Protein AF-A0A5C5W6J8-F1 (afdb_monomer_lite)

Structure (mmCIF, N/CA/C/O backbone):
data_AF-A0A5C5W6J8-F1
#
_entry.id   AF-A0A5C5W6J8-F1
#
loop_
_atom_site.group_PDB
_atom_site.id
_atom_site.type_symbol
_atom_site.label_atom_id
_atom_site.label_alt_id
_atom_site.label_comp_id
_atom_site.label_asym_id
_atom_site.label_entity_id
_atom_site.label_seq_id
_atom_site.pdbx_PDB_ins_code
_atom_site.Cartn_x
_atom_site.Cartn_y
_atom_site.Cartn_z
_atom_site.occupancy
_atom_site.B_iso_or_equiv
_atom_site.auth_seq_id
_atom_site.auth_comp_id
_atom_site.auth_asym_id
_atom_site.auth_atom_id
_atom_site.pdbx_PDB_model_num
ATOM 1 N N . MET A 1 1 ? 52.596 44.670 -38.268 1.00 40.53 1 MET A N 1
ATOM 2 C CA . MET A 1 1 ? 53.840 43.872 -38.164 1.00 40.53 1 MET A CA 1
ATOM 3 C C . MET A 1 1 ? 53.703 43.020 -36.910 1.00 40.53 1 MET A C 1
ATOM 5 O O . MET A 1 1 ? 53.463 43.605 -35.874 1.00 40.53 1 MET A O 1
ATOM 9 N N . SER A 1 2 ? 53.719 41.694 -36.880 1.00 40.75 2 SER A N 1
ATOM 10 C CA . SER A 1 2 ? 53.971 40.660 -37.876 1.00 40.75 2 SER A CA 1
ATOM 11 C C . SER A 1 2 ? 53.081 39.463 -37.509 1.00 40.75 2 SER A C 1
ATOM 13 O O . SER A 1 2 ? 52.920 39.158 -36.330 1.00 40.75 2 SER A O 1
ATOM 15 N N . ILE A 1 3 ? 52.473 38.834 -38.513 1.00 44.31 3 ILE A N 1
ATOM 16 C CA . ILE A 1 3 ? 51.604 37.658 -38.403 1.00 44.31 3 ILE A CA 1
ATOM 17 C C . ILE A 1 3 ? 52.482 36.428 -38.659 1.00 44.31 3 ILE A C 1
ATOM 19 O O . ILE A 1 3 ? 53.127 36.356 -39.700 1.00 44.31 3 ILE A O 1
ATOM 23 N N . SER A 1 4 ? 52.533 35.480 -37.724 1.00 47.09 4 SER A N 1
ATOM 24 C CA . SER A 1 4 ? 53.108 34.124 -37.854 1.00 47.09 4 SER A CA 1
ATOM 25 C C . SER A 1 4 ? 52.661 33.363 -36.596 1.00 47.09 4 SER A C 1
ATOM 27 O O . SER A 1 4 ? 52.810 33.888 -35.504 1.00 47.09 4 SER A O 1
ATOM 29 N N . SER A 1 5 ? 52.050 32.183 -36.613 1.00 44.34 5 SER A N 1
ATOM 30 C CA . SER A 1 5 ? 52.410 30.995 -37.373 1.00 44.34 5 SER A CA 1
ATOM 31 C C . SER A 1 5 ? 51.222 30.022 -37.386 1.00 44.34 5 SER A C 1
ATOM 33 O O . SER A 1 5 ? 50.704 29.647 -36.334 1.00 44.34 5 SER A O 1
ATOM 35 N N . LEU A 1 6 ? 50.803 29.623 -38.588 1.00 47.06 6 LEU A N 1
ATOM 36 C CA . LEU A 1 6 ? 49.953 28.464 -38.842 1.00 47.06 6 LEU A CA 1
ATOM 37 C C . LEU A 1 6 ? 50.797 27.193 -38.679 1.00 47.06 6 LEU A C 1
ATOM 39 O O . LEU A 1 6 ? 51.792 27.026 -39.383 1.00 47.06 6 LEU A O 1
ATOM 43 N N . LYS A 1 7 ? 50.367 26.256 -37.829 1.00 51.34 7 LYS A N 1
ATOM 44 C CA . LYS A 1 7 ? 50.768 24.848 -37.945 1.00 51.34 7 LYS A CA 1
ATOM 45 C C . LYS A 1 7 ? 49.556 24.010 -38.319 1.00 51.34 7 LYS A C 1
ATOM 47 O O . LYS A 1 7 ? 48.627 23.838 -37.538 1.00 51.34 7 LYS A O 1
ATOM 52 N N . ALA A 1 8 ? 49.606 23.533 -39.557 1.00 45.62 8 ALA A N 1
ATOM 53 C CA . ALA A 1 8 ? 48.724 22.545 -40.138 1.00 45.62 8 ALA A CA 1
ATOM 54 C C . ALA A 1 8 ? 48.846 21.210 -39.388 1.00 45.62 8 ALA A C 1
ATOM 56 O O . ALA A 1 8 ? 49.953 20.705 -39.198 1.00 45.62 8 ALA A O 1
ATOM 57 N N . VAL A 1 9 ? 47.711 20.628 -39.005 1.00 52.25 9 VAL A N 1
ATOM 58 C CA . VAL A 1 9 ? 47.617 19.212 -38.643 1.00 52.25 9 VAL A CA 1
ATOM 59 C C . VAL A 1 9 ? 46.951 18.504 -39.814 1.00 52.25 9 VAL A C 1
ATOM 61 O O . VAL A 1 9 ? 45.841 18.849 -40.218 1.00 52.25 9 VAL A O 1
ATOM 64 N N . LEU A 1 10 ? 47.699 17.566 -40.396 1.00 48.66 10 LEU A N 1
ATOM 65 C CA . LEU A 1 10 ? 47.292 16.717 -41.504 1.00 48.66 10 LEU A CA 1
ATOM 66 C C . LEU A 1 10 ? 46.050 15.896 -41.141 1.00 48.66 10 LEU A C 1
ATOM 68 O O . LEU A 1 10 ? 46.041 15.158 -40.159 1.00 48.66 10 LEU A O 1
ATOM 72 N N . VAL A 1 11 ? 45.051 15.967 -42.015 1.00 47.75 11 VAL A N 1
ATOM 73 C CA . VAL A 1 11 ? 43.986 14.974 -42.150 1.00 47.75 11 VAL A CA 1
ATOM 74 C C . VAL A 1 11 ? 44.522 13.855 -43.044 1.00 47.75 11 VAL A C 1
ATOM 76 O O . VAL A 1 11 ? 44.883 14.107 -44.192 1.00 47.75 11 VAL A O 1
ATOM 79 N N . ALA A 1 12 ? 44.566 12.626 -42.532 1.00 47.28 12 ALA A N 1
ATOM 80 C CA . ALA A 1 12 ? 44.766 11.421 -43.331 1.00 47.28 12 ALA A CA 1
ATOM 81 C C . ALA A 1 12 ? 43.550 10.493 -43.148 1.00 47.28 12 ALA A C 1
ATOM 83 O O . ALA A 1 12 ? 43.219 10.165 -42.006 1.00 47.28 12 ALA A O 1
ATOM 84 N N . PRO A 1 13 ? 42.877 10.064 -44.233 1.00 55.00 13 PRO A N 1
ATOM 85 C CA . PRO A 1 13 ? 41.807 9.081 -44.172 1.00 55.00 13 PRO A CA 1
ATOM 86 C C . PRO A 1 13 ? 42.395 7.677 -44.363 1.00 55.00 13 PRO A C 1
ATOM 88 O O . PRO A 1 13 ? 42.904 7.350 -45.432 1.00 55.00 13 PRO A O 1
ATOM 91 N N . ALA A 1 14 ? 42.318 6.827 -43.339 1.00 42.44 14 ALA A N 1
ATOM 92 C CA . ALA A 1 14 ? 42.616 5.404 -43.474 1.00 42.44 14 ALA A CA 1
ATOM 93 C C . ALA A 1 14 ? 41.302 4.619 -43.507 1.00 42.44 14 ALA A C 1
ATOM 95 O O . ALA A 1 14 ? 40.712 4.276 -42.485 1.00 42.44 14 ALA A O 1
ATOM 96 N N . VAL A 1 15 ? 40.851 4.375 -44.734 1.00 43.09 15 VAL A N 1
ATOM 97 C CA . VAL A 1 15 ? 39.834 3.393 -45.097 1.00 43.09 15 VAL A CA 1
ATOM 98 C C . VAL A 1 15 ? 40.414 2.003 -44.826 1.00 43.09 15 VAL A C 1
ATOM 100 O O . VAL A 1 15 ? 41.293 1.551 -45.555 1.00 43.09 15 VAL A O 1
ATOM 103 N N . ALA A 1 16 ? 39.925 1.318 -43.794 1.00 42.53 16 ALA A N 1
ATOM 104 C CA . ALA A 1 16 ? 40.132 -0.116 -43.612 1.00 42.53 16 ALA A CA 1
ATOM 105 C C . ALA A 1 16 ? 38.803 -0.821 -43.898 1.00 42.53 16 ALA A C 1
ATOM 107 O O . ALA A 1 16 ? 37.863 -0.783 -43.107 1.00 42.53 16 ALA A O 1
ATOM 108 N N . SER A 1 17 ? 38.726 -1.391 -45.097 1.00 38.19 17 SER A N 1
ATOM 109 C CA . SER A 1 17 ? 37.600 -2.187 -45.570 1.00 38.19 17 SER A CA 1
ATOM 110 C C . SER A 1 17 ? 37.635 -3.598 -44.986 1.00 38.19 17 SER A C 1
ATOM 112 O O . SER A 1 17 ? 38.706 -4.167 -44.802 1.00 38.19 17 SER A O 1
ATOM 114 N N . LEU A 1 18 ? 36.427 -4.123 -44.754 1.00 35.62 18 LEU A N 1
ATOM 115 C CA . LEU A 1 18 ? 35.968 -5.499 -44.977 1.00 35.62 18 LEU A CA 1
ATOM 116 C C . LEU A 1 18 ? 37.015 -6.626 -44.934 1.00 35.62 18 LEU A C 1
ATOM 118 O O . LEU A 1 18 ? 37.827 -6.741 -45.846 1.00 35.62 18 LEU A O 1
ATOM 122 N N . ALA A 1 19 ? 36.829 -7.574 -44.010 1.00 40.16 19 ALA A N 1
ATOM 123 C CA . ALA A 1 19 ? 36.461 -8.961 -44.349 1.00 40.16 19 ALA A CA 1
ATOM 124 C C . ALA A 1 19 ? 36.647 -9.906 -43.150 1.00 40.16 19 ALA A C 1
ATOM 126 O O . ALA A 1 19 ? 37.671 -10.563 -43.059 1.00 40.16 19 ALA A O 1
ATOM 127 N N . VAL A 1 20 ? 35.643 -10.049 -42.278 1.00 40.69 20 VAL A N 1
ATOM 128 C CA . VAL A 1 20 ? 35.367 -11.312 -41.562 1.00 40.69 20 VAL A CA 1
ATOM 129 C C . VAL A 1 20 ? 33.884 -11.298 -41.197 1.00 40.69 20 VAL A C 1
ATOM 131 O O . VAL A 1 20 ? 33.495 -10.491 -40.369 1.00 40.69 20 VAL A O 1
ATOM 134 N N . PHE A 1 21 ? 33.072 -12.117 -41.870 1.00 38.94 21 PHE A N 1
ATOM 135 C CA . PHE A 1 21 ? 31.816 -12.761 -41.424 1.00 38.94 21 PHE A CA 1
ATOM 136 C C . PHE A 1 21 ? 30.944 -13.101 -42.644 1.00 38.94 21 PHE A C 1
ATOM 138 O O . PHE A 1 21 ? 29.861 -12.568 -42.856 1.00 38.94 21 PHE A O 1
ATOM 145 N N . ALA A 1 22 ? 31.443 -14.021 -43.467 1.00 43.12 22 ALA A N 1
ATOM 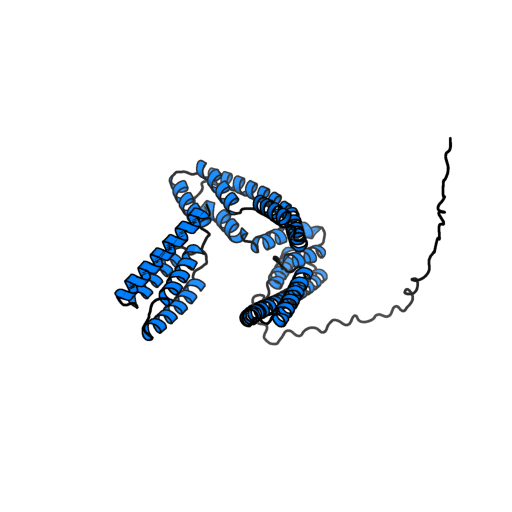146 C CA . ALA A 1 22 ? 30.647 -14.740 -44.454 1.00 43.12 22 ALA A CA 1
ATOM 147 C C . ALA A 1 22 ? 31.128 -16.195 -44.485 1.00 43.12 22 ALA A C 1
ATOM 149 O O . ALA A 1 22 ? 31.913 -16.586 -45.340 1.00 43.12 22 ALA A O 1
ATOM 150 N N . ALA A 1 23 ? 30.709 -16.979 -43.491 1.00 41.34 23 ALA A N 1
ATOM 151 C CA . ALA A 1 23 ? 30.870 -18.431 -43.489 1.00 41.34 23 ALA A CA 1
ATOM 152 C C . ALA A 1 23 ? 29.876 -19.078 -42.514 1.00 41.34 23 ALA A C 1
ATOM 154 O O . ALA A 1 23 ? 30.279 -19.594 -41.480 1.00 41.34 23 ALA A O 1
ATOM 155 N N . LEU A 1 24 ? 28.573 -19.030 -42.814 1.00 40.56 24 LEU A N 1
ATOM 156 C CA . LEU A 1 24 ? 27.607 -19.984 -42.247 1.00 40.56 24 LEU A CA 1
ATOM 157 C C . LEU A 1 24 ? 26.309 -20.025 -43.070 1.00 40.56 24 LEU A C 1
ATOM 159 O O . LEU A 1 24 ? 25.225 -19.707 -42.600 1.00 40.56 24 LEU A O 1
ATOM 163 N N . ALA A 1 25 ? 26.430 -20.403 -44.341 1.00 45.50 25 ALA A N 1
ATOM 164 C CA . ALA A 1 25 ? 25.286 -20.774 -45.170 1.00 45.50 25 ALA A CA 1
ATOM 165 C C . ALA A 1 25 ? 25.723 -21.797 -46.226 1.00 45.50 25 ALA A C 1
ATOM 167 O O . ALA A 1 25 ? 25.912 -21.445 -47.382 1.00 45.50 25 ALA A O 1
ATOM 168 N N . ALA A 1 26 ? 25.950 -23.042 -45.797 1.00 44.94 26 ALA A N 1
ATOM 169 C CA . ALA A 1 26 ? 25.849 -24.257 -46.618 1.00 44.94 26 ALA A CA 1
ATOM 170 C C . ALA A 1 26 ? 26.244 -25.483 -45.776 1.00 44.94 26 ALA A C 1
ATOM 172 O O . ALA A 1 26 ? 27.314 -26.060 -45.950 1.00 44.94 26 ALA A O 1
ATOM 173 N N . ALA A 1 27 ? 25.381 -25.887 -44.845 1.00 38.62 27 ALA A N 1
ATOM 174 C CA . ALA A 1 27 ? 25.437 -27.225 -44.274 1.00 38.62 27 ALA A CA 1
ATOM 175 C C . ALA A 1 27 ? 24.009 -27.739 -44.070 1.00 38.62 27 ALA A C 1
ATOM 177 O O . ALA A 1 27 ? 23.294 -27.310 -43.171 1.00 38.62 27 ALA A O 1
ATOM 178 N N . SER A 1 28 ? 23.630 -28.657 -44.959 1.00 42.12 28 SER A N 1
ATOM 179 C CA . SER A 1 28 ? 22.678 -29.745 -44.732 1.00 42.12 28 SER A CA 1
ATOM 180 C C . SER A 1 28 ? 21.284 -29.392 -44.200 1.00 42.12 28 SER A C 1
ATOM 182 O O . SER A 1 28 ? 21.025 -29.363 -43.000 1.00 42.12 28 SER A O 1
ATOM 184 N N . LEU A 1 29 ? 20.348 -29.326 -45.148 1.00 44.66 29 LEU A N 1
ATOM 185 C CA . LEU A 1 29 ? 19.013 -29.899 -44.997 1.00 44.66 29 LEU A CA 1
ATOM 186 C C . LEU A 1 29 ? 19.130 -31.334 -44.451 1.00 44.66 29 LEU A C 1
ATOM 188 O O . LEU A 1 29 ? 19.437 -32.270 -45.185 1.00 44.66 29 LEU A O 1
ATOM 192 N N . ALA A 1 30 ? 18.875 -31.492 -43.159 1.00 44.19 30 ALA A N 1
ATOM 193 C CA . ALA A 1 30 ? 18.466 -32.742 -42.541 1.00 44.19 30 ALA A CA 1
ATOM 194 C C . ALA A 1 30 ? 17.246 -32.415 -41.665 1.00 44.19 30 ALA A C 1
ATOM 196 O O . ALA A 1 30 ? 17.285 -31.408 -40.953 1.00 44.19 30 ALA A O 1
ATOM 197 N N . PRO A 1 31 ? 16.155 -33.201 -41.698 1.00 45.56 31 PRO A N 1
ATOM 198 C CA . PRO A 1 31 ? 15.047 -33.030 -40.767 1.00 45.56 31 PRO A CA 1
ATOM 199 C C . PRO A 1 31 ? 15.512 -33.468 -39.372 1.00 45.56 31 PRO A C 1
ATOM 201 O O . PRO A 1 31 ? 15.313 -34.603 -38.946 1.00 45.56 31 PRO A O 1
ATOM 204 N N . GLY A 1 32 ? 16.197 -32.564 -38.674 1.00 39.03 32 GLY A N 1
ATOM 205 C CA . GLY A 1 32 ? 16.518 -32.708 -37.267 1.00 39.03 32 GLY A CA 1
ATOM 206 C C . GLY A 1 32 ? 15.235 -32.559 -36.466 1.00 39.03 32 GLY A C 1
ATOM 207 O O . GLY A 1 32 ? 14.663 -31.472 -36.404 1.00 39.03 32 GLY A O 1
ATOM 208 N N . GLN A 1 33 ? 14.781 -33.663 -35.873 1.00 44.31 33 GLN A N 1
ATOM 209 C CA . GLN A 1 33 ? 13.821 -33.661 -34.778 1.00 44.31 33 GLN A CA 1
ATOM 210 C C . GLN A 1 33 ? 14.237 -32.584 -33.773 1.00 44.31 33 GLN A C 1
ATOM 212 O O . GLN A 1 33 ? 15.248 -32.723 -33.083 1.00 44.31 33 GLN A O 1
ATOM 217 N N . VAL A 1 34 ? 13.459 -31.505 -33.696 1.00 43.88 34 VAL A N 1
ATOM 218 C CA . VAL A 1 34 ? 13.510 -30.592 -32.559 1.00 43.88 34 VAL A CA 1
ATOM 219 C C . VAL A 1 34 ? 13.179 -31.457 -31.353 1.00 43.88 34 VAL A C 1
ATOM 221 O O . VAL A 1 34 ? 12.053 -31.942 -31.232 1.00 43.88 34 VAL A O 1
ATOM 224 N N . ALA A 1 35 ? 14.178 -31.729 -30.516 1.00 42.59 35 ALA A N 1
ATOM 225 C CA . ALA A 1 35 ? 13.972 -32.402 -29.250 1.00 42.59 35 ALA A CA 1
ATOM 226 C C . ALA A 1 35 ? 12.984 -31.548 -28.453 1.00 42.59 35 ALA A C 1
ATOM 228 O O . ALA A 1 35 ? 13.326 -30.482 -27.939 1.00 42.59 35 ALA A O 1
ATOM 229 N N . GLN A 1 36 ? 11.731 -31.999 -28.433 1.00 50.81 36 GLN A N 1
ATOM 230 C CA . GLN A 1 36 ? 10.701 -31.500 -27.542 1.00 50.81 36 GLN A CA 1
ATOM 231 C C . GLN A 1 36 ? 11.316 -31.486 -26.136 1.00 50.81 36 GLN A C 1
ATOM 233 O O . GLN A 1 36 ? 11.849 -32.522 -25.718 1.00 50.81 36 GLN A O 1
ATOM 238 N N . PRO A 1 37 ? 11.296 -30.353 -25.407 1.00 46.12 37 PRO A N 1
ATOM 239 C CA . PRO A 1 37 ? 11.675 -30.375 -24.002 1.00 46.12 37 PRO A CA 1
ATOM 240 C C . PRO A 1 37 ? 10.865 -31.490 -23.327 1.00 46.12 37 PRO A C 1
ATOM 242 O O . PRO A 1 37 ? 9.688 -31.658 -23.668 1.00 46.12 37 PRO A O 1
ATOM 245 N N . PRO A 1 38 ? 11.478 -32.305 -22.448 1.00 43.84 38 PRO A N 1
ATOM 246 C CA . PRO A 1 38 ? 10.813 -33.468 -21.885 1.00 43.84 38 PRO A CA 1
ATOM 247 C C . PRO A 1 38 ? 9.478 -33.027 -21.299 1.00 43.84 38 PRO A C 1
ATOM 249 O O . PRO A 1 38 ? 9.437 -32.143 -20.441 1.00 43.84 38 PRO A O 1
ATOM 252 N N . ALA A 1 39 ? 8.395 -33.622 -21.809 1.00 40.69 39 ALA A N 1
ATOM 253 C CA . ALA A 1 39 ? 7.053 -33.393 -21.310 1.00 40.69 39 ALA A CA 1
ATOM 254 C C . ALA A 1 39 ? 7.092 -33.596 -19.796 1.00 40.69 39 ALA A C 1
ATOM 256 O O . ALA A 1 39 ? 7.316 -34.705 -19.300 1.00 40.69 39 ALA A O 1
ATOM 257 N N . THR A 1 40 ? 6.953 -32.499 -19.059 1.00 50.41 40 THR A N 1
ATOM 258 C CA . THR A 1 40 ? 6.922 -32.515 -17.607 1.00 50.41 40 THR A CA 1
ATOM 259 C C . THR A 1 40 ? 5.668 -33.293 -17.246 1.00 50.41 40 THR A C 1
ATOM 261 O O . THR A 1 40 ? 4.553 -32.800 -17.403 1.00 50.41 40 THR A O 1
ATOM 264 N N . ARG A 1 41 ? 5.833 -34.563 -16.852 1.00 39.62 41 ARG A N 1
ATOM 265 C CA . ARG A 1 41 ? 4.717 -35.372 -16.360 1.00 39.62 41 ARG A CA 1
ATOM 266 C C . ARG A 1 41 ? 4.050 -34.572 -15.238 1.00 39.62 41 ARG A C 1
ATOM 26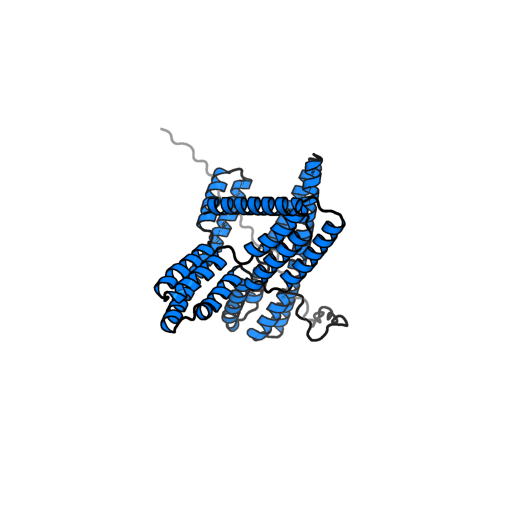8 O O . ARG A 1 41 ? 4.751 -34.208 -14.290 1.00 39.62 41 ARG A O 1
ATOM 275 N N . PRO A 1 42 ? 2.740 -34.284 -15.322 1.00 41.53 42 PRO A N 1
ATOM 276 C CA . PRO A 1 42 ? 2.048 -33.628 -14.228 1.00 41.53 42 PRO A CA 1
ATOM 277 C C . PRO A 1 42 ? 2.224 -34.493 -12.982 1.00 41.53 42 PRO A C 1
ATOM 279 O O . PRO A 1 42 ? 2.025 -35.710 -13.028 1.00 41.53 42 PRO A O 1
ATOM 282 N N . ALA A 1 43 ? 2.675 -33.872 -11.890 1.00 47.81 43 ALA A N 1
ATOM 283 C CA . ALA A 1 43 ? 2.880 -34.566 -10.629 1.00 47.81 43 ALA A CA 1
ATOM 284 C C . ALA A 1 43 ? 1.593 -35.331 -10.255 1.00 47.81 43 ALA A C 1
ATOM 286 O O . ALA A 1 43 ? 0.501 -34.752 -10.334 1.00 47.81 43 ALA A O 1
ATOM 287 N N . PRO A 1 44 ? 1.684 -36.618 -9.873 1.00 39.56 44 PRO A N 1
ATOM 288 C CA . PRO A 1 44 ? 0.515 -37.399 -9.498 1.00 39.56 44 PRO A CA 1
ATOM 289 C C . PRO A 1 44 ? -0.132 -36.743 -8.270 1.00 39.56 44 PRO A C 1
ATOM 291 O O . PRO A 1 44 ? 0.467 -36.694 -7.199 1.00 39.56 44 PRO A O 1
ATOM 294 N N . GLY A 1 45 ? -1.326 -36.168 -8.455 1.00 46.28 45 GLY A N 1
ATOM 295 C CA . GLY A 1 45 ? -2.052 -35.422 -7.417 1.00 46.28 45 GLY A CA 1
ATOM 296 C C . GLY A 1 45 ? -2.596 -34.047 -7.828 1.00 46.28 45 GLY A C 1
ATOM 297 O O . GLY A 1 45 ? -3.186 -33.365 -6.991 1.00 46.28 45 GLY A O 1
ATOM 298 N N . ALA A 1 46 ? -2.436 -33.615 -9.083 1.00 41.69 46 ALA A N 1
ATOM 299 C CA . ALA A 1 46 ? -3.092 -32.404 -9.578 1.00 41.69 46 ALA A CA 1
ATOM 300 C C . ALA A 1 46 ? -4.620 -32.610 -9.663 1.00 41.69 46 ALA A C 1
ATOM 302 O O . ALA A 1 46 ? -5.139 -33.122 -10.652 1.00 41.69 46 ALA A O 1
ATOM 303 N N . GLN A 1 47 ? -5.340 -32.247 -8.598 1.00 44.06 47 GLN A N 1
ATOM 304 C CA . GLN A 1 47 ? -6.802 -32.274 -8.575 1.00 44.06 47 GLN A CA 1
ATOM 305 C C . GLN A 1 47 ? -7.370 -31.306 -9.632 1.00 44.06 47 GLN A C 1
ATOM 307 O O . GLN A 1 47 ? -6.977 -30.132 -9.651 1.00 44.06 47 GLN A O 1
ATOM 312 N N . PRO A 1 48 ? -8.309 -31.752 -10.489 1.00 38.50 48 PRO A N 1
ATOM 313 C CA . PRO A 1 48 ? -9.025 -30.864 -11.395 1.00 38.50 48 PRO A CA 1
ATOM 314 C C . PRO A 1 48 ? -9.871 -29.896 -10.557 1.00 38.50 48 PRO A C 1
ATOM 316 O O . PRO A 1 48 ? -10.805 -30.306 -9.877 1.00 38.50 48 PRO A O 1
ATOM 319 N N . GLY A 1 49 ? -9.488 -28.617 -10.548 1.00 46.41 49 GLY A N 1
ATOM 320 C CA . GLY A 1 49 ? -10.126 -27.571 -9.735 1.00 46.41 49 GLY A CA 1
ATOM 321 C C . GLY A 1 49 ? -9.197 -26.842 -8.760 1.00 46.41 49 GLY A C 1
ATOM 322 O O . GLY A 1 49 ? -9.636 -25.896 -8.109 1.00 46.41 49 GLY A O 1
ATOM 323 N N . ALA A 1 50 ? -7.916 -27.218 -8.663 1.00 44.91 50 ALA A N 1
ATOM 324 C CA . ALA A 1 50 ? -6.955 -26.437 -7.889 1.00 44.91 50 ALA A CA 1
ATOM 325 C C . ALA A 1 50 ? -6.853 -25.008 -8.454 1.00 44.91 50 ALA A C 1
ATOM 327 O O . ALA A 1 50 ? -6.506 -24.809 -9.623 1.00 44.91 50 ALA A O 1
ATOM 328 N N . LEU A 1 51 ? -7.171 -24.015 -7.616 1.00 41.91 51 LEU A N 1
ATOM 329 C CA . LEU A 1 51 ? -6.971 -22.607 -7.945 1.00 41.91 51 LEU A CA 1
ATOM 330 C C . LEU A 1 51 ? -5.503 -22.391 -8.351 1.00 41.91 51 LEU A C 1
ATOM 332 O O . LEU A 1 51 ? -4.616 -22.992 -7.729 1.00 41.91 51 LEU A O 1
ATOM 336 N N . PRO A 1 52 ? -5.227 -21.564 -9.376 1.00 57.31 52 PRO A N 1
ATOM 337 C CA . PRO A 1 52 ? -3.863 -21.330 -9.830 1.00 57.31 52 PRO A CA 1
ATOM 338 C C . PRO A 1 52 ? -3.012 -20.860 -8.654 1.00 57.31 52 PRO A C 1
ATOM 340 O O . PRO A 1 52 ? -3.375 -19.922 -7.940 1.00 57.31 52 PRO A O 1
ATOM 343 N N . ARG A 1 53 ? -1.881 -21.531 -8.422 1.00 73.19 53 ARG A N 1
ATOM 344 C CA . ARG A 1 53 ? -1.012 -21.223 -7.272 1.00 73.19 53 ARG A CA 1
ATOM 345 C C . ARG A 1 53 ? -0.263 -19.906 -7.467 1.00 73.19 53 ARG A C 1
ATOM 347 O O . ARG A 1 53 ? 0.278 -19.363 -6.505 1.00 73.19 53 ARG A O 1
ATOM 354 N N . ASN A 1 54 ? -0.224 -19.400 -8.700 1.00 85.12 54 ASN A N 1
ATOM 355 C CA . ASN A 1 54 ? 0.496 -18.196 -9.071 1.00 85.12 54 ASN A CA 1
ATOM 356 C C . ASN A 1 54 ? -0.406 -17.181 -9.791 1.00 85.12 54 ASN A C 1
ATOM 358 O O . ASN A 1 54 ? -1.192 -17.524 -10.672 1.00 85.12 54 ASN A O 1
ATOM 362 N N . ARG A 1 55 ? -0.235 -15.902 -9.447 1.00 89.06 55 ARG A N 1
ATOM 363 C CA . ARG A 1 55 ? -0.884 -14.759 -10.091 1.00 89.06 55 ARG A CA 1
ATOM 364 C C . ARG A 1 55 ? -0.645 -14.699 -11.602 1.00 89.06 55 ARG A C 1
ATOM 366 O O . ARG A 1 55 ? -1.589 -14.403 -12.326 1.00 89.06 55 ARG A O 1
ATOM 373 N N . PHE A 1 56 ? 0.562 -15.008 -12.078 1.00 93.25 56 PHE A N 1
ATOM 374 C CA . PHE A 1 56 ? 0.858 -15.014 -13.516 1.00 93.25 56 PHE A CA 1
ATOM 375 C C . PHE A 1 56 ? 0.054 -16.078 -14.265 1.00 93.25 56 PHE A C 1
ATOM 377 O O . PHE A 1 56 ? -0.435 -15.812 -15.354 1.00 93.25 56 PHE A O 1
ATOM 384 N N . GLU A 1 57 ? -0.169 -17.242 -13.651 1.00 93.25 57 GLU A N 1
ATOM 385 C CA . GLU A 1 57 ? -0.985 -18.316 -14.228 1.00 93.25 57 GLU A CA 1
ATOM 386 C C . GLU A 1 57 ? -2.472 -17.919 -14.291 1.00 93.25 57 GLU A C 1
ATOM 388 O O . GLU A 1 57 ? -3.157 -18.209 -15.269 1.00 93.25 57 GLU A O 1
ATOM 393 N N . MET A 1 58 ? -2.979 -17.196 -13.281 1.00 92.56 58 MET A N 1
ATOM 394 C CA . MET A 1 58 ? -4.334 -16.627 -13.340 1.00 92.56 58 MET A CA 1
ATOM 395 C C . MET A 1 58 ? -4.483 -15.648 -14.507 1.00 92.56 58 MET A C 1
ATOM 397 O O . MET A 1 58 ? -5.468 -15.715 -15.241 1.00 92.56 58 MET A O 1
ATOM 401 N N . ILE A 1 59 ? -3.508 -14.750 -14.678 1.00 94.50 59 ILE A N 1
ATOM 402 C CA . ILE A 1 59 ? -3.523 -13.755 -15.754 1.00 94.50 59 ILE A CA 1
ATOM 403 C C . ILE A 1 59 ? -3.387 -14.440 -17.113 1.00 94.50 59 ILE A C 1
ATOM 405 O O . ILE A 1 59 ? -4.155 -14.126 -18.014 1.00 94.50 59 ILE A O 1
ATOM 409 N N . GLN A 1 60 ? -2.481 -15.409 -17.247 1.00 96.06 60 GLN A N 1
ATOM 410 C CA . GLN A 1 60 ? -2.337 -16.227 -18.449 1.00 96.06 60 GLN A CA 1
ATOM 411 C C . GLN A 1 60 ? -3.689 -16.818 -18.864 1.00 96.06 60 GLN A C 1
ATOM 413 O O . GLN A 1 60 ? -4.166 -16.525 -19.954 1.00 96.06 60 GLN A O 1
ATOM 418 N N . ARG A 1 61 ? -4.355 -17.576 -17.980 1.00 94.94 61 ARG A N 1
ATOM 419 C CA . ARG A 1 61 ? -5.654 -18.208 -18.286 1.00 94.94 61 ARG A CA 1
ATOM 420 C C . ARG A 1 61 ? -6.734 -17.196 -18.670 1.00 94.94 61 ARG A C 1
ATOM 422 O O . ARG A 1 61 ? -7.651 -17.523 -19.422 1.00 94.94 61 ARG A O 1
ATOM 429 N N . ARG A 1 62 ? -6.665 -15.983 -18.115 1.00 95.50 62 ARG A N 1
ATOM 430 C CA . ARG A 1 62 ? -7.562 -14.883 -18.475 1.00 95.50 62 ARG A CA 1
ATOM 431 C C . ARG A 1 62 ? -7.292 -14.402 -19.900 1.00 95.50 62 ARG A C 1
ATOM 433 O O . ARG A 1 62 ? -8.223 -14.353 -20.693 1.00 95.50 62 ARG A O 1
ATOM 440 N N . LEU A 1 63 ? -6.035 -14.110 -20.229 1.00 96.75 63 LEU A N 1
ATOM 441 C CA . LEU A 1 63 ? -5.628 -13.685 -21.571 1.00 96.75 63 LEU A CA 1
ATOM 442 C C . LEU A 1 63 ? -5.963 -14.751 -22.624 1.00 96.75 63 LEU A C 1
ATOM 444 O O . LEU A 1 63 ? -6.515 -14.415 -23.663 1.00 96.75 63 LEU A O 1
ATOM 448 N N . GLU A 1 64 ? -5.721 -16.032 -22.333 1.00 96.62 64 GLU A N 1
ATOM 449 C CA . GLU A 1 64 ? -6.078 -17.151 -23.221 1.00 96.62 64 GLU A CA 1
ATOM 450 C C . GLU A 1 64 ? -7.577 -17.208 -23.527 1.00 96.62 64 GLU A C 1
ATOM 452 O O . GLU A 1 64 ? -7.961 -17.465 -24.665 1.00 96.62 64 GLU A O 1
ATOM 457 N N . ARG A 1 65 ? -8.422 -16.968 -22.516 1.00 96.12 65 ARG A N 1
ATOM 458 C CA . ARG A 1 65 ? -9.883 -16.990 -22.653 1.00 96.12 65 ARG A CA 1
ATOM 459 C C . ARG A 1 65 ? -10.419 -15.767 -23.383 1.00 96.12 65 ARG A C 1
ATOM 461 O O . ARG A 1 65 ? -11.403 -15.873 -24.099 1.00 96.12 65 ARG A O 1
ATOM 468 N N . GLU A 1 66 ? -9.844 -14.600 -23.119 1.00 97.25 66 GLU A N 1
ATOM 469 C CA . GLU A 1 66 ? -10.394 -13.341 -23.609 1.00 97.25 66 GLU A CA 1
ATOM 470 C C . GLU A 1 66 ? -9.829 -12.926 -24.969 1.00 97.25 66 GLU A C 1
ATOM 472 O O . GLU A 1 66 ? -10.496 -12.174 -25.672 1.00 97.25 66 GLU A O 1
ATOM 477 N N . LEU A 1 67 ? -8.642 -13.385 -25.366 1.00 96.94 67 LEU A N 1
ATOM 478 C CA . LEU A 1 67 ? -7.973 -12.921 -26.590 1.00 96.94 67 LEU A CA 1
ATOM 479 C C . LEU A 1 67 ? -7.962 -13.950 -27.725 1.00 96.94 67 LEU A C 1
ATOM 481 O O . LEU A 1 67 ? -7.316 -13.700 -28.741 1.00 96.94 67 LEU A O 1
ATOM 485 N N . ASP A 1 68 ? -8.654 -15.081 -27.555 1.00 95.31 68 ASP A N 1
ATOM 486 C CA . ASP A 1 68 ? -8.731 -16.165 -28.544 1.00 95.31 68 ASP A CA 1
ATOM 487 C C . ASP A 1 68 ? -7.344 -16.537 -29.099 1.00 95.31 68 ASP A C 1
ATOM 489 O O . ASP A 1 68 ? -7.112 -16.588 -30.307 1.00 95.31 68 ASP A O 1
ATOM 493 N N . LEU A 1 69 ? -6.384 -16.731 -28.186 1.00 96.44 69 LEU A N 1
ATOM 494 C CA . LEU A 1 69 ? -4.994 -17.014 -28.542 1.00 96.44 69 LEU A CA 1
ATOM 495 C C . LEU A 1 69 ? -4.890 -18.340 -29.303 1.00 96.44 69 LEU A C 1
ATOM 497 O O . LEU A 1 69 ? -5.550 -19.322 -28.951 1.00 96.44 69 LEU A O 1
ATOM 501 N N . ASP A 1 70 ? -4.025 -18.397 -30.313 1.00 97.38 70 ASP A N 1
ATOM 502 C CA . ASP A 1 70 ? -3.697 -19.660 -30.974 1.00 97.38 70 ASP A CA 1
ATOM 503 C C . ASP A 1 70 ? -2.769 -20.536 -30.106 1.00 97.38 70 ASP A C 1
ATOM 505 O O . ASP A 1 70 ? -2.204 -20.091 -29.105 1.00 97.38 70 ASP A O 1
ATOM 509 N N . GLU A 1 71 ? -2.624 -21.818 -30.452 1.00 97.31 71 GL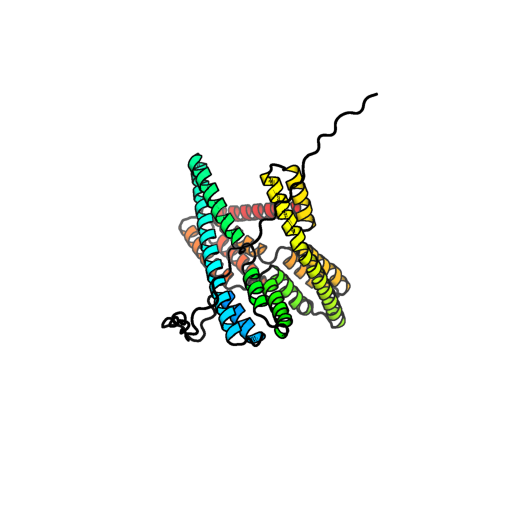U A N 1
ATOM 510 C CA . GLU A 1 71 ? -1.786 -22.749 -29.679 1.00 97.31 71 GLU A CA 1
ATOM 511 C C . GLU A 1 71 ? -0.312 -22.297 -29.552 1.00 97.31 71 GLU A C 1
ATOM 513 O O . GLU A 1 71 ? 0.232 -22.373 -28.444 1.00 97.31 71 GLU A O 1
ATOM 518 N N . PRO A 1 72 ? 0.344 -21.767 -30.608 1.00 97.94 72 PRO A N 1
ATOM 519 C CA . PRO A 1 72 ? 1.663 -21.147 -30.474 1.00 97.94 72 PRO A CA 1
ATOM 520 C C . PRO A 1 72 ? 1.720 -19.999 -29.450 1.00 97.94 72 PRO A C 1
ATOM 522 O O . PRO A 1 72 ? 2.608 -19.994 -28.594 1.00 97.94 72 PRO A O 1
ATOM 525 N N . GLN A 1 73 ? 0.776 -19.054 -29.497 1.00 97.69 73 GLN A N 1
ATOM 526 C CA . GLN A 1 73 ? 0.684 -17.925 -28.567 1.00 97.69 73 GLN A CA 1
ATOM 527 C C . GLN A 1 73 ? 0.445 -18.404 -27.133 1.00 97.69 73 GLN A C 1
ATOM 529 O O . GLN A 1 73 ? 1.104 -17.916 -26.214 1.00 97.69 73 GLN A O 1
ATOM 534 N N . LYS A 1 74 ? -0.444 -19.388 -26.925 1.00 97.94 74 LYS A N 1
ATOM 535 C CA . LYS A 1 74 ? -0.688 -20.000 -25.606 1.00 97.94 74 LYS A CA 1
ATOM 536 C C . LYS A 1 74 ? 0.586 -20.604 -25.025 1.00 97.94 74 LYS A C 1
ATOM 538 O O . LYS A 1 74 ? 0.928 -20.332 -23.876 1.00 97.94 74 LYS A O 1
ATOM 543 N N . ALA A 1 75 ? 1.327 -21.379 -25.819 1.00 97.50 75 ALA A N 1
ATOM 544 C CA . ALA A 1 75 ? 2.580 -21.989 -25.379 1.00 97.50 75 ALA A CA 1
ATOM 545 C C . ALA A 1 75 ? 3.637 -20.932 -25.008 1.00 97.50 75 ALA A C 1
ATOM 547 O O . ALA A 1 75 ? 4.297 -21.048 -23.971 1.00 97.50 75 ALA A O 1
ATOM 548 N N . GLN A 1 76 ? 3.769 -19.874 -25.817 1.00 97.56 76 GLN A N 1
ATOM 549 C CA . GLN A 1 76 ? 4.674 -18.755 -25.536 1.00 97.56 76 GLN A CA 1
ATOM 550 C C . GLN A 1 76 ? 4.267 -17.990 -24.271 1.00 97.56 76 GLN A C 1
ATOM 552 O O . GLN A 1 76 ? 5.120 -17.690 -23.433 1.00 97.56 76 GLN A O 1
ATOM 557 N N . LEU A 1 77 ? 2.972 -17.721 -24.091 1.00 97.31 77 LEU A N 1
ATOM 558 C CA . LEU A 1 77 ? 2.449 -17.034 -22.914 1.00 97.31 77 LEU A CA 1
ATOM 559 C C . LEU A 1 77 ? 2.629 -17.870 -21.637 1.00 97.31 77 LEU A C 1
ATOM 561 O O . LEU A 1 77 ? 3.005 -17.323 -20.601 1.00 97.31 77 LEU A O 1
ATOM 565 N N . ALA A 1 78 ? 2.430 -19.188 -21.707 1.00 97.00 78 ALA A N 1
ATOM 566 C CA . ALA A 1 78 ? 2.674 -20.106 -20.595 1.00 97.00 78 ALA A CA 1
ATOM 567 C C . ALA A 1 78 ? 4.151 -20.126 -20.177 1.00 97.00 78 ALA A C 1
ATOM 569 O O . ALA A 1 78 ? 4.469 -20.018 -18.990 1.00 97.00 78 ALA A O 1
ATOM 570 N N . ALA A 1 79 ? 5.068 -20.202 -21.148 1.00 96.81 79 ALA A N 1
ATOM 571 C CA . ALA A 1 79 ? 6.503 -20.123 -20.887 1.00 96.81 79 ALA A CA 1
ATOM 572 C C . ALA A 1 79 ? 6.890 -18.769 -20.266 1.00 96.81 79 ALA A C 1
ATOM 574 O O . ALA A 1 79 ? 7.670 -18.714 -19.311 1.00 96.81 79 ALA A O 1
ATOM 575 N N . LEU A 1 80 ? 6.298 -17.676 -20.757 1.00 96.50 80 LEU A N 1
ATOM 576 C CA . LEU A 1 80 ? 6.504 -16.335 -20.220 1.00 96.50 80 LEU A CA 1
ATOM 577 C C . LEU A 1 80 ? 6.014 -16.213 -18.769 1.00 96.50 80 LEU A C 1
ATOM 579 O O . LEU A 1 80 ? 6.720 -15.644 -17.931 1.00 96.50 80 LEU A O 1
ATOM 583 N N . ALA A 1 81 ? 4.835 -16.764 -18.466 1.00 96.06 81 ALA A N 1
ATOM 584 C CA . ALA A 1 81 ? 4.252 -16.774 -17.127 1.00 96.06 81 ALA A CA 1
ATOM 585 C C . ALA A 1 81 ? 5.097 -17.601 -16.149 1.00 96.06 81 ALA A C 1
ATOM 587 O O . ALA A 1 81 ? 5.351 -17.149 -15.032 1.00 96.06 81 ALA A O 1
ATOM 588 N N . ALA A 1 82 ? 5.585 -18.772 -16.571 1.00 95.69 82 ALA A N 1
ATOM 589 C CA . ALA A 1 82 ? 6.477 -19.613 -15.774 1.00 95.69 82 ALA A CA 1
ATOM 590 C C . ALA A 1 82 ? 7.814 -18.914 -15.470 1.00 95.69 82 ALA A C 1
ATOM 592 O O . ALA A 1 82 ? 8.265 -18.913 -14.326 1.00 95.69 82 ALA A O 1
ATOM 593 N N . ARG A 1 83 ? 8.408 -18.240 -16.462 1.00 95.25 83 ARG A N 1
ATOM 594 C CA . ARG A 1 83 ? 9.645 -17.471 -16.269 1.00 95.25 83 ARG A CA 1
ATOM 595 C C . ARG A 1 83 ? 9.460 -16.325 -15.272 1.00 95.25 83 ARG A C 1
ATOM 597 O O . ARG A 1 83 ? 10.258 -16.178 -14.353 1.00 95.25 83 ARG A O 1
ATOM 604 N N . HIS A 1 84 ? 8.401 -15.527 -15.411 1.00 93.94 84 HIS A N 1
ATOM 605 C CA . HIS A 1 84 ? 8.139 -14.419 -14.481 1.00 93.94 84 HIS A CA 1
ATOM 606 C C . HIS A 1 84 ? 7.758 -14.908 -13.079 1.00 93.94 84 HIS A C 1
ATOM 608 O O . HIS A 1 84 ? 8.112 -14.287 -12.078 1.00 93.94 84 HIS A O 1
ATOM 614 N N . ALA A 1 85 ? 7.083 -16.054 -12.988 1.00 93.50 85 ALA A N 1
ATOM 615 C CA . ALA A 1 85 ? 6.828 -16.731 -11.726 1.00 93.50 85 ALA A CA 1
ATOM 616 C C . ALA A 1 85 ? 8.120 -17.087 -10.978 1.00 93.50 85 ALA A C 1
ATOM 618 O O . ALA A 1 85 ? 8.189 -16.886 -9.763 1.00 93.50 85 ALA A O 1
ATOM 619 N N . GLU A 1 86 ? 9.120 -17.606 -11.691 1.00 93.38 86 GLU A N 1
ATOM 620 C CA . GLU A 1 86 ? 10.432 -17.938 -11.138 1.00 93.38 86 GLU A CA 1
ATOM 621 C C . GLU A 1 86 ? 11.204 -16.683 -10.726 1.00 93.38 86 GLU A C 1
ATOM 623 O O . GLU A 1 86 ? 11.616 -16.592 -9.571 1.00 93.38 86 GLU A O 1
ATOM 628 N N . LEU A 1 87 ? 11.262 -15.669 -11.594 1.00 91.81 87 LEU A N 1
ATOM 629 C CA . LEU A 1 87 ? 11.880 -14.371 -11.301 1.00 91.81 87 LEU A CA 1
ATOM 630 C C . LEU A 1 87 ? 11.317 -13.732 -10.018 1.00 91.81 87 LEU A C 1
ATOM 632 O O . LEU A 1 87 ? 12.061 -13.334 -9.125 1.00 91.81 87 LEU A O 1
ATOM 636 N N . VAL A 1 88 ? 9.991 -13.716 -9.845 1.00 90.44 88 VAL A N 1
ATOM 637 C CA . VAL A 1 88 ? 9.366 -13.215 -8.606 1.00 90.44 88 VAL A CA 1
ATOM 638 C C . VAL A 1 88 ? 9.676 -14.105 -7.398 1.00 90.44 88 VAL A C 1
ATOM 640 O O . VAL A 1 88 ? 9.780 -13.619 -6.267 1.00 90.44 88 VAL A O 1
ATOM 643 N N . ALA A 1 89 ? 9.801 -15.419 -7.585 1.00 91.81 89 ALA A N 1
ATOM 644 C CA . ALA A 1 89 ? 10.193 -16.315 -6.503 1.00 91.81 89 ALA A CA 1
ATOM 645 C C . ALA A 1 89 ? 11.644 -16.065 -6.057 1.00 91.81 89 ALA A C 1
ATOM 647 O O . ALA A 1 89 ? 11.916 -16.102 -4.851 1.00 91.81 89 ALA A O 1
ATOM 648 N N . GLU A 1 90 ? 12.547 -15.784 -6.997 1.00 91.50 90 GLU A N 1
ATOM 649 C CA . GLU A 1 90 ? 13.935 -15.392 -6.751 1.00 91.50 90 GLU A CA 1
ATOM 650 C C . GLU A 1 90 ? 14.029 -14.031 -6.064 1.00 91.50 90 GLU A C 1
ATOM 652 O O . GLU A 1 90 ? 14.659 -13.943 -5.008 1.00 91.50 90 GLU A O 1
ATOM 657 N N . ASP A 1 91 ? 13.305 -13.019 -6.547 1.00 91.00 91 ASP A N 1
ATOM 658 C CA . ASP A 1 91 ? 13.226 -11.702 -5.904 1.00 91.00 91 ASP A CA 1
ATOM 659 C C . ASP A 1 91 ? 12.776 -11.816 -4.441 1.00 91.00 91 ASP A C 1
ATOM 661 O O . ASP A 1 91 ? 13.402 -11.278 -3.525 1.00 91.00 91 ASP A O 1
ATOM 665 N N . ARG A 1 92 ? 11.749 -12.631 -4.171 1.00 89.38 92 ARG A N 1
ATOM 666 C CA . ARG A 1 92 ? 11.292 -12.899 -2.798 1.00 89.38 92 ARG A CA 1
ATOM 667 C C . ARG A 1 92 ? 12.359 -13.580 -1.942 1.00 89.38 92 ARG A C 1
ATOM 669 O O . ARG A 1 92 ? 12.401 -13.349 -0.731 1.00 89.38 92 ARG A O 1
ATOM 676 N N . ARG A 1 93 ? 13.184 -14.464 -2.514 1.00 93.38 93 ARG A N 1
ATOM 677 C CA . ARG A 1 93 ? 14.321 -15.077 -1.801 1.00 93.38 93 ARG A CA 1
ATOM 678 C C . ARG A 1 93 ? 15.390 -14.023 -1.511 1.00 93.38 93 ARG A C 1
ATOM 680 O O . ARG A 1 93 ? 15.855 -13.962 -0.372 1.00 93.38 93 ARG A O 1
ATOM 687 N N . ALA A 1 94 ? 15.715 -13.174 -2.484 1.00 92.44 94 ALA A N 1
ATOM 688 C CA . ALA A 1 94 ? 16.663 -12.075 -2.333 1.00 92.44 94 ALA A CA 1
ATOM 689 C C . ALA A 1 94 ? 16.207 -11.079 -1.257 1.00 92.44 94 ALA A C 1
ATOM 691 O O . ALA A 1 94 ? 16.976 -10.778 -0.350 1.00 92.44 94 ALA A O 1
ATOM 692 N N . GLY A 1 95 ? 14.936 -10.667 -1.256 1.00 89.38 95 GLY A N 1
ATOM 693 C CA . GLY A 1 95 ? 14.368 -9.793 -0.226 1.00 89.38 95 GLY A CA 1
ATOM 694 C C . GLY A 1 95 ? 14.460 -10.382 1.186 1.00 89.38 95 GLY A C 1
ATOM 695 O O . GLY A 1 95 ? 14.834 -9.685 2.129 1.00 89.38 95 GLY A O 1
ATOM 696 N N . ARG A 1 96 ? 14.214 -11.693 1.353 1.00 92.88 96 ARG A N 1
ATOM 697 C CA . ARG A 1 96 ? 14.434 -12.372 2.647 1.00 92.88 96 ARG A CA 1
ATOM 698 C C . ARG A 1 96 ? 15.905 -12.371 3.063 1.00 92.88 96 ARG A C 1
ATOM 700 O O . ARG A 1 96 ? 16.188 -12.211 4.249 1.00 92.88 96 ARG A O 1
ATOM 707 N N . LYS A 1 97 ? 16.824 -12.545 2.110 1.00 96.50 97 LYS A N 1
ATOM 708 C CA . LYS A 1 97 ? 18.269 -12.490 2.360 1.00 96.50 97 LYS A CA 1
ATOM 709 C C . LYS A 1 97 ? 18.702 -11.084 2.782 1.00 96.50 97 LYS A C 1
ATOM 711 O O . LYS A 1 97 ? 19.355 -10.957 3.808 1.00 96.50 97 LYS A O 1
ATOM 716 N N . ILE A 1 98 ? 18.265 -10.043 2.075 1.00 94.06 98 ILE A N 1
ATOM 717 C CA . ILE A 1 98 ? 18.516 -8.637 2.434 1.00 94.06 98 ILE A CA 1
ATOM 718 C C . ILE A 1 98 ? 17.994 -8.338 3.847 1.00 94.06 98 ILE A C 1
ATOM 720 O O . ILE A 1 98 ? 18.719 -7.797 4.675 1.00 94.06 98 ILE A O 1
ATOM 724 N N . ALA A 1 99 ? 16.770 -8.765 4.176 1.00 91.69 99 ALA A N 1
ATOM 725 C CA . ALA A 1 99 ? 16.214 -8.585 5.518 1.00 91.69 99 ALA A CA 1
ATOM 726 C C . ALA A 1 99 ? 17.035 -9.296 6.612 1.00 91.69 99 ALA A C 1
ATOM 728 O O . ALA A 1 99 ? 17.138 -8.796 7.732 1.00 91.69 99 ALA A O 1
ATOM 729 N N . ALA A 1 100 ? 17.624 -10.459 6.310 1.00 94.69 100 ALA A N 1
ATOM 730 C CA . ALA A 1 100 ? 18.553 -11.126 7.216 1.00 94.69 100 ALA A CA 1
ATOM 731 C C . ALA A 1 100 ? 19.861 -10.334 7.374 1.00 94.69 100 ALA A C 1
ATOM 733 O O . ALA A 1 100 ? 20.253 -10.069 8.508 1.00 94.69 100 ALA A O 1
ATOM 734 N N . LEU A 1 101 ? 20.452 -9.863 6.272 1.00 96.06 101 LEU A N 1
ATOM 735 C CA . LEU A 1 101 ? 21.669 -9.044 6.287 1.00 96.06 101 LEU A CA 1
ATOM 736 C C . LEU A 1 101 ? 21.485 -7.735 7.063 1.00 96.06 101 LEU A C 1
ATOM 738 O O . LEU A 1 101 ? 22.377 -7.339 7.802 1.00 96.06 101 LEU A O 1
ATOM 742 N N . TYR A 1 102 ? 20.321 -7.084 6.981 1.00 96.12 102 TYR A N 1
ATOM 743 C CA . TYR A 1 102 ? 20.039 -5.891 7.787 1.00 96.12 102 TYR A CA 1
ATOM 744 C C . TYR A 1 102 ? 19.992 -6.164 9.295 1.00 96.12 102 TYR A C 1
ATOM 746 O O . TYR A 1 102 ? 20.306 -5.271 10.086 1.00 96.12 102 TYR A O 1
ATOM 754 N N . ARG A 1 103 ? 19.594 -7.374 9.713 1.00 95.56 103 ARG A N 1
ATOM 755 C CA . ARG A 1 103 ? 19.675 -7.773 11.127 1.00 95.56 103 ARG A CA 1
ATOM 756 C C . ARG A 1 103 ? 21.131 -7.951 11.543 1.00 95.56 103 ARG A C 1
ATOM 758 O O . ARG A 1 103 ? 21.541 -7.315 12.503 1.00 95.56 103 ARG A O 1
ATOM 765 N N . GLU A 1 104 ? 21.918 -8.680 10.755 1.00 96.75 104 GLU A N 1
ATOM 766 C CA . GLU A 1 104 ? 23.360 -8.828 11.001 1.00 96.75 104 GLU A CA 1
ATOM 767 C C . GLU A 1 104 ? 24.088 -7.477 11.020 1.00 96.75 104 GLU A C 1
ATOM 769 O O . GLU A 1 104 ? 24.965 -7.250 11.847 1.00 96.75 104 GLU A O 1
ATOM 774 N N . LEU A 1 105 ? 23.699 -6.546 10.144 1.00 96.00 105 LEU A N 1
ATOM 775 C CA . LEU A 1 105 ? 24.279 -5.205 10.076 1.00 96.00 105 LEU A CA 1
ATOM 776 C C . LEU A 1 105 ? 24.014 -4.421 11.363 1.00 96.00 105 LEU A C 1
ATOM 778 O O . LEU A 1 105 ? 24.878 -3.679 11.829 1.00 96.00 105 LEU A O 1
ATOM 782 N N . ARG A 1 106 ? 22.818 -4.572 11.941 1.00 96.25 106 ARG A N 1
ATOM 783 C CA . ARG A 1 106 ? 22.476 -3.968 13.230 1.00 96.25 106 ARG A CA 1
ATOM 784 C C . ARG A 1 106 ? 23.346 -4.538 14.347 1.00 96.25 106 ARG A C 1
ATOM 786 O O . ARG A 1 106 ? 23.876 -3.753 15.129 1.00 96.25 106 ARG A O 1
ATOM 793 N N . ASP A 1 107 ? 23.513 -5.855 14.389 1.00 96.12 107 ASP A N 1
ATOM 794 C CA . ASP A 1 107 ? 24.304 -6.535 15.419 1.00 96.12 107 ASP A CA 1
ATOM 795 C C . ASP A 1 107 ? 25.793 -6.152 15.314 1.00 96.12 107 ASP A C 1
ATOM 797 O O . ASP A 1 107 ? 26.412 -5.778 16.309 1.00 96.12 107 ASP A O 1
ATOM 801 N N . ALA A 1 108 ? 26.349 -6.115 14.097 1.00 96.94 108 ALA A N 1
ATOM 802 C CA . ALA A 1 108 ? 27.726 -5.681 13.844 1.00 96.94 108 ALA A CA 1
ATOM 803 C C . ALA A 1 108 ? 27.974 -4.222 14.273 1.00 96.94 108 ALA A C 1
ATOM 805 O O . ALA A 1 108 ? 29.007 -3.910 14.865 1.00 96.94 108 ALA A O 1
ATOM 806 N N . ARG A 1 109 ? 27.001 -3.325 14.044 1.00 95.31 109 ARG A N 1
ATOM 807 C CA . ARG A 1 109 ? 27.067 -1.932 14.524 1.00 95.31 109 ARG A CA 1
ATOM 808 C C . ARG A 1 109 ? 27.059 -1.844 16.047 1.00 95.31 109 ARG A C 1
ATOM 810 O O . ARG A 1 109 ? 27.799 -1.039 16.600 1.00 95.31 109 ARG A O 1
ATOM 817 N N . GLN A 1 110 ? 26.245 -2.656 16.723 1.00 95.88 110 GLN A N 1
ATOM 818 C CA . GLN A 1 110 ? 26.210 -2.698 18.190 1.00 95.88 110 GLN A CA 1
ATOM 819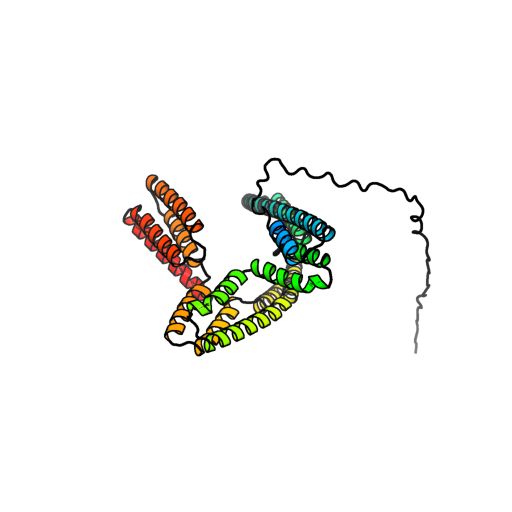 C C . GLN A 1 110 ? 27.522 -3.224 18.783 1.00 95.88 110 GLN A C 1
ATOM 821 O O . GLN A 1 110 ? 27.946 -2.747 19.831 1.00 95.88 110 GLN A O 1
ATOM 826 N N . ALA A 1 111 ? 28.181 -4.155 18.093 1.00 97.44 111 ALA A N 1
ATOM 827 C CA . ALA A 1 111 ? 29.489 -4.687 18.468 1.00 97.44 111 ALA A CA 1
ATOM 828 C C . ALA A 1 111 ? 30.678 -3.786 18.069 1.00 97.44 111 ALA A C 1
ATOM 830 O O . ALA A 1 111 ? 31.818 -4.136 18.360 1.00 97.44 111 ALA A O 1
ATOM 831 N N . ALA A 1 112 ? 30.430 -2.650 17.402 1.00 97.31 112 ALA A N 1
ATOM 832 C CA . ALA A 1 112 ? 31.456 -1.769 16.835 1.00 97.31 112 ALA A CA 1
ATOM 833 C C . ALA A 1 112 ? 32.442 -2.474 15.867 1.00 97.31 112 ALA A C 1
ATOM 835 O O . ALA A 1 112 ? 33.597 -2.068 15.738 1.00 97.31 112 ALA A O 1
ATOM 836 N N . ASP A 1 113 ? 31.984 -3.506 15.149 1.00 98.25 113 ASP A N 1
ATOM 837 C CA . ASP A 1 113 ? 32.777 -4.255 14.163 1.00 98.25 113 ASP A CA 1
ATOM 838 C C . ASP A 1 113 ? 32.723 -3.565 12.787 1.00 98.25 113 ASP A C 1
ATOM 840 O O . ASP A 1 113 ? 31.891 -3.878 11.930 1.00 98.25 113 ASP A O 1
ATOM 844 N N . ALA A 1 114 ? 33.594 -2.571 12.589 1.00 97.75 114 ALA A N 1
ATOM 845 C CA . ALA A 1 114 ? 33.625 -1.775 11.361 1.00 97.75 114 ALA A CA 1
ATOM 846 C C . ALA A 1 114 ? 33.872 -2.608 10.079 1.00 97.75 114 ALA A C 1
ATOM 848 O O . ALA A 1 114 ? 33.106 -2.425 9.126 1.00 97.75 114 ALA A O 1
ATOM 849 N N . PRO A 1 115 ? 34.841 -3.552 10.031 1.00 98.25 115 PRO A N 1
ATOM 850 C CA . PRO A 1 115 ? 35.042 -4.402 8.854 1.00 98.25 115 PRO A CA 1
ATOM 851 C C . PRO A 1 115 ? 33.793 -5.203 8.472 1.00 98.25 115 PRO A C 1
ATOM 853 O O . PRO A 1 115 ? 33.447 -5.309 7.292 1.00 98.25 115 PRO A O 1
ATOM 856 N N . ARG A 1 116 ? 33.072 -5.751 9.462 1.00 97.94 116 ARG A N 1
ATOM 857 C CA . ARG A 1 116 ? 31.848 -6.514 9.194 1.00 97.94 116 ARG A CA 1
ATOM 858 C C . ARG A 1 116 ? 30.712 -5.627 8.696 1.00 97.94 116 ARG A C 1
ATOM 860 O O . ARG A 1 116 ? 29.962 -6.048 7.814 1.00 97.94 116 ARG A O 1
ATOM 867 N N . VAL A 1 117 ? 30.582 -4.414 9.235 1.00 97.00 117 VAL A N 1
ATOM 868 C CA . VAL A 1 117 ? 29.590 -3.427 8.782 1.00 97.00 117 VAL A CA 1
ATOM 869 C C . VAL A 1 117 ? 29.776 -3.105 7.299 1.00 97.00 117 VAL A C 1
ATOM 871 O O . VAL A 1 117 ? 28.805 -3.190 6.546 1.00 97.00 117 VAL A O 1
ATOM 874 N N . GLU A 1 118 ? 31.004 -2.807 6.871 1.00 96.81 118 GLU A N 1
ATOM 875 C CA . GLU A 1 118 ? 31.319 -2.494 5.471 1.00 96.81 118 GLU A CA 1
ATOM 876 C C . GLU A 1 118 ? 30.997 -3.675 4.541 1.00 96.81 118 GLU A C 1
ATOM 878 O O . GLU A 1 118 ? 30.299 -3.518 3.536 1.00 96.81 118 GLU A O 1
ATOM 883 N N . GLN A 1 119 ? 31.409 -4.889 4.924 1.00 98.25 119 GLN A N 1
ATOM 884 C CA . GLN A 1 119 ? 31.121 -6.105 4.163 1.00 98.25 119 GLN A CA 1
ATOM 885 C C . GLN A 1 119 ? 29.611 -6.335 3.980 1.00 98.25 119 GLN A C 1
ATOM 887 O O . GLN A 1 119 ? 29.155 -6.672 2.885 1.00 98.25 119 GLN A O 1
ATOM 892 N N . LEU A 1 120 ? 28.823 -6.173 5.047 1.00 96.38 120 LEU A N 1
ATOM 893 C CA . LEU A 1 120 ? 27.372 -6.370 5.006 1.00 96.38 120 LEU A CA 1
ATOM 894 C C . LEU A 1 120 ? 26.677 -5.308 4.151 1.00 96.38 120 LEU A C 1
ATOM 896 O O . LEU A 1 120 ? 25.759 -5.639 3.401 1.00 96.38 120 LEU A O 1
ATOM 900 N N . GLN A 1 121 ? 27.127 -4.053 4.221 1.00 96.56 121 GLN A N 1
ATOM 901 C CA . GLN A 1 121 ? 26.618 -2.983 3.362 1.00 96.56 121 GLN A CA 1
ATOM 902 C C . GLN A 1 121 ? 26.883 -3.274 1.882 1.00 96.56 121 GLN A C 1
ATOM 904 O O . GLN A 1 121 ? 25.961 -3.146 1.078 1.00 96.56 121 GLN A O 1
ATOM 909 N N . ALA A 1 122 ? 28.085 -3.743 1.530 1.00 97.31 122 ALA A N 1
ATOM 910 C CA . ALA A 1 122 ? 28.413 -4.131 0.159 1.00 97.31 122 ALA A CA 1
ATOM 911 C C . ALA A 1 122 ? 27.526 -5.284 -0.349 1.00 97.31 122 ALA A C 1
ATOM 913 O O . ALA A 1 122 ? 27.000 -5.219 -1.458 1.00 97.31 122 ALA A O 1
ATOM 914 N N . GLN A 1 123 ? 27.289 -6.310 0.478 1.00 97.25 123 GLN A N 1
ATOM 915 C CA . GLN A 1 123 ? 26.407 -7.430 0.119 1.00 97.25 123 GLN A CA 1
ATOM 916 C C . GLN A 1 123 ? 24.948 -7.004 -0.073 1.00 97.25 123 GLN A C 1
ATOM 918 O O . GLN A 1 123 ? 24.267 -7.516 -0.963 1.00 97.25 123 GLN A O 1
ATOM 923 N N . ILE A 1 124 ? 24.453 -6.091 0.767 1.00 96.38 124 ILE A N 1
ATOM 924 C CA . ILE A 1 124 ? 23.105 -5.534 0.619 1.00 96.38 124 ILE A CA 1
ATOM 925 C C . ILE A 1 124 ? 23.016 -4.740 -0.687 1.00 96.38 124 ILE A C 1
ATOM 927 O O . ILE A 1 124 ? 22.130 -5.022 -1.492 1.00 96.38 124 ILE A O 1
ATOM 931 N N . ALA A 1 125 ? 23.966 -3.835 -0.938 1.00 94.38 125 ALA A N 1
ATOM 932 C CA . ALA A 1 125 ? 24.002 -3.019 -2.149 1.00 94.38 125 ALA A CA 1
ATOM 933 C C . ALA A 1 125 ? 24.071 -3.871 -3.429 1.00 94.38 125 ALA A C 1
ATOM 935 O O . ALA A 1 125 ? 23.368 -3.586 -4.399 1.00 94.38 125 ALA A O 1
ATOM 936 N N . GLU A 1 126 ? 24.859 -4.952 -3.429 1.00 96.19 126 GLU A N 1
ATOM 937 C CA . GLU A 1 126 ? 24.942 -5.894 -4.551 1.00 96.19 126 GLU A CA 1
ATOM 938 C C . GLU A 1 126 ? 23.596 -6.588 -4.813 1.00 96.19 126 GLU A C 1
ATOM 940 O O . GLU A 1 126 ? 23.141 -6.661 -5.957 1.00 96.19 126 GLU A O 1
ATOM 945 N N . LEU A 1 127 ? 22.926 -7.084 -3.766 1.00 94.44 127 LEU A N 1
ATOM 946 C CA . LEU A 1 127 ? 21.620 -7.732 -3.913 1.00 94.44 127 LEU A CA 1
ATOM 947 C C . LEU A 1 127 ? 20.543 -6.746 -4.369 1.00 94.44 127 LEU A C 1
ATOM 949 O O . LEU A 1 127 ? 19.733 -7.093 -5.224 1.00 94.44 127 LEU A O 1
ATOM 953 N N . GLU A 1 128 ? 20.531 -5.528 -3.835 1.00 91.50 128 GLU A N 1
ATOM 954 C CA . GLU A 1 128 ? 19.602 -4.477 -4.259 1.00 91.50 128 GLU A CA 1
ATOM 955 C C . GLU A 1 128 ? 19.858 -4.033 -5.701 1.00 91.50 128 GLU A C 1
ATOM 957 O O . GLU A 1 128 ? 18.910 -3.820 -6.453 1.00 91.50 128 GLU A O 1
ATOM 962 N N . SER A 1 129 ? 21.122 -3.938 -6.121 1.00 91.88 129 SER A N 1
ATOM 963 C CA . SER A 1 129 ? 21.488 -3.663 -7.513 1.00 91.88 129 SER A CA 1
ATOM 964 C C . SER A 1 129 ? 20.985 -4.758 -8.457 1.00 91.88 129 SER A C 1
ATOM 966 O O . SER A 1 129 ? 20.373 -4.439 -9.474 1.00 91.88 129 SER A O 1
ATOM 968 N N . ARG A 1 130 ? 21.152 -6.040 -8.097 1.00 92.19 130 ARG A N 1
ATOM 969 C CA . ARG A 1 130 ? 20.610 -7.163 -8.885 1.00 92.19 130 ARG A CA 1
ATOM 970 C C . ARG A 1 130 ? 19.087 -7.106 -8.989 1.00 92.19 130 ARG A C 1
ATOM 972 O O . ARG A 1 130 ? 18.557 -7.168 -10.089 1.00 92.19 130 ARG A O 1
ATOM 979 N N . ARG A 1 131 ? 18.389 -6.888 -7.868 1.00 90.94 131 ARG A N 1
ATOM 980 C CA . ARG A 1 131 ? 16.919 -6.759 -7.853 1.00 90.94 131 ARG A CA 1
ATOM 981 C C . ARG A 1 131 ? 16.421 -5.610 -8.735 1.00 90.94 131 ARG A C 1
ATOM 983 O O . ARG A 1 131 ? 15.411 -5.763 -9.417 1.00 90.94 131 ARG A O 1
ATOM 990 N N . ARG A 1 132 ? 17.139 -4.481 -8.745 1.00 87.62 132 ARG A N 1
ATOM 991 C CA . ARG A 1 132 ? 16.864 -3.347 -9.641 1.00 87.62 132 ARG A CA 1
ATOM 992 C C . ARG A 1 132 ? 17.082 -3.709 -11.108 1.00 87.62 132 ARG A C 1
ATOM 994 O O . ARG A 1 132 ? 16.230 -3.394 -11.932 1.00 87.62 132 ARG A O 1
ATOM 1001 N N . ALA A 1 133 ? 18.182 -4.393 -11.424 1.00 88.12 133 ALA A N 1
ATOM 1002 C CA . ALA A 1 133 ? 18.492 -4.830 -12.785 1.00 88.12 133 ALA A CA 1
ATOM 1003 C C . ALA A 1 133 ? 17.440 -5.802 -13.348 1.00 88.12 133 ALA A C 1
ATOM 1005 O O . ALA A 1 133 ? 17.129 -5.743 -14.536 1.00 88.12 133 ALA A O 1
ATOM 1006 N N . ASP A 1 134 ? 16.845 -6.637 -12.493 1.00 85.81 134 ASP A N 1
ATOM 1007 C CA . ASP A 1 134 ? 15.775 -7.563 -12.880 1.00 85.81 134 ASP A CA 1
ATOM 1008 C C . ASP A 1 134 ? 14.421 -6.861 -13.128 1.00 85.81 134 ASP A C 1
ATOM 1010 O O . ASP A 1 134 ? 13.488 -7.480 -13.641 1.00 85.81 134 ASP A O 1
ATOM 1014 N N . GLY A 1 135 ? 14.287 -5.571 -12.785 1.00 80.06 135 GLY A N 1
ATOM 1015 C CA . GLY A 1 135 ? 13.102 -4.756 -13.088 1.00 80.06 135 GLY A CA 1
ATOM 1016 C C . GLY A 1 135 ? 11.828 -5.162 -12.336 1.00 80.06 135 GLY A C 1
ATOM 1017 O O . GLY A 1 135 ? 10.728 -4.802 -12.747 1.00 80.06 135 GLY A O 1
ATOM 1018 N N . LEU A 1 136 ? 11.955 -5.926 -11.247 1.00 79.25 136 LEU A N 1
ATOM 1019 C CA . LEU A 1 136 ? 10.822 -6.435 -10.456 1.00 79.25 136 LEU A CA 1
ATOM 1020 C C . LEU A 1 136 ? 10.419 -5.504 -9.305 1.00 79.25 136 LEU A C 1
ATOM 1022 O O . LEU A 1 136 ? 9.470 -5.794 -8.569 1.00 79.25 136 LEU A O 1
ATOM 1026 N N . GLU A 1 137 ? 11.144 -4.402 -9.115 1.00 75.38 137 GLU A N 1
ATOM 1027 C CA . GLU A 1 137 ? 10.889 -3.461 -8.034 1.00 75.38 137 GLU A CA 1
ATOM 1028 C C . GLU A 1 137 ? 9.605 -2.655 -8.299 1.00 75.38 137 GLU A C 1
ATOM 1030 O O . GLU A 1 137 ? 9.463 -1.958 -9.300 1.00 75.38 137 GLU A O 1
ATOM 1035 N N . GLY A 1 138 ? 8.633 -2.771 -7.392 1.00 71.44 138 GLY A N 1
ATOM 1036 C CA . GLY A 1 138 ? 7.375 -2.018 -7.421 1.00 71.44 138 GLY A CA 1
ATOM 1037 C C . GLY A 1 138 ? 6.227 -2.690 -8.181 1.00 71.44 138 GLY A C 1
ATOM 1038 O O . GLY A 1 138 ? 5.130 -2.783 -7.630 1.00 71.44 138 GLY A O 1
ATOM 1039 N N . ASP A 1 139 ? 6.453 -3.190 -9.399 1.00 82.31 139 ASP A N 1
ATOM 1040 C CA . ASP A 1 139 ? 5.409 -3.845 -10.203 1.00 82.31 139 ASP A CA 1
ATOM 1041 C C . ASP A 1 139 ? 5.924 -5.088 -10.954 1.00 82.31 139 ASP A C 1
ATOM 1043 O O . ASP A 1 139 ? 6.357 -4.996 -12.104 1.00 82.31 139 ASP A O 1
ATOM 1047 N N . PRO A 1 140 ? 5.822 -6.288 -10.354 1.00 84.56 140 PRO A N 1
ATOM 1048 C CA . PRO A 1 140 ? 6.253 -7.517 -11.012 1.00 84.56 140 PRO A CA 1
ATOM 1049 C C . PRO A 1 140 ? 5.354 -7.930 -12.190 1.00 84.56 140 PRO A C 1
ATOM 1051 O O . PRO A 1 140 ? 5.722 -8.839 -12.934 1.00 84.56 140 PRO A O 1
ATOM 1054 N N . LEU A 1 141 ? 4.165 -7.330 -12.361 1.00 89.62 141 LEU A N 1
ATOM 1055 C CA . LEU A 1 141 ? 3.299 -7.623 -13.506 1.00 89.62 141 LEU A CA 1
ATOM 1056 C C . LEU A 1 141 ? 3.672 -6.811 -14.744 1.00 89.62 141 LEU A C 1
ATOM 1058 O O . LEU A 1 141 ? 3.442 -7.298 -15.849 1.00 89.62 141 LEU A O 1
ATOM 1062 N N . GLY A 1 142 ? 4.235 -5.614 -14.575 1.00 88.50 142 GLY A N 1
ATOM 1063 C CA . GLY A 1 142 ? 4.592 -4.714 -15.673 1.00 88.50 142 GLY A CA 1
ATOM 1064 C C . GLY A 1 142 ? 5.423 -5.397 -16.768 1.00 88.50 142 GLY A C 1
ATOM 1065 O O . GLY A 1 142 ? 4.944 -5.479 -17.903 1.00 88.50 142 GLY A O 1
ATOM 1066 N N . PRO A 1 143 ? 6.603 -5.967 -16.445 1.00 90.94 143 PRO A N 1
ATOM 1067 C CA . PRO A 1 143 ? 7.447 -6.660 -17.422 1.00 90.94 143 PRO A CA 1
ATOM 1068 C C . PRO A 1 143 ? 6.751 -7.851 -18.093 1.00 90.94 143 PRO A C 1
ATOM 1070 O O . PRO A 1 143 ? 6.865 -8.048 -19.304 1.00 90.94 143 PRO A O 1
ATOM 1073 N N . PHE A 1 144 ? 5.963 -8.612 -17.325 1.00 95.00 144 PHE A N 1
ATOM 1074 C CA . PHE A 1 144 ? 5.200 -9.745 -17.845 1.00 95.00 144 PHE A CA 1
ATOM 1075 C C . PHE A 1 144 ? 4.153 -9.298 -18.871 1.00 95.00 144 PHE A C 1
ATOM 1077 O O . PHE A 1 144 ? 4.092 -9.851 -19.967 1.00 95.00 144 PHE A O 1
ATOM 1084 N N . LEU A 1 145 ? 3.343 -8.290 -18.534 1.00 95.62 145 LEU A N 1
ATOM 1085 C CA . LEU A 1 145 ? 2.302 -7.771 -19.420 1.00 95.62 145 LEU A CA 1
ATOM 1086 C C . LEU A 1 145 ? 2.921 -7.105 -20.654 1.00 95.62 145 LEU A C 1
ATOM 1088 O O . LEU A 1 145 ? 2.446 -7.322 -21.763 1.00 95.62 145 LEU A O 1
ATOM 1092 N N . GLN A 1 146 ? 4.024 -6.372 -20.506 1.00 94.06 146 GLN A N 1
ATOM 1093 C CA . GLN A 1 146 ? 4.736 -5.802 -21.649 1.00 94.06 146 GLN A CA 1
ATOM 1094 C C . GLN A 1 146 ? 5.204 -6.887 -22.631 1.00 94.06 146 GLN A C 1
ATOM 1096 O O . GLN A 1 146 ? 4.968 -6.776 -23.835 1.00 94.06 146 GLN A O 1
ATOM 1101 N N . ALA A 1 147 ? 5.823 -7.959 -22.129 1.00 95.88 147 ALA A N 1
ATOM 1102 C CA . ALA A 1 147 ? 6.262 -9.069 -22.967 1.00 95.88 147 ALA A CA 1
ATOM 1103 C C . ALA A 1 147 ? 5.079 -9.844 -23.579 1.00 95.88 147 ALA A C 1
ATOM 1105 O O . ALA A 1 147 ? 5.145 -10.229 -24.745 1.00 95.88 147 ALA A O 1
ATOM 1106 N N . ALA A 1 148 ? 3.979 -10.015 -22.838 1.00 97.19 148 ALA A N 1
ATOM 1107 C CA . ALA A 1 148 ? 2.759 -10.640 -23.346 1.00 97.19 148 ALA A CA 1
ATOM 1108 C C . ALA A 1 148 ? 2.134 -9.830 -24.494 1.00 97.19 148 ALA A C 1
ATOM 1110 O O . ALA A 1 148 ? 1.705 -10.419 -25.483 1.00 97.19 148 ALA A O 1
ATOM 1111 N N . GLY A 1 149 ? 2.154 -8.495 -24.418 1.00 95.69 149 GLY A N 1
ATOM 1112 C CA . GLY A 1 149 ? 1.692 -7.614 -25.495 1.00 95.69 149 GLY A CA 1
ATOM 1113 C C . GLY A 1 149 ? 2.466 -7.803 -26.806 1.00 95.69 149 GLY A C 1
ATOM 1114 O O . GLY A 1 149 ? 1.886 -7.707 -27.886 1.00 95.69 149 GLY A O 1
ATOM 1115 N N . GLY A 1 150 ? 3.752 -8.165 -26.725 1.00 96.38 150 GLY A N 1
ATOM 1116 C CA . GLY A 1 150 ? 4.578 -8.508 -27.888 1.00 96.38 150 GLY A CA 1
ATOM 1117 C C . GLY A 1 150 ? 4.144 -9.787 -28.616 1.00 96.38 150 GLY A C 1
ATOM 1118 O O . GLY A 1 150 ? 4.479 -9.955 -29.787 1.00 96.38 150 GLY A O 1
ATOM 1119 N N . LEU A 1 151 ? 3.378 -10.661 -27.953 1.00 96.94 151 LEU A N 1
ATOM 1120 C CA . LEU A 1 151 ? 2.819 -11.883 -28.543 1.00 96.94 151 LEU A CA 1
ATOM 1121 C C . LEU A 1 151 ? 1.477 -11.633 -29.249 1.00 96.94 151 LEU A C 1
ATOM 1123 O O . LEU A 1 151 ? 0.999 -12.507 -29.970 1.00 96.94 151 LEU A O 1
ATOM 1127 N N . MET A 1 152 ? 0.852 -10.471 -29.033 1.00 97.69 152 MET A N 1
ATOM 1128 C CA . MET A 1 152 ? -0.489 -10.165 -29.537 1.00 97.69 152 MET A CA 1
ATOM 1129 C C . MET A 1 152 ? -0.456 -9.718 -30.999 1.00 97.69 152 MET A C 1
ATOM 1131 O O . MET A 1 152 ? 0.317 -8.830 -31.387 1.00 97.69 152 MET A O 1
ATOM 1135 N N . ARG A 1 153 ? -1.358 -10.287 -31.805 1.00 97.56 153 ARG A N 1
ATOM 1136 C CA . ARG A 1 153 ? -1.613 -9.835 -33.179 1.00 97.56 153 ARG A CA 1
ATOM 1137 C C . ARG A 1 153 ? -2.262 -8.446 -33.178 1.00 97.56 153 ARG A C 1
ATOM 1139 O O . ARG A 1 153 ? -2.871 -8.078 -32.171 1.00 97.56 153 ARG A O 1
ATOM 1146 N N . PRO A 1 154 ? -2.169 -7.668 -34.273 1.00 97.38 154 PRO A N 1
ATOM 1147 C CA . PRO A 1 154 ? -2.759 -6.330 -34.346 1.00 97.38 154 PRO A CA 1
ATOM 1148 C C . PRO A 1 154 ? -4.228 -6.276 -33.900 1.00 97.38 154 PRO A C 1
ATOM 1150 O O . PRO A 1 154 ? -4.581 -5.411 -33.106 1.00 97.38 154 PRO A O 1
ATOM 1153 N N . GLU A 1 155 ? -5.044 -7.246 -34.316 1.00 96.88 155 GLU A N 1
ATOM 1154 C CA . GLU A 1 155 ? -6.462 -7.360 -33.960 1.00 96.88 155 GLU A CA 1
ATOM 1155 C C . GLU A 1 155 ? -6.727 -7.672 -32.472 1.00 96.88 155 GLU A C 1
ATOM 1157 O O . GLU A 1 155 ? -7.805 -7.381 -31.964 1.00 96.88 155 GLU A O 1
ATOM 1162 N N . GLN A 1 156 ? -5.750 -8.224 -31.744 1.00 96.81 156 GLN A N 1
ATOM 1163 C CA . GLN A 1 156 ? -5.861 -8.557 -30.315 1.00 96.81 156 GLN A CA 1
ATOM 1164 C C . GLN A 1 156 ? -5.388 -7.414 -29.401 1.00 96.81 156 GLN A C 1
ATOM 1166 O O . GLN A 1 156 ? -5.717 -7.401 -28.212 1.00 96.81 156 GLN A O 1
ATOM 1171 N N . ARG A 1 157 ? -4.599 -6.462 -29.924 1.00 94.38 157 ARG A N 1
ATOM 1172 C CA . ARG A 1 157 ? -3.894 -5.451 -29.113 1.00 94.38 157 ARG A CA 1
ATOM 1173 C C . ARG A 1 157 ? -4.824 -4.536 -28.329 1.00 94.38 157 ARG A C 1
ATOM 1175 O O . ARG A 1 157 ? -4.544 -4.264 -27.170 1.00 94.38 157 ARG A O 1
ATOM 1182 N N . GLU A 1 158 ? -5.925 -4.094 -28.926 1.00 91.69 158 GLU A N 1
ATOM 1183 C CA . GLU A 1 158 ? -6.873 -3.196 -28.257 1.00 91.69 158 GLU A CA 1
ATOM 1184 C C . GLU A 1 158 ? -7.493 -3.859 -27.017 1.00 91.69 158 GLU A C 1
ATOM 1186 O O . GLU A 1 158 ? -7.448 -3.313 -25.913 1.00 91.69 158 GLU A O 1
ATOM 1191 N N . LYS A 1 159 ? -7.986 -5.095 -27.170 1.00 95.38 159 LYS A N 1
ATOM 1192 C CA . LYS A 1 159 ? -8.552 -5.870 -26.060 1.00 95.38 159 LYS A CA 1
ATOM 1193 C C . LYS A 1 159 ? -7.490 -6.234 -25.021 1.00 95.38 159 LYS A C 1
ATOM 1195 O O . LYS A 1 159 ? -7.770 -6.201 -23.825 1.00 95.38 159 LYS A O 1
ATOM 1200 N N . PHE A 1 160 ? -6.267 -6.541 -25.456 1.00 96.25 160 PHE A N 1
ATOM 1201 C CA . PHE A 1 160 ? -5.142 -6.776 -24.554 1.00 96.25 160 PHE A CA 1
ATOM 1202 C C . PHE A 1 160 ? -4.834 -5.547 -23.689 1.00 96.25 160 PHE A C 1
ATOM 1204 O O . PHE A 1 160 ? -4.704 -5.690 -22.475 1.00 96.25 160 PHE A O 1
ATOM 1211 N N . GLU A 1 161 ? -4.753 -4.350 -24.276 1.00 90.50 161 GLU A N 1
ATOM 1212 C CA . GLU A 1 161 ? -4.491 -3.115 -23.526 1.00 90.50 161 GLU A CA 1
ATOM 1213 C C . GLU A 1 161 ? -5.627 -2.803 -22.541 1.00 90.50 161 GLU A C 1
ATOM 1215 O O . GLU A 1 161 ? -5.354 -2.430 -21.400 1.00 90.50 161 GLU A O 1
ATOM 1220 N N . ALA A 1 162 ? -6.890 -3.064 -22.902 1.00 87.06 162 ALA A N 1
ATOM 1221 C CA . ALA A 1 162 ? -8.012 -2.953 -21.966 1.00 87.06 162 ALA A CA 1
ATOM 1222 C C . ALA A 1 162 ? -7.857 -3.894 -20.751 1.00 87.06 162 ALA A C 1
ATOM 1224 O O . ALA A 1 162 ? -7.985 -3.459 -19.603 1.00 87.06 162 ALA A O 1
ATOM 1225 N N . ILE A 1 163 ? -7.503 -5.167 -20.984 1.00 92.50 163 ILE A N 1
ATOM 1226 C CA . ILE A 1 163 ? -7.238 -6.139 -19.908 1.00 92.50 163 ILE A CA 1
ATOM 1227 C C . ILE A 1 163 ? -6.022 -5.711 -19.076 1.00 92.50 163 ILE A C 1
ATOM 1229 O O . ILE A 1 163 ? -6.043 -5.798 -17.846 1.00 92.50 163 ILE A O 1
ATOM 1233 N N . ARG A 1 164 ? -4.951 -5.240 -19.723 1.00 91.56 164 ARG A N 1
ATOM 1234 C CA . ARG A 1 164 ? -3.733 -4.761 -19.061 1.00 91.56 164 ARG A CA 1
ATOM 1235 C C . ARG A 1 164 ? -4.037 -3.588 -18.136 1.00 91.56 164 ARG A C 1
ATOM 1237 O O . ARG A 1 164 ? -3.615 -3.633 -16.983 1.00 91.56 164 ARG A O 1
ATOM 1244 N N . HIS A 1 165 ? -4.780 -2.586 -18.603 1.00 82.81 165 HIS A N 1
ATOM 1245 C CA . HIS A 1 165 ? -5.226 -1.462 -17.780 1.00 82.81 165 HIS A CA 1
ATOM 1246 C C . HIS A 1 165 ? -6.013 -1.950 -16.564 1.00 82.81 165 HIS A C 1
ATOM 1248 O O . HIS A 1 165 ? -5.692 -1.585 -15.433 1.00 82.81 165 HIS A O 1
ATOM 1254 N N . GLU A 1 166 ? -6.964 -2.866 -16.762 1.00 82.88 166 GLU A N 1
ATOM 1255 C CA . GLU A 1 166 ? -7.746 -3.413 -15.656 1.00 82.88 166 GLU A CA 1
ATOM 1256 C C . GLU A 1 166 ? -6.865 -4.115 -14.605 1.00 82.88 166 GLU A C 1
ATOM 1258 O O . GLU A 1 166 ? -7.035 -3.894 -13.401 1.00 82.88 166 GLU A O 1
ATOM 1263 N N . LEU A 1 167 ? -5.906 -4.934 -15.052 1.00 84.12 167 LEU A N 1
ATOM 1264 C CA . LEU A 1 167 ? -4.990 -5.687 -14.194 1.00 84.12 167 LEU A CA 1
ATOM 1265 C C . LEU A 1 167 ? -4.004 -4.787 -13.444 1.00 84.12 167 LEU A C 1
ATOM 1267 O O . LEU A 1 167 ? -3.797 -4.989 -12.245 1.00 84.12 167 LEU A O 1
ATOM 1271 N N . VAL A 1 168 ? -3.411 -3.800 -14.119 1.00 77.88 168 VAL A N 1
ATOM 1272 C CA . VAL A 1 168 ? -2.501 -2.826 -13.496 1.00 77.88 168 VAL A CA 1
ATOM 1273 C C . VAL A 1 168 ? -3.257 -2.025 -12.446 1.00 77.88 168 VAL A C 1
ATOM 1275 O O . VAL A 1 168 ? -2.813 -1.931 -11.299 1.00 77.88 168 VAL A O 1
ATOM 1278 N N . ASP A 1 169 ? -4.456 -1.556 -12.771 1.00 68.19 169 ASP A N 1
ATOM 1279 C CA . ASP A 1 169 ? -5.269 -0.817 -11.819 1.00 68.19 169 ASP A CA 1
ATOM 1280 C C . ASP A 1 169 ? -5.653 -1.682 -10.603 1.00 68.19 169 ASP A C 1
ATOM 1282 O O . ASP A 1 169 ? -5.844 -1.160 -9.502 1.00 68.19 169 ASP A O 1
ATOM 1286 N N . GLN A 1 170 ? -5.827 -3.007 -10.766 1.00 67.19 170 GLN A N 1
ATOM 1287 C CA . GLN A 1 170 ? -6.143 -3.934 -9.658 1.00 67.19 170 GLN A CA 1
ATOM 1288 C C . GLN A 1 170 ? -4.965 -4.128 -8.694 1.00 67.19 170 GLN A C 1
ATOM 1290 O O . GLN A 1 170 ? -5.158 -4.594 -7.572 1.00 67.19 170 GLN A O 1
ATOM 1295 N N . THR A 1 171 ? -3.741 -3.811 -9.117 1.00 55.81 171 THR A N 1
ATOM 1296 C CA . THR A 1 171 ? -2.531 -3.992 -8.299 1.00 55.81 171 THR A CA 1
ATOM 1297 C C . THR A 1 171 ? -2.218 -2.803 -7.400 1.00 55.81 171 THR A C 1
ATOM 1299 O O . THR A 1 171 ? -1.590 -2.993 -6.361 1.00 55.81 171 THR A O 1
ATOM 1302 N N . ARG A 1 172 ? -2.656 -1.601 -7.785 1.00 56.66 172 ARG A N 1
ATOM 1303 C CA . ARG A 1 172 ? -2.400 -0.354 -7.060 1.00 56.66 172 ARG A CA 1
ATOM 1304 C C . ARG A 1 172 ? -3.559 -0.020 -6.117 1.00 56.66 172 ARG A C 1
ATOM 1306 O O . ARG A 1 172 ? -4.670 -0.532 -6.266 1.00 56.66 172 ARG A O 1
ATOM 1313 N N . ASP A 1 173 ? -3.314 0.894 -5.179 1.00 54.41 173 ASP A N 1
ATOM 1314 C CA . ASP A 1 173 ? -4.278 1.462 -4.215 1.00 54.41 173 ASP A CA 1
ATOM 1315 C C . ASP A 1 173 ? -5.605 1.973 -4.837 1.00 54.41 173 ASP A C 1
ATOM 1317 O O . ASP A 1 173 ? -6.565 2.276 -4.130 1.00 54.41 173 ASP A O 1
ATOM 1321 N N . GLY A 1 174 ? -5.723 1.987 -6.170 1.00 58.62 174 GLY A N 1
ATOM 1322 C CA . GLY A 1 174 ? -6.953 2.236 -6.920 1.00 58.62 174 GLY A CA 1
ATOM 1323 C C . GLY A 1 174 ? -8.065 1.191 -6.750 1.00 58.62 174 GLY A C 1
ATOM 1324 O O . GLY A 1 174 ? -9.172 1.422 -7.232 1.00 58.62 174 GLY A O 1
ATOM 1325 N N . THR A 1 175 ? -7.835 0.057 -6.075 1.00 64.75 175 THR A N 1
ATOM 1326 C CA . THR A 1 175 ? -8.929 -0.883 -5.740 1.00 64.75 175 THR A CA 1
ATOM 1327 C C . THR A 1 175 ? -9.924 -0.282 -4.752 1.00 64.75 175 THR A C 1
ATOM 1329 O O . THR A 1 175 ? -11.122 -0.424 -4.964 1.00 64.75 175 THR A O 1
ATOM 1332 N N . ALA A 1 176 ? -9.462 0.442 -3.727 1.00 67.81 176 ALA A N 1
ATOM 1333 C CA . ALA A 1 176 ? -10.348 1.111 -2.773 1.00 67.81 176 ALA A CA 1
ATOM 1334 C C . ALA A 1 176 ? -11.130 2.260 -3.432 1.00 67.81 176 ALA A C 1
ATOM 1336 O O . ALA A 1 176 ? -12.339 2.355 -3.251 1.00 67.81 176 ALA A O 1
ATOM 1337 N N . LEU A 1 177 ? -10.459 3.071 -4.261 1.00 74.31 177 LEU A N 1
ATOM 1338 C CA . LEU A 1 177 ? -11.093 4.146 -5.035 1.00 74.31 177 LEU A CA 1
ATOM 1339 C C . LEU A 1 177 ? -12.160 3.610 -5.990 1.00 74.31 177 LEU A C 1
ATOM 1341 O O . LEU A 1 177 ? -13.269 4.126 -6.012 1.00 74.31 177 LEU A O 1
ATOM 1345 N N . ARG A 1 178 ? -11.848 2.574 -6.775 1.00 75.31 178 ARG A N 1
ATOM 1346 C CA . ARG A 1 178 ? -12.821 2.007 -7.718 1.00 75.31 178 ARG A CA 1
ATOM 1347 C C . ARG A 1 178 ? -13.986 1.340 -7.018 1.00 75.31 178 ARG A C 1
ATOM 1349 O O . ARG A 1 178 ? -15.100 1.426 -7.519 1.00 75.31 178 ARG A O 1
ATOM 1356 N N . GLU A 1 179 ? -13.737 0.694 -5.883 1.00 77.50 179 GLU A N 1
ATOM 1357 C CA . GLU A 1 179 ? -14.813 0.146 -5.068 1.00 77.50 179 GLU A CA 1
ATOM 1358 C C . GLU A 1 179 ? -15.755 1.254 -4.610 1.00 77.50 179 GLU A C 1
ATOM 1360 O O . GLU A 1 179 ? -16.950 1.149 -4.859 1.00 77.50 179 GLU A O 1
ATOM 1365 N N . LEU A 1 180 ? -15.203 2.323 -4.024 1.00 84.19 180 LEU A N 1
ATOM 1366 C CA . LEU A 1 180 ? -15.982 3.459 -3.555 1.00 84.19 180 LEU A CA 1
ATOM 1367 C C . LEU A 1 180 ? -16.767 4.088 -4.702 1.00 84.19 180 LEU A C 1
ATOM 1369 O O . LEU A 1 180 ? -17.976 4.209 -4.615 1.00 84.19 180 LEU A O 1
ATOM 1373 N N . VAL A 1 181 ? -16.105 4.418 -5.813 1.00 89.62 181 VAL A N 1
ATOM 1374 C CA . VAL A 1 181 ? -16.758 4.995 -6.999 1.00 89.62 181 VAL A CA 1
ATOM 1375 C C . VAL A 1 181 ? -17.883 4.095 -7.521 1.00 89.62 181 VAL A C 1
ATOM 1377 O O . VAL A 1 181 ? -18.883 4.593 -8.026 1.00 89.62 181 VAL A O 1
ATOM 1380 N N . ARG A 1 182 ? -17.749 2.771 -7.392 1.00 88.94 182 ARG A N 1
ATOM 1381 C CA . ARG A 1 182 ? -18.784 1.822 -7.808 1.00 88.94 182 ARG A CA 1
ATOM 1382 C C . ARG A 1 182 ? -19.972 1.777 -6.843 1.00 88.94 182 ARG A C 1
ATOM 1384 O O . ARG A 1 182 ? -21.086 1.597 -7.316 1.00 88.94 182 ARG A O 1
ATOM 1391 N N . THR A 1 183 ? -19.752 1.873 -5.529 1.00 88.69 183 THR A N 1
ATOM 1392 C CA . THR A 1 183 ? -20.823 1.740 -4.521 1.00 88.69 183 THR A CA 1
ATOM 1393 C C . THR A 1 183 ? -21.471 3.068 -4.143 1.00 88.69 183 THR A C 1
ATOM 1395 O O . THR A 1 183 ? -22.627 3.070 -3.728 1.00 88.69 183 THR A O 1
ATOM 1398 N N . LEU A 1 184 ? -20.778 4.194 -4.344 1.00 92.56 184 LEU A N 1
ATOM 1399 C CA . LEU A 1 184 ? -21.238 5.526 -3.949 1.00 92.56 184 LEU A CA 1
ATOM 1400 C C . LEU A 1 184 ? -22.633 5.886 -4.492 1.00 92.56 184 LEU A C 1
ATOM 1402 O O . LEU A 1 184 ? -23.434 6.399 -3.710 1.00 92.56 184 LEU A O 1
ATOM 1406 N N . PRO A 1 185 ? -22.985 5.596 -5.765 1.00 96.12 185 PRO A N 1
ATOM 1407 C CA . PRO A 1 185 ? -24.322 5.898 -6.270 1.00 96.12 185 PRO A CA 1
ATOM 1408 C C . PRO A 1 185 ? -25.436 5.191 -5.499 1.00 96.12 185 PRO A C 1
ATOM 1410 O O . PRO A 1 185 ? -26.488 5.776 -5.250 1.00 96.12 185 PRO A O 1
ATOM 1413 N N . ASP A 1 186 ? -25.196 3.942 -5.103 1.00 91.19 186 ASP A N 1
ATOM 1414 C CA . ASP A 1 186 ? -26.185 3.114 -4.420 1.00 91.19 186 ASP A CA 1
ATOM 1415 C C . ASP A 1 186 ? -26.245 3.457 -2.923 1.00 91.19 186 ASP A C 1
ATOM 1417 O O . ASP A 1 186 ? -27.331 3.528 -2.346 1.00 91.19 186 ASP A O 1
ATOM 1421 N N . GLU A 1 187 ? -25.096 3.741 -2.300 1.00 89.31 187 GLU A N 1
ATOM 1422 C CA . GLU A 1 187 ? -25.005 4.179 -0.900 1.00 89.31 187 GLU A CA 1
ATOM 1423 C C . GLU A 1 187 ? -25.704 5.527 -0.677 1.00 89.31 187 GLU A C 1
ATOM 1425 O O . GLU A 1 187 ? -26.447 5.691 0.293 1.00 89.31 187 GLU A O 1
ATOM 1430 N N . LEU A 1 188 ? -25.538 6.467 -1.611 1.00 95.44 188 LEU A N 1
ATOM 1431 C CA . LEU A 1 188 ? -26.218 7.764 -1.588 1.00 95.44 188 LEU A CA 1
ATOM 1432 C C . LEU A 1 188 ? -27.631 7.709 -2.178 1.00 95.44 188 LEU A C 1
ATOM 1434 O O . LEU A 1 188 ? -28.352 8.705 -2.117 1.00 95.44 188 LEU A O 1
ATOM 1438 N N . LYS A 1 189 ? -28.042 6.571 -2.751 1.00 95.81 189 LYS A N 1
ATOM 1439 C CA . LYS A 1 189 ? -29.327 6.412 -3.447 1.00 95.81 189 LYS A CA 1
ATOM 1440 C C . LYS A 1 189 ? -29.561 7.550 -4.449 1.00 95.81 189 LYS A C 1
ATOM 1442 O O . LYS A 1 189 ? -30.579 8.237 -4.376 1.00 95.81 189 LYS A O 1
ATOM 1447 N N . LEU A 1 190 ? -28.574 7.796 -5.311 1.00 96.38 190 LEU A N 1
ATOM 1448 C CA . LEU A 1 190 ? -28.638 8.866 -6.307 1.00 96.38 190 LEU A CA 1
ATOM 1449 C C . LEU A 1 190 ? -29.807 8.626 -7.265 1.00 96.38 190 LEU A C 1
ATOM 1451 O O . LEU A 1 190 ? -30.003 7.505 -7.741 1.00 96.38 190 LEU A O 1
ATOM 1455 N N . ASP A 1 191 ? -30.567 9.679 -7.550 1.00 97.69 191 ASP A N 1
ATOM 1456 C CA . ASP A 1 191 ? -31.566 9.652 -8.616 1.00 97.69 191 ASP A CA 1
ATOM 1457 C C . ASP A 1 191 ? -30.908 9.737 -10.007 1.00 97.69 191 ASP A C 1
ATOM 1459 O O . ASP A 1 191 ? -29.691 9.871 -10.135 1.00 97.69 191 ASP A O 1
ATOM 1463 N N . GLU A 1 192 ? -31.705 9.618 -11.070 1.00 97.44 192 GLU A N 1
ATOM 1464 C CA . GLU A 1 192 ? -31.179 9.563 -12.440 1.00 97.44 192 GLU A CA 1
ATOM 1465 C C . GLU A 1 192 ? -30.387 10.832 -12.837 1.00 97.44 192 GLU A C 1
ATOM 1467 O O . GLU A 1 192 ? -29.257 10.695 -13.320 1.00 97.44 192 GLU A O 1
ATOM 1472 N N . PRO A 1 193 ? -30.881 12.067 -12.589 1.00 97.38 193 PRO A N 1
ATOM 1473 C CA . PRO A 1 193 ? -30.089 13.277 -12.825 1.00 97.38 193 PRO A CA 1
ATOM 1474 C C . PRO A 1 193 ? -28.771 13.319 -12.038 1.00 97.38 193 PRO A C 1
ATOM 1476 O O . PRO A 1 193 ? -27.727 13.665 -12.598 1.00 97.38 193 PRO A O 1
ATOM 1479 N N . GLN A 1 194 ? -28.792 12.954 -10.753 1.00 96.94 194 GLN A N 1
ATOM 1480 C CA . GLN A 1 194 ? -27.596 12.925 -9.909 1.00 96.94 194 GLN A CA 1
ATOM 1481 C C . GLN A 1 194 ? -26.591 11.871 -10.379 1.00 96.94 194 GLN A C 1
ATOM 1483 O O . GLN A 1 194 ? -25.387 12.133 -10.401 1.00 96.94 194 GLN A O 1
ATOM 1488 N N . ARG A 1 195 ? -27.073 10.692 -10.783 1.00 97.06 195 ARG A N 1
ATOM 1489 C CA . ARG A 1 195 ? -26.252 9.587 -11.288 1.00 97.06 195 ARG A CA 1
ATOM 1490 C C . ARG A 1 195 ? -25.553 9.964 -12.590 1.00 97.06 195 ARG A C 1
ATOM 1492 O O . ARG A 1 195 ? -24.348 9.764 -12.697 1.00 97.06 195 ARG A O 1
ATOM 1499 N N . SER A 1 196 ? -26.263 10.609 -13.518 1.00 96.38 196 SER A N 1
ATOM 1500 C CA . SER A 1 196 ? -25.651 11.151 -14.737 1.00 96.38 196 SER A CA 1
ATOM 1501 C C . SER A 1 196 ? -24.536 12.148 -14.410 1.00 96.38 196 SER A C 1
ATOM 1503 O O . SER A 1 196 ? -23.464 12.092 -15.012 1.00 96.38 196 SER A O 1
ATOM 1505 N N . LYS A 1 197 ? -24.749 13.040 -13.429 1.00 96.44 197 LYS A N 1
ATOM 1506 C CA . LYS A 1 197 ? -23.707 13.987 -13.013 1.00 96.44 197 LYS A CA 1
ATOM 1507 C C . LYS A 1 197 ? -22.510 13.280 -12.385 1.00 96.44 197 LYS A C 1
ATOM 1509 O O . LYS A 1 197 ? -21.372 13.616 -12.696 1.00 96.44 197 LYS A O 1
ATOM 1514 N N . PHE A 1 198 ? -22.756 12.299 -11.524 1.00 96.69 198 PHE A N 1
ATOM 1515 C CA . PHE A 1 198 ? -21.706 11.490 -10.921 1.00 96.69 198 PHE A CA 1
ATOM 1516 C C . PHE A 1 198 ? -20.847 10.787 -11.984 1.00 96.69 198 PHE A C 1
ATOM 1518 O O . PHE A 1 198 ? -19.620 10.844 -11.910 1.00 96.69 198 PHE A O 1
ATOM 1525 N N . ASP A 1 199 ? -21.468 10.194 -13.005 1.00 95.19 199 ASP A N 1
ATOM 1526 C CA . ASP A 1 199 ? -20.756 9.514 -14.090 1.00 95.19 199 ASP A CA 1
ATOM 1527 C C . ASP A 1 199 ? -19.873 10.478 -14.905 1.00 95.19 199 ASP A C 1
ATOM 1529 O O . ASP A 1 199 ? -18.737 10.130 -15.245 1.00 95.19 199 ASP A O 1
ATOM 1533 N N . GLU A 1 200 ? -20.330 11.713 -15.151 1.00 96.25 200 GLU A N 1
ATOM 1534 C CA . GLU A 1 200 ? -19.504 12.772 -15.754 1.00 96.25 200 GLU A CA 1
ATOM 1535 C C . GLU A 1 200 ? -18.274 13.101 -14.896 1.00 96.25 200 GLU A C 1
ATOM 1537 O O . GLU A 1 200 ? -17.157 13.168 -15.415 1.00 96.25 200 GLU A O 1
ATOM 1542 N N . LEU A 1 201 ? -18.460 13.288 -13.583 1.00 95.25 201 LEU A N 1
ATOM 1543 C CA . LEU A 1 201 ? -17.366 13.588 -12.652 1.00 95.25 201 LEU A CA 1
ATOM 1544 C C . LEU A 1 201 ? -16.341 12.445 -12.626 1.00 95.25 201 LEU A C 1
ATOM 1546 O O . LEU A 1 201 ? -15.133 12.673 -12.704 1.00 95.25 201 LEU A O 1
ATOM 1550 N N . VAL A 1 202 ? -16.811 11.196 -12.597 1.00 93.00 202 VAL A N 1
ATOM 1551 C CA . VAL A 1 202 ? -15.952 10.007 -12.653 1.00 93.00 202 VAL A CA 1
ATOM 1552 C C . VAL A 1 202 ? -15.193 9.926 -13.979 1.00 93.00 202 VAL A C 1
ATOM 1554 O O . VAL A 1 202 ? -14.011 9.572 -13.979 1.00 93.00 202 VAL A O 1
ATOM 1557 N N . ALA A 1 203 ? -15.824 10.258 -15.106 1.00 90.31 203 ALA A N 1
ATOM 1558 C CA . ALA A 1 203 ? -15.153 10.306 -16.403 1.00 90.31 203 ALA A CA 1
ATOM 1559 C C . ALA A 1 203 ? -14.030 11.358 -16.420 1.00 90.31 203 ALA A C 1
ATOM 1561 O O . ALA A 1 203 ? -12.902 11.034 -16.799 1.00 90.31 203 ALA A O 1
ATOM 1562 N N . GLN A 1 204 ? -14.290 12.566 -15.909 1.00 91.94 204 GLN A N 1
ATOM 1563 C CA . GLN A 1 204 ? -13.278 13.624 -15.784 1.00 91.94 204 GLN A CA 1
ATOM 1564 C C . GLN A 1 204 ? -12.120 13.214 -14.868 1.00 91.94 204 GLN A C 1
ATOM 1566 O O . GLN A 1 204 ? -10.954 13.473 -15.171 1.00 91.94 204 GLN A O 1
ATOM 1571 N N . MET A 1 205 ? -12.412 12.532 -13.758 1.00 88.44 205 MET A N 1
ATOM 1572 C CA . MET A 1 205 ? -11.374 11.991 -12.881 1.00 88.44 205 MET A CA 1
ATOM 1573 C C . MET A 1 205 ? -10.514 10.936 -13.576 1.00 88.44 205 MET A C 1
ATOM 1575 O O . MET A 1 205 ? -9.306 10.897 -13.348 1.00 88.44 205 MET A O 1
ATOM 1579 N N . ARG A 1 206 ? -11.109 10.063 -14.399 1.00 84.38 206 ARG A N 1
ATOM 1580 C CA . ARG A 1 206 ? -10.363 9.050 -15.165 1.00 84.38 206 ARG A CA 1
ATOM 1581 C C . ARG A 1 206 ? -9.445 9.702 -16.191 1.00 84.38 206 ARG A C 1
ATOM 1583 O O . ARG A 1 206 ? -8.293 9.296 -16.301 1.00 84.38 206 ARG A O 1
ATOM 1590 N N . GLU A 1 207 ? -9.924 10.731 -16.880 1.00 85.31 207 GLU A N 1
ATOM 1591 C CA . GLU A 1 207 ? -9.116 11.514 -17.815 1.00 85.31 207 GLU A CA 1
ATOM 1592 C C . GLU A 1 207 ? -7.940 12.198 -17.098 1.00 85.31 207 GLU A C 1
ATOM 1594 O O . GLU A 1 207 ? -6.785 12.014 -17.486 1.00 85.31 207 GLU A O 1
ATOM 1599 N N . GLN A 1 208 ? -8.203 12.888 -15.981 1.00 84.94 208 GLN A N 1
ATOM 1600 C CA . GLN A 1 208 ? -7.164 13.504 -15.143 1.00 84.94 208 GLN A CA 1
ATOM 1601 C C . GLN A 1 208 ? -6.163 12.466 -14.624 1.00 84.94 208 GLN A C 1
ATOM 1603 O O . GLN A 1 208 ? -4.954 12.690 -14.670 1.00 84.94 208 GLN A O 1
ATOM 1608 N N . ALA A 1 209 ? -6.639 11.297 -14.191 1.00 79.94 209 ALA A N 1
ATOM 1609 C CA . ALA A 1 209 ? -5.780 10.203 -13.758 1.00 79.94 209 ALA A CA 1
ATOM 1610 C C . ALA A 1 209 ? -4.899 9.665 -14.895 1.00 79.94 209 ALA A C 1
ATOM 1612 O O . ALA A 1 209 ? -3.758 9.298 -14.626 1.00 79.94 209 ALA A O 1
ATOM 1613 N N . GLY A 1 210 ? -5.392 9.641 -16.138 1.00 74.06 210 GLY A N 1
ATOM 1614 C CA . GLY A 1 210 ? -4.610 9.287 -17.324 1.00 74.06 210 GLY A CA 1
ATOM 1615 C C . GLY A 1 210 ? -3.494 10.294 -17.612 1.00 74.06 210 GLY A C 1
ATOM 1616 O O . GLY A 1 210 ? -2.349 9.899 -17.827 1.00 74.06 210 GLY A O 1
ATOM 1617 N N . VAL A 1 211 ? -3.790 11.593 -17.518 1.00 77.94 211 VAL A N 1
ATOM 1618 C CA . VAL A 1 211 ? -2.780 12.661 -17.645 1.00 77.94 211 VAL A CA 1
ATOM 1619 C C . VAL A 1 211 ? -1.733 12.560 -16.531 1.00 77.94 211 VAL A C 1
ATOM 1621 O O . VAL A 1 211 ? -0.532 12.624 -16.787 1.00 77.94 211 VAL A O 1
ATOM 1624 N N . GLU A 1 212 ? -2.168 12.344 -15.289 1.00 79.00 212 GLU A N 1
ATOM 1625 C CA . GLU A 1 212 ? -1.270 12.152 -14.147 1.00 79.00 212 GLU A CA 1
ATOM 1626 C C . GLU A 1 212 ? -0.457 10.853 -14.251 1.00 79.00 212 GLU A C 1
ATOM 1628 O O . GLU A 1 212 ? 0.689 10.819 -13.809 1.00 79.00 212 GLU A O 1
ATOM 1633 N N . ALA A 1 213 ? -0.994 9.796 -14.867 1.00 70.31 213 ALA A N 1
ATOM 1634 C CA . ALA A 1 213 ? -0.233 8.582 -15.149 1.00 70.31 213 ALA A CA 1
ATOM 1635 C C . ALA A 1 213 ? 0.926 8.856 -16.123 1.00 70.31 213 ALA A C 1
ATOM 1637 O O . ALA A 1 213 ? 2.007 8.297 -15.941 1.00 70.31 213 ALA A O 1
ATOM 1638 N N . GLY A 1 214 ? 0.742 9.774 -17.081 1.00 72.69 214 GLY A N 1
ATOM 1639 C CA . GLY A 1 214 ? 1.808 10.267 -17.960 1.00 72.69 214 GLY A CA 1
ATOM 1640 C C . GLY A 1 214 ? 2.937 10.999 -17.220 1.00 72.69 214 GLY A C 1
ATOM 1641 O O . GLY A 1 214 ? 4.087 10.935 -17.645 1.00 72.69 214 GLY A O 1
ATOM 1642 N N . ARG A 1 215 ? 2.658 11.606 -16.055 1.00 81.50 215 ARG A N 1
ATOM 1643 C CA . ARG A 1 215 ? 3.689 12.206 -15.177 1.00 81.50 215 ARG A CA 1
ATOM 1644 C C . ARG A 1 215 ? 4.566 11.167 -14.473 1.00 81.50 215 ARG A C 1
ATOM 1646 O O . ARG A 1 215 ? 5.542 11.522 -13.818 1.00 81.50 215 ARG A O 1
ATOM 1653 N N . GLY A 1 216 ? 4.236 9.880 -14.586 1.00 80.69 216 GLY A N 1
ATOM 1654 C CA . GLY A 1 216 ? 5.015 8.803 -13.980 1.00 80.69 216 GLY A CA 1
ATOM 1655 C C . GLY A 1 216 ? 6.453 8.729 -14.498 1.00 80.69 216 GLY A C 1
ATOM 1656 O O . GLY A 1 216 ? 7.355 8.433 -13.716 1.00 80.69 216 GLY A O 1
ATOM 1657 N N . ASP A 1 217 ? 6.680 9.023 -15.781 1.00 80.94 217 ASP A N 1
ATOM 1658 C CA . ASP A 1 217 ? 8.030 9.024 -16.355 1.00 80.94 217 ASP A CA 1
ATOM 1659 C C . ASP A 1 217 ? 8.843 10.248 -15.905 1.00 80.94 217 ASP A C 1
ATOM 1661 O O . ASP A 1 217 ? 10.022 10.107 -15.586 1.00 80.94 217 ASP A O 1
ATOM 1665 N N . GLU A 1 218 ? 8.207 11.416 -15.769 1.00 88.38 218 GLU A N 1
ATOM 1666 C CA . GLU A 1 218 ? 8.826 12.620 -15.192 1.00 88.38 218 GLU A CA 1
ATOM 1667 C C . GLU A 1 218 ? 9.233 12.387 -13.728 1.00 88.38 218 GLU A C 1
ATOM 1669 O O . GLU A 1 218 ? 10.372 12.646 -13.342 1.00 88.38 218 GLU A O 1
ATOM 1674 N N . LEU A 1 219 ? 8.340 11.810 -12.916 1.00 88.31 219 LEU A N 1
ATOM 1675 C CA . LEU A 1 219 ? 8.659 11.441 -11.535 1.00 88.31 219 LEU A CA 1
ATOM 1676 C C . LEU A 1 219 ? 9.817 10.439 -11.464 1.00 88.31 219 LEU A C 1
ATOM 1678 O O . LEU A 1 219 ? 10.680 10.580 -10.600 1.00 88.31 219 LEU A O 1
ATOM 1682 N N . ARG A 1 220 ? 9.867 9.449 -12.369 1.00 86.00 220 ARG A N 1
ATOM 1683 C CA . ARG A 1 220 ? 10.974 8.479 -12.428 1.00 86.00 220 ARG A CA 1
ATOM 1684 C C . ARG A 1 220 ? 12.311 9.180 -12.670 1.00 86.00 220 ARG A C 1
ATOM 1686 O O . ARG A 1 220 ? 13.252 8.931 -11.923 1.00 86.00 220 ARG A O 1
ATOM 1693 N N . GLN A 1 221 ? 12.364 10.095 -13.637 1.00 91.88 221 GLN A N 1
ATOM 1694 C CA . GLN A 1 221 ? 13.565 10.890 -13.917 1.00 91.88 221 GLN A CA 1
ATOM 1695 C C . GLN A 1 221 ? 13.985 11.730 -12.705 1.00 91.88 221 GLN A C 1
ATOM 1697 O O . GLN A 1 221 ? 15.156 11.731 -12.330 1.00 91.88 221 GLN A O 1
ATOM 1702 N N . LEU A 1 222 ? 13.036 12.381 -12.024 1.00 94.38 222 LEU A N 1
ATOM 1703 C CA . LEU A 1 222 ? 13.336 13.163 -10.821 1.00 94.38 222 LEU A CA 1
ATOM 1704 C C . LEU A 1 222 ? 13.907 12.305 -9.682 1.00 94.38 222 LEU A C 1
ATOM 1706 O O . LEU A 1 222 ? 14.801 12.763 -8.968 1.00 94.38 222 LEU A O 1
ATOM 1710 N N . TYR A 1 223 ? 13.430 11.067 -9.507 1.00 91.62 223 TYR A N 1
ATOM 1711 C CA . TYR A 1 223 ? 14.001 10.137 -8.528 1.00 91.62 223 TYR A CA 1
ATOM 1712 C C . TYR A 1 223 ? 15.438 9.735 -8.878 1.00 91.62 223 TYR A C 1
ATOM 1714 O O . TYR A 1 223 ? 16.291 9.707 -7.989 1.00 91.62 223 TYR A O 1
ATOM 1722 N N . GLU A 1 224 ? 15.716 9.452 -10.152 1.00 91.06 224 GLU A N 1
ATOM 1723 C CA . GLU A 1 224 ? 17.066 9.133 -10.632 1.00 91.06 224 GLU A CA 1
ATOM 1724 C C . GLU A 1 224 ? 18.024 10.313 -10.410 1.00 91.06 224 GLU A C 1
ATOM 1726 O O . GLU A 1 224 ? 19.108 10.136 -9.849 1.00 91.06 224 GLU A O 1
ATOM 1731 N N . GLU A 1 225 ? 17.602 11.536 -10.744 1.00 95.25 225 GLU A N 1
ATOM 1732 C CA . GLU A 1 225 ? 18.388 12.746 -10.487 1.00 95.25 225 GLU A CA 1
ATOM 1733 C C . GLU A 1 225 ? 18.616 12.995 -8.993 1.00 95.25 225 GLU A C 1
ATOM 1735 O O . GLU A 1 225 ? 19.713 13.387 -8.587 1.00 95.25 225 GLU A O 1
ATOM 1740 N N . GLN A 1 226 ? 17.595 12.768 -8.160 1.00 96.56 226 GLN A N 1
ATOM 1741 C CA . GLN A 1 226 ? 17.713 12.927 -6.712 1.00 96.56 226 GLN A CA 1
ATOM 1742 C C . GLN A 1 226 ? 18.735 11.940 -6.147 1.00 96.56 226 GLN A C 1
ATOM 1744 O O . GLN A 1 226 ? 19.525 12.303 -5.274 1.00 96.56 226 GLN A O 1
ATOM 1749 N N . HIS A 1 227 ? 18.720 10.700 -6.636 1.00 89.38 227 HIS A N 1
ATOM 1750 C CA . HIS A 1 227 ? 19.679 9.680 -6.235 1.00 89.38 227 HIS A CA 1
ATOM 1751 C C . HIS A 1 227 ? 21.105 10.075 -6.626 1.00 89.38 227 HIS A C 1
ATOM 1753 O O . HIS A 1 227 ? 21.989 10.077 -5.771 1.00 89.38 227 HIS A O 1
ATOM 1759 N N . ALA A 1 228 ? 21.315 10.495 -7.876 1.00 91.25 228 ALA A N 1
ATOM 1760 C CA . ALA A 1 228 ? 22.627 10.921 -8.358 1.00 91.25 228 ALA A CA 1
ATOM 1761 C C . ALA A 1 228 ? 23.170 12.135 -7.577 1.00 91.25 228 ALA A C 1
ATOM 1763 O O . ALA A 1 228 ? 24.355 12.187 -7.255 1.00 91.25 228 ALA A O 1
ATOM 1764 N N . ALA A 1 229 ? 22.305 13.092 -7.214 1.00 95.69 229 ALA A N 1
ATOM 1765 C CA . ALA A 1 229 ? 22.688 14.235 -6.382 1.00 95.69 229 ALA A CA 1
ATOM 1766 C C . ALA A 1 229 ? 23.170 13.802 -4.985 1.00 95.69 229 ALA A C 1
ATOM 1768 O O . ALA A 1 229 ? 24.175 14.319 -4.501 1.00 95.69 229 ALA A O 1
ATOM 1769 N N . ARG A 1 230 ? 22.507 12.815 -4.364 1.00 90.38 230 ARG A N 1
ATOM 1770 C CA . ARG A 1 230 ? 22.941 12.246 -3.075 1.00 90.38 230 ARG A CA 1
ATOM 1771 C C . ARG A 1 230 ? 24.273 11.511 -3.184 1.00 90.38 230 ARG A C 1
ATOM 1773 O O . ARG A 1 230 ? 25.124 11.684 -2.321 1.00 90.38 230 ARG A O 1
ATOM 1780 N N . GLU A 1 231 ? 24.481 10.730 -4.244 1.00 87.62 231 GLU A N 1
ATOM 1781 C CA . GLU A 1 231 ? 25.761 10.045 -4.484 1.00 87.62 231 GLU A CA 1
ATOM 1782 C C . GLU A 1 231 ? 26.918 11.032 -4.699 1.00 87.62 231 GLU A C 1
ATOM 1784 O O . GLU A 1 231 ? 28.044 10.765 -4.282 1.00 87.62 231 GLU A O 1
ATOM 1789 N N . ALA A 1 232 ? 26.637 12.195 -5.289 1.00 94.75 232 ALA A N 1
ATOM 1790 C CA . ALA A 1 232 ? 27.600 13.279 -5.461 1.00 94.75 232 ALA A CA 1
ATOM 1791 C C . ALA A 1 232 ? 27.802 14.154 -4.203 1.00 94.75 232 ALA A C 1
ATOM 1793 O O . ALA A 1 232 ? 28.657 15.039 -4.215 1.00 94.75 232 ALA A O 1
ATOM 1794 N N . GLY A 1 233 ? 27.026 13.941 -3.133 1.00 94.69 233 GLY A N 1
ATOM 1795 C CA . GLY A 1 233 ? 27.051 14.767 -1.919 1.00 94.69 233 GLY A CA 1
ATOM 1796 C C . GLY A 1 233 ? 26.413 16.157 -2.071 1.00 94.69 233 GLY A C 1
ATOM 1797 O O . GLY A 1 233 ? 26.632 17.026 -1.228 1.00 94.69 233 GLY A O 1
ATOM 1798 N N . ASP A 1 234 ? 25.630 16.391 -3.128 1.00 97.75 234 ASP A N 1
ATOM 1799 C CA . ASP A 1 234 ? 24.919 17.652 -3.375 1.00 97.75 234 ASP A CA 1
ATOM 1800 C C . ASP A 1 234 ? 23.539 17.648 -2.693 1.00 97.75 234 ASP A C 1
ATOM 1802 O O . ASP A 1 234 ? 22.483 17.464 -3.312 1.00 97.75 234 ASP A O 1
ATOM 1806 N N . GLU A 1 235 ? 23.550 17.846 -1.374 1.00 95.38 235 GLU A N 1
ATOM 1807 C CA . GLU A 1 235 ? 22.338 17.841 -0.544 1.00 95.38 235 GLU A CA 1
ATOM 1808 C C . GLU A 1 235 ? 21.355 18.964 -0.910 1.00 95.38 235 GLU A C 1
ATOM 1810 O O . GLU A 1 235 ? 20.137 18.782 -0.837 1.00 95.38 235 GLU A O 1
ATOM 1815 N N . ALA A 1 236 ? 21.859 20.121 -1.353 1.00 97.69 236 ALA A N 1
ATOM 1816 C CA . ALA A 1 236 ? 21.017 21.246 -1.752 1.00 97.69 236 ALA A CA 1
ATOM 1817 C C . ALA A 1 236 ? 20.175 20.892 -2.987 1.00 97.69 236 ALA A C 1
ATOM 1819 O O . ALA A 1 236 ? 18.961 21.135 -3.016 1.00 97.69 236 ALA A O 1
ATOM 1820 N N . ARG A 1 237 ? 20.790 20.252 -3.989 1.00 97.31 237 ARG A N 1
ATOM 1821 C CA . ARG A 1 237 ? 20.073 19.755 -5.166 1.00 97.31 237 ARG A CA 1
ATOM 1822 C C . ARG A 1 237 ? 19.125 18.613 -4.814 1.00 97.31 237 ARG A C 1
ATOM 1824 O O . ARG A 1 237 ? 17.982 18.626 -5.272 1.00 97.31 237 ARG A O 1
ATOM 1831 N N . ALA A 1 238 ? 19.551 17.663 -3.981 1.00 94.56 238 ALA A N 1
ATOM 1832 C CA . ALA A 1 238 ? 18.706 16.546 -3.559 1.00 94.56 238 ALA A CA 1
ATOM 1833 C C . ALA A 1 238 ? 17.432 17.014 -2.825 1.00 94.56 238 ALA A C 1
ATOM 1835 O O . ALA A 1 238 ? 16.352 16.459 -3.055 1.00 94.56 238 ALA A O 1
ATOM 1836 N N . ALA A 1 239 ? 17.538 18.052 -1.987 1.00 94.44 239 ALA A N 1
ATOM 1837 C CA . ALA A 1 239 ? 16.405 18.667 -1.295 1.00 94.44 239 ALA A CA 1
ATOM 1838 C C . ALA A 1 239 ? 15.458 19.404 -2.257 1.00 94.44 239 ALA A C 1
ATOM 1840 O O . ALA A 1 239 ? 14.240 19.249 -2.164 1.00 94.44 239 ALA A O 1
ATOM 1841 N N . SER A 1 240 ? 16.002 20.151 -3.223 1.00 97.50 240 SER A N 1
ATOM 1842 C CA . SER A 1 240 ? 15.202 20.815 -4.264 1.00 97.50 240 SER A CA 1
ATOM 1843 C C . SER A 1 240 ? 14.417 19.807 -5.114 1.00 97.50 240 SER A C 1
ATOM 1845 O O . SER A 1 240 ? 13.218 19.974 -5.345 1.00 97.50 240 SER A O 1
ATOM 1847 N N . LEU A 1 241 ? 15.059 18.703 -5.511 1.00 96.44 241 LEU A N 1
ATOM 1848 C CA . LEU A 1 241 ? 14.403 17.608 -6.230 1.00 96.44 241 LEU A CA 1
ATOM 1849 C C . LEU A 1 241 ? 13.347 16.909 -5.367 1.00 96.44 241 LEU A C 1
ATOM 1851 O O . LEU A 1 241 ? 12.278 16.583 -5.873 1.00 96.44 241 LEU A O 1
ATOM 1855 N N . ALA A 1 242 ? 13.593 16.744 -4.061 1.00 92.38 242 ALA A N 1
ATOM 1856 C CA . ALA A 1 242 ? 12.598 16.200 -3.134 1.00 92.38 242 ALA A CA 1
ATOM 1857 C C . ALA A 1 242 ? 11.313 17.040 -3.110 1.00 92.38 242 ALA A C 1
ATOM 1859 O O . ALA A 1 242 ? 10.221 16.480 -3.169 1.00 92.38 242 ALA A O 1
ATOM 1860 N N . ALA A 1 243 ? 11.443 18.369 -3.059 1.00 94.62 243 ALA A N 1
ATOM 1861 C CA . ALA A 1 243 ? 10.301 19.279 -3.060 1.00 94.62 243 ALA A CA 1
ATOM 1862 C C . ALA A 1 243 ? 9.494 19.186 -4.366 1.00 94.62 243 ALA A C 1
ATOM 1864 O O . ALA A 1 243 ? 8.271 19.083 -4.316 1.00 94.62 243 ALA A O 1
ATOM 1865 N N . LYS A 1 244 ? 10.171 19.132 -5.524 1.00 94.50 244 LYS A N 1
ATOM 1866 C CA . LYS A 1 244 ? 9.512 18.949 -6.831 1.00 94.50 244 LYS A CA 1
ATOM 1867 C C . LYS A 1 244 ? 8.790 17.610 -6.944 1.00 94.50 244 LYS A C 1
ATOM 1869 O O . LYS A 1 244 ? 7.675 17.553 -7.450 1.00 94.50 244 LYS A O 1
ATOM 1874 N N . ILE A 1 245 ? 9.423 16.535 -6.472 1.00 93.12 245 ILE A N 1
ATOM 1875 C CA . ILE A 1 245 ? 8.808 15.204 -6.441 1.00 93.12 245 ILE A CA 1
ATOM 1876 C C . ILE A 1 245 ? 7.533 15.245 -5.605 1.00 93.12 245 ILE A C 1
ATOM 1878 O O . ILE A 1 245 ? 6.514 14.731 -6.048 1.00 93.12 245 ILE A O 1
ATOM 1882 N N . GLU A 1 246 ? 7.576 15.856 -4.420 1.00 88.94 246 GLU A N 1
ATOM 1883 C CA . GLU A 1 246 ? 6.410 15.938 -3.539 1.00 88.94 246 GLU A CA 1
ATOM 1884 C C . GLU A 1 246 ? 5.285 16.792 -4.144 1.00 88.94 246 GLU A C 1
ATOM 1886 O O . GLU A 1 246 ? 4.117 16.430 -4.028 1.00 88.94 246 GLU A O 1
ATOM 1891 N N . GLU A 1 247 ? 5.619 17.871 -4.856 1.00 89.88 247 GLU A N 1
ATOM 1892 C CA . GLU A 1 247 ? 4.651 18.702 -5.581 1.00 89.88 247 GLU A CA 1
ATOM 1893 C C . GLU A 1 247 ? 3.966 17.944 -6.730 1.00 89.88 247 GLU A C 1
ATOM 1895 O O . GLU A 1 247 ? 2.750 18.035 -6.910 1.00 89.88 247 GLU A O 1
ATOM 1900 N N . LEU A 1 248 ? 4.739 17.172 -7.498 1.00 88.06 248 LEU A N 1
ATOM 1901 C CA . LEU A 1 248 ? 4.243 16.397 -8.637 1.00 88.06 248 LEU A CA 1
ATOM 1902 C C . LEU A 1 248 ? 3.601 15.071 -8.230 1.00 88.06 248 LEU A C 1
ATOM 1904 O O . LEU A 1 248 ? 2.938 14.427 -9.051 1.00 88.06 248 LEU A O 1
ATOM 1908 N N . ARG A 1 249 ? 3.795 14.645 -6.980 1.00 84.25 249 ARG A N 1
ATOM 1909 C CA . ARG A 1 249 ? 3.285 13.375 -6.487 1.00 84.25 249 ARG A CA 1
ATOM 1910 C C . ARG A 1 249 ? 1.758 13.377 -6.565 1.00 84.25 249 ARG A C 1
ATOM 1912 O O . ARG A 1 249 ? 1.112 14.230 -5.951 1.00 84.25 249 ARG A O 1
ATOM 1919 N N . PRO A 1 250 ? 1.143 12.405 -7.263 1.00 80.38 250 PRO A N 1
ATOM 1920 C CA . PRO A 1 250 ? -0.304 12.302 -7.283 1.00 80.38 250 PRO A CA 1
ATOM 1921 C C . PRO A 1 250 ? -0.793 12.069 -5.856 1.00 80.38 250 PRO A C 1
ATOM 1923 O O . PRO A 1 250 ? -0.438 11.079 -5.213 1.00 80.38 250 PRO A O 1
ATOM 1926 N N . ASN A 1 251 ? -1.595 13.005 -5.353 1.00 80.62 251 ASN A N 1
ATOM 1927 C CA . ASN A 1 251 ? -2.207 12.906 -4.041 1.00 80.62 251 ASN A CA 1
ATOM 1928 C C . ASN A 1 251 ? -3.606 12.289 -4.211 1.00 80.62 251 ASN A C 1
ATOM 1930 O O . ASN A 1 251 ? -4.548 13.008 -4.562 1.00 80.62 251 ASN A O 1
ATOM 1934 N N . PRO A 1 252 ? -3.775 10.972 -3.980 1.00 76.69 252 PRO A N 1
ATOM 1935 C CA . PRO A 1 252 ? -5.056 10.306 -4.196 1.00 76.69 252 PRO A CA 1
ATOM 1936 C C . PRO A 1 252 ? -6.162 10.926 -3.340 1.00 76.69 252 PRO A C 1
ATOM 1938 O O . PRO A 1 252 ? -7.299 11.017 -3.791 1.00 76.69 252 PRO A O 1
ATOM 1941 N N . ARG A 1 253 ? -5.825 11.428 -2.146 1.00 81.50 253 ARG A N 1
ATOM 1942 C CA . ARG A 1 253 ? -6.767 12.098 -1.250 1.00 81.50 253 ARG A CA 1
ATOM 1943 C C . ARG A 1 253 ? -7.330 13.385 -1.851 1.00 81.50 253 ARG A C 1
ATOM 1945 O O . ARG A 1 253 ? -8.540 13.563 -1.798 1.00 81.50 253 ARG A O 1
ATOM 1952 N N . ARG A 1 254 ? -6.507 14.212 -2.506 1.00 85.50 254 ARG A N 1
ATOM 1953 C CA . ARG A 1 254 ? -7.003 15.412 -3.209 1.00 85.50 254 ARG A CA 1
ATOM 1954 C C . ARG A 1 254 ? -8.005 15.066 -4.309 1.00 85.50 254 ARG A C 1
ATOM 1956 O O . ARG A 1 254 ? -8.963 15.802 -4.512 1.00 85.50 254 ARG A O 1
ATOM 1963 N N . ARG A 1 255 ? -7.814 13.934 -5.000 1.00 85.25 255 ARG A N 1
ATOM 1964 C CA . ARG A 1 255 ? -8.763 13.469 -6.025 1.00 85.25 255 ARG A CA 1
ATOM 1965 C C . ARG A 1 255 ? -10.120 13.097 -5.412 1.00 85.25 255 ARG A C 1
ATOM 1967 O O . ARG A 1 255 ? -11.146 13.434 -5.989 1.00 85.25 255 ARG A O 1
ATOM 1974 N N . PHE A 1 256 ? -10.131 12.441 -4.247 1.00 86.00 256 PHE A N 1
ATOM 1975 C CA . PHE A 1 256 ? -11.371 12.151 -3.513 1.00 86.00 256 PHE A CA 1
ATOM 1976 C C . PHE A 1 256 ? -12.044 13.414 -2.983 1.00 86.00 256 PHE A C 1
ATOM 1978 O O . PHE A 1 256 ? -13.252 13.553 -3.117 1.00 86.00 256 PHE A O 1
ATOM 1985 N N . GLU A 1 257 ? -11.271 14.326 -2.392 1.00 91.31 257 GLU A N 1
ATOM 1986 C CA . GLU A 1 257 ? -11.789 15.600 -1.883 1.00 91.31 257 GLU A CA 1
ATOM 1987 C C . GLU A 1 257 ? -12.476 16.379 -3.005 1.00 91.31 257 GLU A C 1
ATOM 1989 O O . GLU A 1 257 ? -13.632 16.752 -2.848 1.00 91.31 257 GLU A O 1
ATOM 1994 N N . LYS A 1 258 ? -11.839 16.479 -4.178 1.00 92.44 258 LYS A N 1
ATOM 1995 C CA . LYS A 1 258 ? -12.437 17.109 -5.358 1.00 92.44 258 LYS A CA 1
ATOM 1996 C C . LYS A 1 258 ? -13.742 16.437 -5.800 1.00 92.44 258 LYS A C 1
ATOM 1998 O O . LYS A 1 258 ? -14.718 17.138 -6.035 1.00 92.44 258 LYS A O 1
ATOM 2003 N N . LEU A 1 259 ? -13.784 15.101 -5.881 1.00 94.06 259 LEU A N 1
ATOM 2004 C CA . LEU A 1 259 ? -15.018 14.377 -6.222 1.00 94.06 259 LEU A CA 1
ATOM 2005 C C . LEU A 1 259 ? -16.144 14.692 -5.233 1.00 94.06 259 LEU A C 1
ATOM 2007 O O . LEU A 1 259 ? -17.274 14.927 -5.648 1.00 94.06 259 LEU A O 1
ATOM 2011 N N . PHE A 1 260 ? -15.844 14.679 -3.933 1.00 95.50 260 PHE A N 1
ATOM 2012 C CA . PHE A 1 260 ? -16.832 14.968 -2.900 1.00 95.50 260 PHE A CA 1
ATOM 2013 C C . PHE A 1 260 ? -17.313 16.417 -2.956 1.00 95.50 260 PHE A C 1
ATOM 2015 O O . PHE A 1 260 ? -18.517 16.639 -2.887 1.00 95.50 260 PHE A O 1
ATOM 2022 N N . ASP A 1 261 ? -16.404 17.374 -3.137 1.00 96.81 261 ASP A N 1
ATOM 2023 C CA . ASP A 1 261 ? -16.734 18.799 -3.217 1.00 96.81 261 ASP A CA 1
ATOM 2024 C C . ASP A 1 261 ? -17.581 19.116 -4.467 1.00 96.81 261 ASP A C 1
ATOM 2026 O O . ASP A 1 261 ? -18.488 19.943 -4.412 1.00 96.81 261 ASP A O 1
ATOM 2030 N N . GLU A 1 262 ? -17.331 18.434 -5.592 1.00 96.62 262 GLU A N 1
ATOM 2031 C CA . GLU A 1 262 ? -18.111 18.592 -6.829 1.00 96.62 262 GLU A CA 1
ATOM 2032 C C . GLU A 1 262 ? -19.460 17.848 -6.789 1.00 96.62 262 GLU A C 1
ATOM 2034 O O . GLU A 1 262 ? -20.417 18.277 -7.439 1.00 96.62 262 GLU A O 1
ATOM 2039 N N . LEU A 1 263 ? -19.565 16.762 -6.014 1.00 96.12 263 LEU A N 1
ATOM 2040 C CA . LEU A 1 263 ? -20.801 15.991 -5.846 1.00 96.12 263 LEU A CA 1
ATOM 2041 C C . LEU A 1 263 ? -21.748 16.615 -4.808 1.00 96.12 263 LEU A C 1
ATOM 2043 O O . LEU A 1 263 ? -22.955 16.628 -5.016 1.00 96.12 263 LEU A O 1
ATOM 2047 N N . GLU A 1 264 ? -21.233 17.173 -3.711 1.00 97.75 264 GLU A N 1
ATOM 2048 C CA . GLU A 1 264 ? -22.024 17.791 -2.636 1.00 97.75 264 GLU A CA 1
ATOM 2049 C C . GLU A 1 264 ? -23.140 18.762 -3.098 1.00 97.75 264 GLU A C 1
ATOM 2051 O O . GLU A 1 264 ? -24.260 18.648 -2.584 1.00 97.75 264 GLU A O 1
ATOM 2056 N N . PRO A 1 265 ? -22.930 19.686 -4.063 1.00 98.12 265 PRO A N 1
ATOM 2057 C CA . PRO A 1 265 ? -23.966 20.637 -4.472 1.00 98.12 265 PRO A CA 1
ATOM 2058 C C . PRO A 1 265 ? -25.147 20.012 -5.226 1.00 98.12 265 PRO A C 1
ATOM 2060 O O . PRO A 1 265 ? -26.199 20.645 -5.301 1.00 98.12 265 PRO A O 1
ATOM 2063 N N . VAL A 1 266 ? -25.006 18.800 -5.779 1.00 97.56 266 VAL A N 1
ATOM 2064 C CA . VAL A 1 266 ? -26.112 18.102 -6.465 1.00 97.56 266 VAL A CA 1
ATOM 2065 C C . VAL A 1 266 ? -26.906 17.176 -5.544 1.00 97.56 266 VAL A C 1
ATOM 2067 O O . VAL A 1 266 ? -27.935 16.640 -5.954 1.00 97.56 266 VAL A O 1
ATOM 2070 N N . LEU A 1 267 ? -26.467 17.005 -4.297 1.00 97.44 267 LEU A N 1
ATOM 2071 C CA . LEU A 1 267 ? -27.124 16.155 -3.309 1.00 97.44 267 LEU A CA 1
ATOM 2072 C C . LEU A 1 267 ? -28.202 16.909 -2.520 1.00 97.44 267 LEU A C 1
ATOM 2074 O O . LEU A 1 267 ? -28.095 18.109 -2.259 1.00 97.44 267 LEU A O 1
ATOM 2078 N N . ASN A 1 268 ? -29.228 16.184 -2.074 1.00 97.88 268 ASN A N 1
ATOM 2079 C CA . ASN A 1 268 ? -30.157 16.682 -1.056 1.00 97.88 268 ASN A CA 1
ATOM 2080 C C . ASN A 1 268 ? -29.553 16.562 0.358 1.00 97.88 268 ASN A C 1
ATOM 2082 O O . ASN A 1 268 ? -28.529 15.912 0.556 1.00 97.88 268 ASN A O 1
ATOM 2086 N N . ASP A 1 269 ? -30.190 17.164 1.362 1.00 97.50 269 ASP A N 1
ATOM 2087 C CA . ASP A 1 269 ? -29.616 17.250 2.715 1.00 97.50 269 ASP A CA 1
ATOM 2088 C C . ASP A 1 269 ? -29.383 15.882 3.378 1.00 97.50 269 ASP A C 1
ATOM 2090 O O . ASP A 1 269 ? -28.373 15.687 4.055 1.00 97.50 269 ASP A O 1
ATOM 2094 N N . GLY A 1 270 ? -30.263 14.903 3.136 1.00 95.25 270 GLY A N 1
ATOM 2095 C CA . GLY A 1 270 ? -30.076 13.539 3.640 1.00 95.25 270 GLY A CA 1
ATOM 2096 C C . GLY A 1 270 ? -28.872 12.843 3.000 1.00 95.25 270 GLY A C 1
ATOM 2097 O O . GLY A 1 270 ? -28.093 12.179 3.680 1.00 95.25 270 GLY A O 1
ATOM 2098 N N . GLN A 1 271 ? -28.679 13.042 1.698 1.00 97.31 271 GLN A N 1
ATOM 2099 C CA . GLN A 1 271 ? -27.529 12.516 0.965 1.00 97.31 271 GLN A CA 1
ATOM 2100 C C . GLN A 1 271 ? -26.222 13.217 1.350 1.00 97.31 271 GLN A C 1
ATOM 2102 O O . GLN A 1 271 ? -25.192 12.556 1.424 1.00 97.31 271 GLN A O 1
ATOM 2107 N N . LYS A 1 272 ? -26.245 14.524 1.641 1.00 97.25 272 LYS A N 1
ATOM 2108 C CA . LYS A 1 272 ? -25.068 15.262 2.132 1.00 97.25 272 LYS A CA 1
ATOM 2109 C C . LYS A 1 272 ? -24.571 14.718 3.468 1.00 97.25 272 LYS A C 1
ATOM 2111 O O . LYS A 1 272 ? -23.367 14.557 3.641 1.00 97.25 272 LYS A O 1
ATOM 2116 N N . ALA A 1 273 ? -25.483 14.386 4.385 1.00 92.12 273 ALA A N 1
ATOM 2117 C CA . ALA A 1 273 ? -25.119 13.750 5.650 1.00 92.12 273 ALA A CA 1
ATOM 2118 C C . ALA A 1 273 ? -24.435 12.389 5.420 1.00 92.12 273 ALA A C 1
ATOM 2120 O O . ALA A 1 273 ? -23.353 12.150 5.952 1.00 92.12 273 ALA A O 1
ATOM 2121 N N . ALA A 1 274 ? -25.002 11.542 4.551 1.00 89.31 274 ALA A N 1
ATOM 2122 C CA . ALA A 1 274 ? -24.385 10.267 4.179 1.00 89.31 274 ALA A CA 1
ATOM 2123 C C . ALA A 1 274 ? -23.018 10.459 3.490 1.00 89.31 274 ALA A C 1
ATOM 2125 O O . ALA A 1 274 ? -22.056 9.757 3.800 1.00 89.31 274 ALA A O 1
ATOM 2126 N N . LEU A 1 275 ? -22.897 11.451 2.600 1.00 94.38 275 LEU A N 1
ATOM 2127 C CA . LEU A 1 275 ? -21.638 11.796 1.942 1.00 94.38 275 LEU A CA 1
ATOM 2128 C C . LEU A 1 275 ? -20.572 12.218 2.959 1.00 94.38 275 LEU A C 1
ATOM 2130 O O . LEU A 1 275 ? -19.418 11.829 2.810 1.00 94.38 275 LEU A O 1
ATOM 2134 N N . ALA A 1 276 ? -20.938 12.980 3.992 1.00 91.69 276 ALA A N 1
ATOM 2135 C CA . ALA A 1 276 ? -20.015 13.406 5.041 1.00 91.69 276 ALA A CA 1
ATOM 2136 C C . ALA A 1 276 ? -19.454 12.215 5.839 1.00 91.69 276 ALA A C 1
ATOM 2138 O O . ALA A 1 276 ? -18.245 12.153 6.062 1.00 91.69 276 ALA A O 1
ATOM 2139 N N . GLU A 1 277 ? -20.289 11.232 6.190 1.00 82.62 277 GLU A N 1
ATOM 2140 C CA . GLU A 1 277 ? -19.852 9.997 6.863 1.00 82.62 277 GLU A CA 1
ATOM 2141 C C . GLU A 1 277 ? -18.916 9.158 5.974 1.00 82.62 277 GLU A C 1
ATOM 2143 O O . GLU A 1 277 ? -17.871 8.657 6.413 1.00 82.62 277 GLU A O 1
ATOM 2148 N N . ILE A 1 278 ? -19.248 9.038 4.685 1.00 87.44 278 ILE A N 1
ATOM 2149 C CA . ILE A 1 278 ? -18.412 8.341 3.700 1.00 87.44 278 ILE A CA 1
ATOM 2150 C C . ILE A 1 278 ? -17.084 9.084 3.499 1.00 87.44 278 ILE A C 1
ATOM 2152 O O . ILE A 1 278 ? -16.018 8.462 3.456 1.00 87.44 278 ILE A O 1
ATOM 2156 N N . ARG A 1 279 ? -17.120 10.418 3.421 1.00 89.88 279 ARG A N 1
ATOM 2157 C CA . ARG A 1 279 ? -15.941 11.282 3.307 1.00 89.88 279 ARG A CA 1
ATOM 2158 C C . ARG A 1 279 ? -15.036 11.113 4.518 1.00 89.88 279 ARG A C 1
ATOM 2160 O O . ARG A 1 279 ? -13.839 10.904 4.343 1.00 89.88 279 ARG A O 1
ATOM 2167 N N . GLU A 1 280 ? -15.584 11.137 5.729 1.00 83.50 280 GLU A N 1
ATOM 2168 C CA . GLU A 1 280 ? -14.815 10.934 6.955 1.00 83.50 280 GLU A CA 1
ATOM 2169 C C . GLU A 1 280 ? -14.173 9.542 6.992 1.00 83.50 280 GLU A C 1
ATOM 2171 O O . GLU A 1 280 ? -12.959 9.431 7.164 1.00 83.50 280 GLU A O 1
ATOM 2176 N N . SER A 1 281 ? -14.945 8.482 6.748 1.00 76.62 281 SER A N 1
ATOM 2177 C CA . SER A 1 281 ? -14.435 7.103 6.780 1.00 76.62 281 SER A CA 1
ATOM 2178 C C . SER A 1 281 ? -13.389 6.814 5.693 1.00 76.62 281 SER A C 1
ATOM 2180 O O . SER A 1 281 ? -12.408 6.105 5.942 1.00 76.62 281 SER A O 1
ATOM 2182 N N . THR A 1 282 ? -13.546 7.403 4.505 1.00 78.50 282 THR A N 1
ATOM 2183 C CA . THR A 1 282 ? -12.605 7.260 3.386 1.00 78.50 282 THR A CA 1
ATOM 2184 C C . THR A 1 282 ? -11.321 8.055 3.638 1.00 78.50 282 THR A C 1
ATOM 2186 O O . THR A 1 282 ? -10.217 7.513 3.514 1.00 78.50 282 THR A O 1
ATOM 2189 N N . LEU A 1 283 ? -11.440 9.330 4.029 1.00 76.19 283 LEU A N 1
ATOM 2190 C CA . LEU A 1 283 ? -10.303 10.241 4.210 1.00 76.19 283 LEU A CA 1
ATOM 2191 C C . LEU A 1 283 ? -9.538 10.015 5.517 1.00 76.19 283 LEU A C 1
ATOM 2193 O O . LEU A 1 283 ? -8.353 10.345 5.590 1.00 76.19 283 LEU A O 1
ATOM 2197 N N . ALA A 1 284 ? -10.160 9.401 6.527 1.00 69.44 284 ALA A N 1
ATOM 2198 C CA . ALA A 1 284 ? -9.486 8.986 7.757 1.00 69.44 284 ALA A CA 1
ATOM 2199 C C . ALA A 1 284 ? -8.465 7.844 7.550 1.00 69.44 284 ALA A C 1
ATOM 2201 O O . ALA A 1 284 ? -7.830 7.413 8.514 1.00 69.44 284 ALA A O 1
ATOM 2202 N N . GLY A 1 285 ? -8.260 7.378 6.309 1.00 58.06 285 GLY A N 1
ATOM 2203 C CA . GLY A 1 285 ? -7.298 6.327 5.976 1.00 58.06 285 GLY A CA 1
ATOM 2204 C C . GLY A 1 285 ? -7.903 4.938 6.151 1.00 58.06 285 GLY A C 1
ATOM 2205 O O . GLY A 1 285 ? -7.435 4.152 6.980 1.00 58.06 285 GLY A O 1
ATOM 2206 N N . GLY A 1 286 ? -8.962 4.678 5.374 1.00 49.69 286 GLY A N 1
ATOM 2207 C CA . GLY A 1 286 ? -9.766 3.454 5.315 1.00 49.69 286 GLY A CA 1
ATOM 2208 C C . GLY A 1 286 ? -9.157 2.206 5.965 1.00 49.69 286 GLY A C 1
ATOM 2209 O O . GLY A 1 286 ? -8.213 1.599 5.463 1.00 49.69 286 GLY A O 1
ATOM 2210 N N . GLY A 1 287 ? -9.747 1.781 7.084 1.00 50.38 287 GLY A N 1
ATOM 2211 C CA . GLY A 1 287 ? -9.578 0.445 7.663 1.00 50.38 287 GLY A CA 1
ATOM 2212 C C . GLY A 1 287 ? -8.281 0.164 8.428 1.00 50.38 287 GLY A C 1
ATOM 2213 O O . GLY A 1 287 ? -8.170 -0.919 9.006 1.00 50.38 287 GLY A O 1
ATOM 2214 N N . HIS A 1 288 ? -7.314 1.087 8.467 1.00 51.59 288 HIS A N 1
ATOM 2215 C CA . HIS A 1 288 ? -6.152 0.956 9.355 1.00 51.59 288 HIS A CA 1
ATOM 2216 C C . HIS A 1 288 ? -6.373 1.597 10.713 1.00 51.59 288 HIS A C 1
ATOM 2218 O O . HIS A 1 288 ? -5.944 1.006 11.686 1.00 51.59 288 HIS A O 1
ATOM 2224 N N . ALA A 1 289 ? -7.117 2.700 10.828 1.00 60.25 289 ALA A N 1
ATOM 2225 C CA . ALA A 1 289 ? -7.334 3.337 12.128 1.00 60.25 289 ALA A CA 1
ATOM 2226 C C . ALA A 1 289 ? -7.952 2.385 13.178 1.00 60.25 289 ALA A C 1
ATOM 2228 O O . ALA A 1 289 ? -7.420 2.280 14.278 1.00 60.25 289 ALA A O 1
ATOM 2229 N N . GLU A 1 290 ? -9.003 1.635 12.826 1.00 65.62 290 GLU A N 1
ATOM 2230 C CA . GLU A 1 290 ? -9.654 0.675 13.740 1.00 65.62 290 GLU A CA 1
ATOM 2231 C C . GLU A 1 290 ? -8.789 -0.569 14.010 1.00 65.62 290 GLU A C 1
ATOM 2233 O O . GLU A 1 290 ? -8.674 -1.025 15.146 1.00 65.62 290 GLU A O 1
ATOM 2238 N N . GLY A 1 291 ? -8.133 -1.114 12.977 1.00 70.38 291 GLY A N 1
ATOM 2239 C CA . GLY A 1 291 ? -7.206 -2.241 13.148 1.00 70.38 291 GLY A CA 1
ATOM 2240 C C . GLY A 1 291 ? -5.955 -1.851 13.945 1.00 70.38 291 GLY A C 1
ATOM 2241 O O . GLY A 1 291 ? -5.416 -2.640 14.719 1.00 70.38 291 GLY A O 1
ATOM 2242 N N . ASP A 1 292 ? -5.498 -0.613 13.797 1.00 79.06 292 ASP A N 1
ATOM 2243 C CA . ASP A 1 292 ? -4.388 -0.050 14.553 1.00 79.06 292 ASP A CA 1
ATOM 2244 C C . ASP A 1 292 ? -4.805 0.279 15.981 1.00 79.06 292 ASP A C 1
ATOM 2246 O O . ASP A 1 292 ? -3.981 0.124 16.877 1.00 79.06 292 ASP A O 1
ATOM 2250 N N . GLU A 1 293 ? -6.068 0.636 16.225 1.00 86.50 293 GLU A N 1
ATOM 2251 C CA . GLU A 1 293 ? -6.625 0.770 17.569 1.00 86.50 293 GLU A CA 1
ATOM 2252 C C . GLU A 1 293 ? -6.680 -0.581 18.296 1.00 86.50 293 GLU A C 1
ATOM 2254 O O . GLU A 1 293 ? -6.203 -0.682 19.426 1.00 86.50 293 GLU A O 1
ATOM 2259 N N . LEU A 1 294 ? -7.144 -1.646 17.636 1.00 90.12 294 LEU A N 1
ATOM 2260 C CA . LEU A 1 294 ? -7.086 -3.020 18.156 1.00 90.12 294 LEU A CA 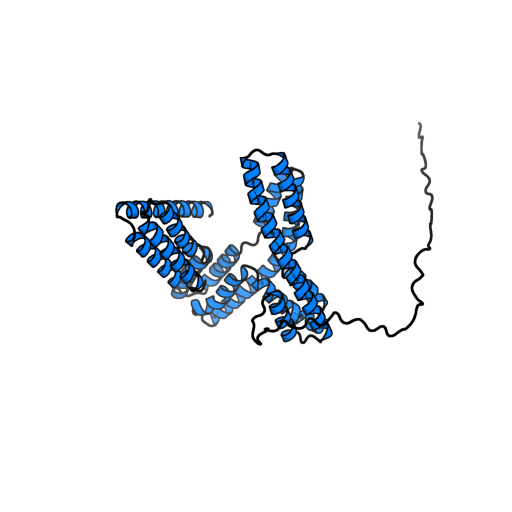1
ATOM 2261 C C . LEU A 1 294 ? -5.651 -3.439 18.510 1.00 90.12 294 LEU A C 1
ATOM 2263 O O . LEU A 1 294 ? -5.370 -3.884 19.627 1.00 90.12 294 LEU A O 1
ATOM 2267 N N . ARG A 1 295 ? -4.706 -3.233 17.586 1.00 89.75 295 ARG A N 1
ATOM 2268 C CA . ARG A 1 295 ? -3.280 -3.521 17.820 1.00 89.75 295 ARG A CA 1
ATOM 2269 C C . ARG A 1 295 ? -2.680 -2.645 18.913 1.00 89.75 295 ARG A C 1
ATOM 2271 O O . ARG A 1 295 ? -1.803 -3.108 19.642 1.00 89.75 295 ARG A O 1
ATOM 2278 N N . LEU A 1 296 ? -3.108 -1.388 19.013 1.00 91.88 296 LEU A N 1
ATOM 2279 C CA . LEU A 1 296 ? -2.682 -0.459 20.051 1.00 91.88 296 LEU A CA 1
ATOM 2280 C C . LEU A 1 296 ? -3.163 -0.944 21.417 1.00 91.88 296 LEU A C 1
ATOM 2282 O O . LEU A 1 296 ? -2.332 -1.066 22.311 1.00 91.88 296 LEU A O 1
ATOM 2286 N N . MET A 1 297 ? -4.444 -1.293 21.563 1.00 95.75 297 MET A N 1
ATOM 2287 C CA . MET A 1 297 ? -5.002 -1.840 22.804 1.00 95.75 297 MET A CA 1
ATOM 2288 C C . MET A 1 297 ? -4.236 -3.087 23.257 1.00 95.75 297 MET A C 1
ATOM 2290 O O . MET A 1 297 ? -3.745 -3.123 24.383 1.00 95.75 297 MET A O 1
ATOM 2294 N N . LEU A 1 298 ? -4.022 -4.066 22.371 1.00 95.50 298 LEU A N 1
ATOM 2295 C CA . LEU A 1 298 ? -3.253 -5.277 22.698 1.00 95.50 298 LEU A CA 1
ATOM 2296 C C . LEU A 1 298 ? -1.798 -4.961 23.084 1.00 95.50 298 LEU A C 1
ATOM 2298 O O . LEU A 1 298 ? -1.250 -5.541 24.023 1.00 95.50 298 LEU A O 1
ATOM 2302 N N . ARG A 1 299 ? -1.160 -4.005 22.398 1.00 95.94 299 ARG A N 1
ATOM 2303 C CA . ARG A 1 299 ? 0.205 -3.562 22.721 1.00 95.94 299 ARG A CA 1
ATOM 2304 C C . ARG A 1 299 ? 0.277 -2.866 24.077 1.00 95.94 299 ARG A C 1
ATOM 2306 O O . ARG A 1 299 ? 1.241 -3.091 24.798 1.00 95.94 299 ARG A O 1
ATOM 2313 N N . LEU A 1 300 ? -0.693 -2.019 24.412 1.00 96.31 300 LEU A N 1
ATOM 2314 C CA . LEU A 1 300 ? -0.748 -1.329 25.700 1.00 96.31 300 LEU A CA 1
ATOM 2315 C C . LEU A 1 300 ? -1.043 -2.307 26.838 1.00 96.31 300 LEU A C 1
ATOM 2317 O O . LEU A 1 300 ? -0.369 -2.244 27.859 1.00 96.31 300 LEU A O 1
ATOM 2321 N N . ALA A 1 301 ? -1.936 -3.277 26.628 1.00 96.19 301 ALA A N 1
ATOM 2322 C CA . ALA A 1 301 ? -2.206 -4.332 27.603 1.00 96.19 301 ALA A CA 1
ATOM 2323 C C . ALA A 1 301 ? -0.942 -5.138 27.953 1.00 96.19 301 ALA A C 1
ATOM 2325 O O . ALA A 1 301 ? -0.731 -5.480 29.110 1.00 96.19 301 ALA A O 1
ATOM 2326 N N . LYS A 1 302 ? -0.048 -5.375 26.980 1.00 96.12 302 LYS A N 1
ATOM 2327 C CA . LYS A 1 302 ? 1.261 -6.018 27.209 1.00 96.12 302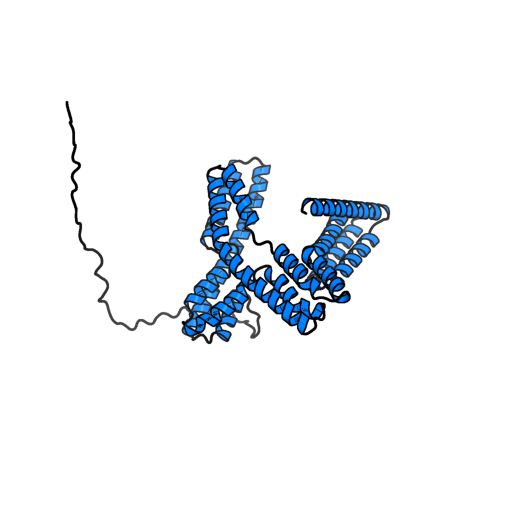 LYS A CA 1
ATOM 2328 C C . LYS A 1 302 ? 2.243 -5.196 28.047 1.00 96.12 302 LYS A C 1
ATOM 2330 O O . LYS A 1 302 ? 3.248 -5.752 28.480 1.00 96.12 302 LYS A O 1
ATOM 2335 N N . ARG A 1 303 ? 2.015 -3.889 28.207 1.00 96.12 303 ARG A N 1
ATOM 2336 C CA . ARG A 1 303 ? 2.884 -2.999 28.998 1.00 96.12 303 ARG A CA 1
ATOM 2337 C C . ARG A 1 303 ? 2.503 -2.960 30.472 1.00 96.12 303 ARG A C 1
ATOM 2339 O O . ARG A 1 303 ? 3.319 -2.512 31.264 1.00 96.12 303 ARG A O 1
ATOM 2346 N N . ILE A 1 304 ? 1.299 -3.412 30.805 1.00 96.75 304 ILE A N 1
ATOM 2347 C CA . ILE A 1 304 ? 0.811 -3.494 32.178 1.00 96.75 304 ILE A CA 1
ATOM 2348 C C . ILE A 1 304 ? 1.419 -4.723 32.841 1.00 96.75 304 ILE A C 1
ATOM 2350 O O . ILE A 1 304 ? 1.613 -5.766 32.207 1.00 96.75 304 ILE A O 1
ATOM 2354 N N . GLU A 1 305 ? 1.702 -4.613 34.133 1.00 96.69 305 GLU A N 1
ATOM 2355 C CA . GLU A 1 305 ? 2.147 -5.742 34.940 1.00 96.69 305 GLU A CA 1
ATOM 2356 C C . GLU A 1 305 ? 0.997 -6.732 35.154 1.00 96.69 305 GLU A C 1
ATOM 2358 O O . GLU A 1 305 ? 0.174 -6.579 36.052 1.00 96.69 305 GLU A O 1
ATOM 2363 N N . LEU A 1 306 ? 0.926 -7.749 34.294 1.00 96.88 306 LEU A N 1
ATOM 2364 C CA . LEU A 1 306 ? -0.072 -8.818 34.348 1.00 96.88 306 LEU A CA 1
ATOM 2365 C C . LEU A 1 306 ? 0.461 -10.050 35.099 1.00 96.88 306 LEU A C 1
ATOM 2367 O O . LEU A 1 306 ? 1.631 -10.419 34.956 1.00 96.88 306 LEU A O 1
ATOM 2371 N N . SER A 1 307 ? -0.413 -10.742 35.833 1.00 97.94 307 SER A N 1
ATOM 2372 C CA . SER A 1 307 ? -0.129 -12.075 36.380 1.00 97.94 307 SER A CA 1
ATOM 2373 C C . SER A 1 307 ? 0.057 -13.104 35.259 1.00 97.94 307 SER A C 1
ATOM 2375 O O . SER A 1 307 ? -0.323 -12.873 34.108 1.00 97.94 307 SER A O 1
ATOM 2377 N N . ASP A 1 308 ? 0.625 -14.270 35.561 1.00 97.81 308 ASP A N 1
ATOM 2378 C CA . ASP A 1 308 ? 0.857 -15.291 34.531 1.00 97.81 308 ASP A CA 1
ATOM 2379 C C . ASP A 1 308 ? -0.448 -15.848 33.939 1.00 97.81 308 ASP A C 1
ATOM 2381 O O . ASP A 1 308 ? -0.531 -16.078 32.729 1.00 97.81 308 ASP A O 1
ATOM 2385 N N . GLU A 1 309 ? -1.504 -15.949 34.748 1.00 97.75 309 GLU A N 1
ATOM 2386 C CA . GLU A 1 309 ? -2.853 -16.292 34.285 1.00 97.75 309 GLU A CA 1
ATOM 2387 C C . GLU A 1 309 ? -3.426 -15.213 33.354 1.00 97.75 309 GLU A C 1
ATOM 2389 O O . GLU A 1 309 ? -3.975 -15.523 32.295 1.00 97.75 309 GLU A O 1
ATOM 2394 N N . GLN A 1 310 ? -3.250 -13.933 33.698 1.00 97.56 310 GLN A N 1
ATOM 2395 C CA . GLN A 1 310 ? -3.679 -12.810 32.859 1.00 97.56 310 GLN A CA 1
ATOM 2396 C C . GLN A 1 310 ? -2.895 -12.749 31.541 1.00 97.56 310 GLN A C 1
ATOM 2398 O O . GLN A 1 310 ? -3.482 -12.514 30.487 1.00 97.56 310 GLN A O 1
ATOM 2403 N N . LYS A 1 311 ? -1.583 -13.023 31.554 1.00 97.62 311 LYS A N 1
ATOM 2404 C CA . LYS A 1 311 ? -0.767 -13.126 30.330 1.00 97.62 311 LYS A CA 1
ATOM 2405 C C . LYS A 1 311 ? -1.258 -14.249 29.421 1.00 97.62 311 LYS A C 1
ATOM 2407 O O . LYS A 1 311 ? -1.233 -14.099 28.198 1.00 97.62 311 LYS A O 1
ATOM 2412 N N . GLN A 1 312 ? -1.680 -15.375 29.993 1.00 97.62 312 GLN A N 1
ATOM 2413 C CA . GLN A 1 312 ? -2.238 -16.480 29.222 1.00 97.62 312 GLN A CA 1
ATOM 2414 C C . GLN A 1 312 ? -3.587 -16.096 28.595 1.00 97.62 312 GLN A C 1
ATOM 2416 O O . GLN A 1 312 ? -3.748 -16.271 27.386 1.00 97.62 312 GLN A O 1
ATOM 2421 N N . LYS A 1 313 ? -4.493 -15.468 29.359 1.00 97.50 313 LYS A N 1
ATOM 2422 C CA . LYS A 1 313 ? -5.755 -14.915 28.831 1.00 97.50 313 LYS A CA 1
ATOM 2423 C C . LYS A 1 313 ? -5.519 -13.884 27.728 1.00 97.50 313 LYS A C 1
ATOM 2425 O O . LYS A 1 313 ? -6.156 -13.948 26.681 1.00 97.50 313 LYS A O 1
ATOM 2430 N N . LEU A 1 314 ? -4.539 -12.995 27.895 1.00 97.75 314 LEU A N 1
ATOM 2431 C CA . LEU A 1 314 ? -4.162 -12.031 26.862 1.00 97.75 314 LEU A CA 1
ATOM 2432 C C . LEU A 1 314 ? -3.764 -12.730 25.555 1.00 97.75 314 LEU A C 1
ATOM 2434 O O . LEU A 1 314 ? -4.217 -12.337 24.485 1.00 97.75 314 LEU A O 1
ATOM 2438 N N . ARG A 1 315 ? -2.960 -13.802 25.618 1.00 97.44 315 ARG A N 1
ATOM 2439 C CA . ARG A 1 315 ? -2.581 -14.587 24.425 1.00 97.44 315 ARG A CA 1
ATOM 2440 C C . ARG A 1 315 ? -3.788 -15.240 23.748 1.00 97.44 315 ARG A C 1
ATOM 2442 O O . ARG A 1 315 ? -3.783 -15.398 22.528 1.00 97.44 315 ARG A O 1
ATOM 2449 N N . GLU A 1 316 ? -4.795 -15.645 24.513 1.00 97.31 316 GLU A N 1
ATOM 2450 C CA . GLU A 1 316 ? -6.043 -16.203 23.983 1.00 97.31 316 GLU A CA 1
ATOM 2451 C C . GLU A 1 316 ? -6.875 -15.129 23.275 1.00 97.31 316 GLU A C 1
ATOM 2453 O O . GLU A 1 316 ? -7.266 -15.345 22.125 1.00 97.31 316 GLU A O 1
ATOM 2458 N N . ILE A 1 317 ? -7.022 -13.947 23.886 1.00 96.69 317 ILE A N 1
ATOM 2459 C CA . ILE A 1 317 ? -7.653 -12.772 23.264 1.00 96.69 317 ILE A CA 1
ATOM 2460 C C . ILE A 1 317 ? -6.935 -12.415 21.956 1.00 96.69 317 ILE A C 1
ATOM 2462 O O . ILE A 1 317 ? -7.586 -12.221 20.931 1.00 96.69 317 ILE A O 1
ATOM 2466 N N . GLU A 1 318 ? -5.598 -12.401 21.933 1.00 96.06 318 GLU A N 1
ATOM 2467 C CA . GLU A 1 318 ? -4.816 -12.113 20.721 1.00 96.06 318 GLU A CA 1
ATOM 2468 C C . GLU A 1 318 ? -5.081 -13.119 19.594 1.00 96.06 318 GLU A C 1
ATOM 2470 O O . GLU A 1 318 ? -5.271 -12.732 18.438 1.00 96.06 318 GLU A O 1
ATOM 2475 N N . ARG A 1 319 ? -5.123 -14.419 19.912 1.00 95.50 319 ARG A N 1
ATOM 2476 C CA . ARG A 1 319 ? -5.401 -15.478 18.926 1.00 95.50 319 ARG A CA 1
ATOM 2477 C C . ARG A 1 319 ? -6.832 -15.396 18.394 1.00 95.50 319 ARG A C 1
ATOM 2479 O O . ARG A 1 319 ? -7.037 -15.558 17.186 1.00 95.50 319 ARG A O 1
ATOM 2486 N N . ALA A 1 320 ? -7.802 -15.144 19.272 1.00 93.62 320 ALA A N 1
ATOM 2487 C CA . ALA A 1 320 ? -9.204 -14.980 18.902 1.00 93.62 320 ALA A CA 1
ATOM 2488 C C . ALA A 1 320 ? -9.390 -13.748 18.006 1.00 93.62 320 ALA A C 1
ATOM 2490 O O . ALA A 1 320 ? -9.936 -13.865 16.909 1.00 93.62 320 ALA A O 1
ATOM 2491 N N . THR A 1 321 ? -8.822 -12.611 18.412 1.00 92.81 321 THR A N 1
ATOM 2492 C CA . THR A 1 321 ? -8.835 -11.352 17.656 1.00 92.81 321 THR A CA 1
ATOM 2493 C C . THR A 1 321 ? -8.224 -11.536 16.274 1.00 92.81 321 THR A C 1
ATOM 2495 O O . THR A 1 321 ? -8.870 -11.229 15.281 1.00 92.81 321 THR A O 1
ATOM 2498 N N . ALA A 1 322 ? -7.033 -12.135 16.174 1.00 88.56 322 ALA A N 1
ATOM 2499 C CA . ALA A 1 322 ? -6.384 -12.376 14.885 1.00 88.56 322 ALA A CA 1
ATOM 2500 C C . ALA A 1 322 ? -7.200 -13.308 13.970 1.00 88.56 322 ALA A C 1
ATOM 2502 O O . ALA A 1 322 ? -7.147 -13.189 12.745 1.00 88.56 322 ALA A O 1
ATOM 2503 N N . THR A 1 323 ? -7.950 -14.252 14.543 1.00 90.12 323 THR A N 1
ATOM 2504 C CA . THR A 1 323 ? -8.834 -15.141 13.778 1.00 90.12 323 THR A CA 1
ATOM 2505 C C . THR A 1 323 ? -10.074 -14.397 13.285 1.00 90.12 323 THR A C 1
ATOM 2507 O O . THR A 1 323 ? -10.454 -14.561 12.125 1.00 90.12 323 THR A O 1
ATOM 2510 N N . LEU A 1 324 ? -10.681 -13.563 14.132 1.00 88.81 324 LEU A N 1
ATOM 2511 C CA . LEU A 1 324 ? -11.850 -12.753 13.791 1.00 88.81 324 LEU A CA 1
ATOM 2512 C C . LEU A 1 324 ? -11.503 -11.650 12.789 1.00 88.81 324 LEU A C 1
ATOM 2514 O O . LEU A 1 324 ? -12.192 -11.534 11.784 1.00 88.81 324 LEU A O 1
ATOM 2518 N N . GLU A 1 325 ? -10.392 -10.932 12.966 1.00 85.56 325 GLU A N 1
ATOM 2519 C CA . GLU A 1 325 ? -9.900 -9.936 12.002 1.00 85.56 325 GLU A CA 1
ATOM 2520 C C . GLU A 1 325 ? -9.686 -10.531 10.605 1.00 85.56 325 GLU A C 1
ATOM 2522 O O . GLU A 1 325 ? -9.965 -9.875 9.607 1.00 85.56 325 GLU A O 1
ATOM 2527 N N . ARG A 1 326 ? -9.202 -11.779 10.508 1.00 82.69 326 ARG A N 1
ATOM 2528 C CA . ARG A 1 326 ? -9.036 -12.469 9.215 1.00 82.69 326 ARG A CA 1
ATOM 2529 C C . ARG A 1 326 ? -10.363 -12.856 8.568 1.00 82.69 326 ARG A C 1
ATOM 2531 O O . ARG A 1 326 ? -10.409 -12.994 7.349 1.00 82.69 326 ARG A O 1
ATOM 2538 N N . ARG A 1 327 ? -11.397 -13.114 9.375 1.00 83.69 327 ARG A N 1
ATOM 2539 C CA . ARG A 1 327 ? -12.738 -13.499 8.907 1.00 83.69 327 ARG A CA 1
ATOM 2540 C C . ARG A 1 327 ? -13.589 -12.288 8.555 1.00 83.69 327 ARG A C 1
ATOM 2542 O O . ARG A 1 327 ? -14.380 -12.370 7.621 1.00 83.69 327 ARG A O 1
ATOM 2549 N N . LEU A 1 328 ? -13.421 -11.186 9.281 1.00 82.12 328 LEU A N 1
ATOM 2550 C CA . LEU A 1 328 ? -14.048 -9.920 8.951 1.00 82.12 328 LEU A CA 1
ATOM 2551 C C . LEU A 1 328 ? -13.511 -9.457 7.599 1.00 82.12 328 LEU A C 1
ATOM 2553 O O . LEU A 1 328 ? -12.304 -9.310 7.391 1.00 82.12 328 LEU A O 1
ATOM 2557 N N . ALA A 1 329 ? -14.423 -9.239 6.654 1.00 65.38 329 ALA A N 1
ATOM 2558 C CA . ALA A 1 329 ? -14.056 -8.605 5.403 1.00 65.38 329 ALA A CA 1
ATOM 2559 C C . ALA A 1 329 ? -13.410 -7.251 5.724 1.00 65.38 329 ALA A C 1
ATOM 2561 O O . ALA A 1 329 ? -13.854 -6.540 6.624 1.00 65.38 329 ALA A O 1
ATOM 2562 N N . ARG A 1 330 ? -12.416 -6.831 4.931 1.00 63.69 330 ARG A N 1
ATOM 2563 C CA . ARG A 1 330 ? -11.765 -5.509 5.075 1.00 63.69 330 ARG A CA 1
ATOM 2564 C C . ARG A 1 330 ? -12.743 -4.318 5.038 1.00 63.69 330 ARG A C 1
ATOM 2566 O O . ARG A 1 330 ? -12.306 -3.190 5.246 1.00 63.69 330 ARG A O 1
ATOM 2573 N N . ARG A 1 331 ? -14.019 -4.558 4.736 1.00 55.06 331 ARG A N 1
ATOM 2574 C CA . ARG A 1 331 ? -15.100 -3.587 4.542 1.00 55.06 331 ARG A CA 1
ATOM 2575 C C . ARG A 1 331 ? -16.145 -3.595 5.651 1.00 55.06 331 ARG A C 1
ATOM 2577 O O . ARG A 1 331 ? -16.985 -2.710 5.668 1.00 55.06 331 ARG A O 1
ATOM 2584 N N . ASP A 1 332 ? -16.096 -4.551 6.572 1.00 79.31 332 ASP A N 1
ATOM 2585 C CA . ASP A 1 332 ? -17.054 -4.604 7.673 1.00 79.31 332 ASP A CA 1
ATOM 2586 C C . ASP A 1 332 ? -16.598 -3.686 8.818 1.00 79.31 332 ASP A C 1
ATOM 2588 O O . ASP A 1 332 ? -16.005 -4.127 9.804 1.00 79.31 332 ASP A O 1
ATOM 2592 N N . ALA A 1 333 ? -16.794 -2.376 8.637 1.00 76.00 333 ALA A N 1
ATOM 2593 C CA . ALA A 1 333 ? -16.452 -1.367 9.640 1.00 76.00 333 ALA A CA 1
ATOM 2594 C C . ALA A 1 333 ? -17.244 -1.580 10.941 1.00 76.00 333 ALA A C 1
ATOM 2596 O O . ALA A 1 333 ? -16.666 -1.580 12.024 1.00 76.00 333 ALA A O 1
ATOM 2597 N N . ALA A 1 334 ? -18.544 -1.877 10.839 1.00 76.88 334 ALA A N 1
ATOM 2598 C CA . ALA A 1 334 ? -19.384 -2.173 11.998 1.00 76.88 334 ALA A CA 1
ATOM 2599 C C . ALA A 1 334 ? -18.886 -3.410 12.767 1.00 76.88 334 ALA A C 1
ATOM 2601 O O . ALA A 1 334 ? -18.759 -3.372 13.995 1.00 76.88 334 ALA A O 1
ATOM 2602 N N . GLY A 1 335 ? -18.532 -4.484 12.056 1.00 85.50 335 GLY A N 1
ATOM 2603 C CA . GLY A 1 335 ? -17.950 -5.686 12.647 1.00 85.50 335 GLY A CA 1
ATOM 2604 C C . GLY A 1 335 ? -16.590 -5.434 13.298 1.00 85.50 335 GLY A C 1
ATOM 2605 O O . GLY A 1 335 ? -16.329 -5.953 14.383 1.00 85.50 335 GLY A O 1
ATOM 2606 N N . ARG A 1 336 ? -15.736 -4.591 12.701 1.00 84.62 336 ARG A N 1
ATOM 2607 C CA . ARG A 1 336 ? -14.444 -4.201 13.295 1.00 84.62 336 ARG A CA 1
ATOM 2608 C C . ARG A 1 336 ? -14.594 -3.325 14.528 1.00 84.62 336 ARG A C 1
ATOM 2610 O O . ARG A 1 336 ? -13.913 -3.584 15.516 1.00 84.62 336 ARG A O 1
ATOM 2617 N N . LYS A 1 337 ? -15.502 -2.350 14.508 1.00 85.94 337 LYS A N 1
ATOM 2618 C CA . LYS A 1 337 ? -15.837 -1.544 15.685 1.00 85.94 337 LYS A CA 1
ATOM 2619 C C . LYS A 1 337 ? -16.338 -2.431 16.824 1.00 85.94 337 LYS A C 1
ATOM 2621 O O . LYS A 1 337 ? -15.803 -2.372 17.926 1.00 85.94 337 LYS A O 1
ATOM 2626 N N . THR A 1 338 ? -17.272 -3.335 16.523 1.00 89.38 338 THR A N 1
ATOM 2627 C CA . THR A 1 338 ? -17.799 -4.309 17.492 1.00 89.38 338 THR A CA 1
ATOM 2628 C C . THR A 1 338 ? -16.690 -5.224 18.022 1.00 89.38 338 THR A C 1
ATOM 2630 O O . THR A 1 338 ? -16.634 -5.516 19.214 1.00 89.38 338 THR A O 1
ATOM 2633 N N . LEU A 1 339 ? -15.762 -5.664 17.163 1.00 93.31 339 LEU A N 1
ATOM 2634 C CA . LEU A 1 339 ? -14.589 -6.433 17.580 1.00 93.31 339 LEU A CA 1
ATOM 2635 C C . LEU A 1 339 ? -13.682 -5.619 18.512 1.00 93.31 339 LEU A C 1
ATOM 2637 O O . LEU A 1 339 ? -13.248 -6.147 19.531 1.00 93.31 339 LEU A O 1
ATOM 2641 N N . GLY A 1 340 ? -13.421 -4.349 18.199 1.00 92.31 340 GLY A N 1
ATOM 2642 C CA . GLY A 1 340 ? -12.650 -3.442 19.048 1.00 92.31 340 GLY A CA 1
ATOM 2643 C C . GLY A 1 340 ? -13.279 -3.258 20.429 1.00 92.31 340 GLY A C 1
ATOM 2644 O O . GLY A 1 340 ? -12.589 -3.379 21.439 1.00 92.31 340 GLY A O 1
ATOM 2645 N N . GLU A 1 341 ? -14.594 -3.045 20.483 1.00 93.81 341 GLU A N 1
ATOM 2646 C CA . GLU A 1 341 ? -15.357 -2.932 21.732 1.00 93.81 341 GLU A CA 1
ATOM 2647 C C . GLU A 1 341 ? -15.320 -4.231 22.549 1.00 93.81 341 GLU A C 1
ATOM 2649 O O . GLU A 1 341 ? -15.061 -4.193 23.753 1.00 93.81 341 GLU A O 1
ATOM 2654 N N . ASN A 1 342 ? -15.493 -5.386 21.896 1.00 95.56 342 ASN A N 1
ATOM 2655 C CA . ASN A 1 342 ? -15.391 -6.695 22.543 1.00 95.56 342 ASN A CA 1
ATOM 2656 C C . ASN A 1 342 ? -13.988 -6.936 23.112 1.00 95.56 342 ASN A C 1
ATOM 2658 O O . ASN A 1 342 ? -13.861 -7.301 24.275 1.00 95.56 342 ASN A O 1
ATOM 2662 N N . VAL A 1 343 ? -12.934 -6.666 22.337 1.00 96.50 343 VAL A N 1
ATOM 2663 C CA . VAL A 1 343 ? -11.549 -6.816 22.807 1.00 96.50 343 VAL A CA 1
ATOM 2664 C C . VAL A 1 343 ? -11.265 -5.873 23.971 1.00 96.50 343 VAL A C 1
ATOM 2666 O O . VAL A 1 343 ? -10.650 -6.292 24.948 1.00 96.50 343 VAL A O 1
ATOM 2669 N N . LYS A 1 344 ? -11.737 -4.620 23.920 1.00 96.75 344 LYS A N 1
ATOM 2670 C CA . LYS A 1 344 ? -11.597 -3.687 25.046 1.00 96.75 344 LYS A CA 1
ATOM 2671 C C . LYS A 1 344 ? -12.274 -4.237 26.303 1.00 96.75 344 LYS A C 1
ATOM 2673 O O . LYS A 1 344 ? -11.660 -4.212 27.368 1.00 96.75 344 LYS A O 1
ATOM 2678 N N . ARG A 1 345 ? -13.509 -4.739 26.189 1.00 97.88 345 ARG A N 1
ATOM 2679 C CA . ARG A 1 345 ? -14.237 -5.344 27.313 1.00 97.88 345 ARG A CA 1
ATOM 2680 C C . ARG A 1 345 ? -13.464 -6.526 27.896 1.00 97.88 345 ARG A C 1
ATOM 2682 O O . ARG A 1 345 ? -13.199 -6.525 29.093 1.00 97.88 345 ARG A O 1
ATOM 2689 N N . ASP A 1 346 ? -13.049 -7.474 27.060 1.00 97.56 346 ASP A N 1
ATOM 2690 C CA . ASP A 1 346 ? -12.360 -8.691 27.502 1.00 97.56 346 ASP A CA 1
ATOM 2691 C C . ASP A 1 346 ? -11.013 -8.364 28.186 1.00 97.56 346 ASP A C 1
ATOM 2693 O O . ASP A 1 346 ? -10.646 -8.983 29.189 1.00 97.56 346 ASP A O 1
ATOM 2697 N N . LEU A 1 347 ? -10.292 -7.344 27.692 1.00 97.62 347 LEU A N 1
ATOM 2698 C CA . LEU A 1 347 ? -9.070 -6.829 28.321 1.00 97.62 347 LEU A CA 1
ATOM 2699 C C . LEU A 1 347 ? -9.340 -6.215 29.700 1.00 97.62 347 LEU A C 1
ATOM 2701 O O . LEU A 1 347 ? -8.593 -6.487 30.638 1.00 97.62 347 LEU A O 1
ATOM 2705 N N . LEU A 1 348 ? -10.393 -5.406 29.841 1.00 97.44 348 LEU A N 1
ATOM 2706 C CA . LEU A 1 348 ? -10.747 -4.797 31.124 1.00 97.44 348 LEU A CA 1
ATOM 2707 C C . LEU A 1 348 ? -11.217 -5.855 32.130 1.00 97.44 348 LEU A C 1
ATOM 2709 O O . LEU A 1 348 ? -10.782 -5.841 33.280 1.00 97.44 348 LEU A O 1
ATOM 2713 N N . GLU A 1 349 ? -12.044 -6.813 31.711 1.00 97.94 349 GLU A N 1
ATOM 2714 C CA . GLU A 1 349 ? -12.553 -7.880 32.579 1.00 97.94 349 GLU A CA 1
ATOM 2715 C C . GLU A 1 349 ? -11.435 -8.735 33.183 1.00 97.94 349 GLU A C 1
ATOM 2717 O O . GLU A 1 349 ? -11.511 -9.090 34.360 1.00 97.94 349 GLU A O 1
ATOM 2722 N N . MET A 1 350 ? -10.370 -9.020 32.422 1.00 98.00 350 MET A N 1
ATOM 2723 C CA . MET A 1 350 ? -9.240 -9.798 32.938 1.00 98.00 350 MET A CA 1
ATOM 2724 C C . MET A 1 350 ? -8.318 -9.016 33.890 1.00 98.00 350 MET A C 1
ATOM 2726 O O . MET A 1 350 ? -7.523 -9.648 34.585 1.00 98.00 350 MET A O 1
ATOM 2730 N N . MET A 1 351 ? -8.389 -7.682 33.923 1.00 98.12 351 MET A N 1
ATOM 2731 C CA . MET A 1 351 ? -7.521 -6.806 34.722 1.00 98.12 351 MET A CA 1
ATOM 2732 C C . MET A 1 351 ? -8.120 -6.480 36.100 1.00 98.12 351 MET A C 1
ATOM 2734 O O . MET A 1 351 ? -9.339 -6.382 36.256 1.00 98.12 351 MET A O 1
ATOM 2738 N N . THR A 1 352 ? -7.255 -6.269 37.097 1.00 98.12 352 THR A N 1
ATOM 2739 C CA . THR A 1 352 ? -7.623 -5.695 38.401 1.00 98.12 352 THR A CA 1
ATOM 2740 C C . THR A 1 352 ? -7.923 -4.203 38.268 1.00 98.12 352 THR A C 1
ATOM 2742 O O . THR A 1 352 ? -7.523 -3.566 37.298 1.00 98.12 352 THR A O 1
ATOM 2745 N N . GLU A 1 353 ? -8.601 -3.617 39.253 1.00 98.06 353 GLU A N 1
ATOM 2746 C CA . GLU A 1 353 ? -8.972 -2.198 39.206 1.00 98.06 353 GLU A CA 1
ATOM 2747 C C . GLU A 1 353 ? -7.768 -1.246 39.001 1.00 98.06 353 GLU A C 1
ATOM 2749 O O . GLU A 1 353 ? -7.830 -0.421 38.089 1.00 98.06 353 GLU A O 1
ATOM 2754 N N . PRO A 1 354 ? -6.627 -1.393 39.713 1.00 98.06 354 PRO A N 1
ATOM 2755 C CA . PRO A 1 354 ? -5.448 -0.565 39.444 1.00 98.06 354 PRO A CA 1
ATOM 2756 C C . PRO A 1 354 ? -4.899 -0.736 38.019 1.00 98.06 354 PRO A C 1
ATOM 2758 O O . PRO A 1 354 ? -4.537 0.244 37.371 1.00 98.06 354 PRO A O 1
ATOM 2761 N N . GLN A 1 355 ? -4.884 -1.970 37.502 1.00 97.81 355 GLN A N 1
ATOM 2762 C CA . GLN A 1 355 ? -4.432 -2.268 36.138 1.00 97.81 355 GLN A CA 1
ATOM 2763 C C . GLN A 1 355 ? -5.362 -1.648 35.083 1.00 97.81 355 GLN A C 1
ATOM 2765 O O . GLN A 1 355 ? -4.885 -1.151 34.065 1.00 97.81 355 GLN A O 1
ATOM 2770 N N . ARG A 1 356 ? -6.683 -1.647 35.319 1.00 98.38 356 ARG A N 1
ATOM 2771 C CA . ARG A 1 356 ? -7.672 -1.012 34.428 1.00 98.38 356 ARG A CA 1
ATOM 2772 C C . ARG A 1 356 ? -7.430 0.487 34.315 1.00 98.38 356 ARG A C 1
ATOM 2774 O O . ARG A 1 356 ? -7.374 1.006 33.205 1.00 98.38 356 ARG A O 1
ATOM 2781 N N . GLN A 1 357 ? -7.223 1.162 35.442 1.00 97.56 357 GLN A N 1
ATOM 2782 C CA . GLN A 1 357 ? -6.944 2.600 35.462 1.00 97.56 357 GLN A CA 1
ATOM 2783 C C . GLN A 1 357 ? -5.645 2.933 34.717 1.00 97.56 357 GLN A C 1
ATOM 2785 O O . GLN A 1 357 ? -5.595 3.889 33.941 1.00 97.56 357 GLN A O 1
ATOM 2790 N N . GLU A 1 358 ? -4.601 2.117 34.890 1.00 97.50 358 GLU A N 1
ATOM 2791 C CA . GLU A 1 358 ? -3.352 2.268 34.141 1.00 97.50 358 GLU A CA 1
ATOM 2792 C C . GLU A 1 358 ? -3.553 2.043 32.633 1.00 97.50 358 GLU A C 1
ATOM 2794 O O . GLU A 1 358 ? -3.067 2.832 31.818 1.00 97.50 358 GLU A O 1
ATOM 2799 N N . PHE A 1 359 ? -4.305 1.007 32.248 1.00 97.75 359 PHE A N 1
ATOM 2800 C CA . PHE A 1 359 ? -4.638 0.727 30.851 1.00 97.75 359 PHE A CA 1
ATOM 2801 C C . PHE A 1 359 ? -5.360 1.891 30.182 1.00 97.75 359 PHE A C 1
ATOM 2803 O O . PHE A 1 359 ? -4.975 2.312 29.089 1.00 97.75 359 PHE A O 1
ATOM 2810 N N . GLU A 1 360 ? -6.398 2.412 30.832 1.00 97.44 360 GLU A N 1
ATOM 2811 C CA . GLU A 1 360 ? -7.203 3.505 30.299 1.00 97.44 360 GLU A CA 1
ATOM 2812 C C . GLU A 1 360 ? -6.387 4.786 30.173 1.00 97.44 360 GLU A C 1
ATOM 2814 O O . GLU A 1 360 ? -6.425 5.418 29.116 1.00 97.44 360 GLU A O 1
ATOM 2819 N N . LYS A 1 361 ? -5.552 5.097 31.171 1.00 97.56 361 LYS A N 1
ATOM 2820 C CA . LYS A 1 361 ? -4.612 6.218 31.102 1.00 97.56 361 LYS A CA 1
ATOM 2821 C C . LYS A 1 361 ? -3.651 6.080 29.919 1.00 97.56 361 LYS A C 1
ATOM 2823 O O . LYS A 1 361 ? -3.475 7.019 29.144 1.00 97.56 361 LYS A O 1
ATOM 2828 N N . LEU A 1 362 ? -3.037 4.909 29.740 1.00 96.38 362 LEU A N 1
ATOM 2829 C CA . LEU A 1 362 ? -2.132 4.656 28.614 1.00 96.38 362 LEU A CA 1
ATOM 2830 C C . LEU A 1 362 ? -2.845 4.776 27.261 1.00 96.38 362 LEU A C 1
ATOM 2832 O O . LEU A 1 362 ? -2.250 5.260 26.292 1.00 96.38 362 LEU A O 1
ATOM 2836 N N . LEU A 1 363 ? -4.098 4.322 27.182 1.00 95.06 363 LEU A N 1
ATOM 2837 C CA . LEU A 1 363 ? -4.913 4.396 25.974 1.00 95.06 363 LEU A CA 1
ATOM 2838 C C . LEU A 1 363 ? -5.284 5.845 25.641 1.00 95.06 363 LEU A C 1
ATOM 2840 O O . LEU A 1 363 ? -5.173 6.250 24.483 1.00 95.06 363 LEU A O 1
ATOM 2844 N N . GLU A 1 364 ? -5.666 6.633 26.643 1.00 95.50 364 GLU A N 1
ATOM 2845 C CA . GLU A 1 364 ? -5.958 8.059 26.507 1.00 95.50 364 GLU A CA 1
ATOM 2846 C C . GLU A 1 364 ? -4.719 8.844 26.061 1.00 95.50 364 GLU A C 1
ATOM 2848 O O . GLU A 1 364 ? -4.767 9.545 25.050 1.00 95.50 364 GLU A O 1
ATOM 2853 N N . GLU A 1 365 ? -3.569 8.645 26.715 1.00 93.62 365 GLU A N 1
ATOM 2854 C CA . GLU A 1 365 ? -2.305 9.269 26.311 1.00 93.62 365 GLU A CA 1
ATOM 2855 C C . GLU A 1 365 ? -1.909 8.904 24.873 1.00 93.62 365 GLU A C 1
ATOM 2857 O O . GLU A 1 365 ? -1.389 9.734 24.121 1.00 93.62 365 GLU A O 1
ATOM 2862 N N . ALA A 1 366 ? -2.109 7.646 24.472 1.00 90.25 366 ALA A N 1
ATOM 2863 C CA . ALA A 1 366 ? -1.806 7.206 23.116 1.00 90.25 366 ALA A CA 1
ATOM 2864 C C . ALA A 1 366 ? -2.735 7.860 22.082 1.00 90.25 366 ALA A C 1
ATOM 2866 O O . ALA A 1 366 ? -2.262 8.256 21.013 1.00 90.25 366 ALA A O 1
ATOM 2867 N N . ARG A 1 367 ? -4.025 8.015 22.406 1.00 90.19 367 ARG A N 1
ATOM 2868 C CA . ARG A 1 367 ? -5.006 8.715 21.564 1.00 90.19 367 ARG A CA 1
ATOM 2869 C C . ARG A 1 367 ? -4.698 10.206 21.457 1.00 90.19 367 ARG A C 1
ATOM 2871 O O . ARG A 1 367 ? -4.697 10.718 20.341 1.00 90.19 367 ARG A O 1
ATOM 2878 N N . ALA A 1 368 ? -4.342 10.868 22.558 1.00 90.19 368 ALA A N 1
ATOM 2879 C CA . ALA A 1 368 ? -3.921 12.270 22.557 1.00 90.19 368 ALA A CA 1
ATOM 2880 C C . ALA A 1 368 ? -2.701 12.484 21.644 1.00 90.19 368 ALA A C 1
ATOM 2882 O O . ALA A 1 368 ? -2.745 13.285 20.715 1.00 90.19 368 ALA A O 1
ATOM 2883 N N . ARG A 1 369 ? -1.653 11.658 21.793 1.00 88.19 369 ARG A N 1
ATOM 2884 C CA . ARG A 1 369 ? -0.464 11.713 20.918 1.00 88.19 369 ARG A CA 1
ATOM 2885 C C . ARG A 1 369 ? -0.791 11.449 19.443 1.00 88.19 369 ARG A C 1
ATOM 2887 O O . ARG A 1 369 ? -0.122 11.990 18.563 1.00 88.19 369 ARG A O 1
ATOM 2894 N N . ALA A 1 370 ? -1.757 10.576 19.153 1.00 79.62 370 ALA A N 1
ATOM 2895 C CA . ALA A 1 370 ? -2.208 10.325 17.786 1.00 79.62 370 ALA A CA 1
ATOM 2896 C C . ALA A 1 370 ? -2.996 11.518 17.215 1.00 79.62 370 ALA A C 1
ATOM 2898 O O . ALA A 1 370 ? -2.824 11.835 16.038 1.00 79.62 370 ALA A O 1
ATOM 2899 N N . GLY A 1 371 ? -3.799 12.191 18.047 1.00 76.31 371 GLY A N 1
ATOM 2900 C CA . GLY A 1 371 ? -4.476 13.450 17.731 1.00 76.31 371 GLY A CA 1
ATOM 2901 C C . GLY A 1 371 ? -3.488 14.550 17.351 1.00 76.31 371 GLY A C 1
ATOM 2902 O O . GLY A 1 371 ? -3.544 15.043 16.227 1.00 76.31 371 GLY A O 1
ATOM 2903 N N . ASP A 1 372 ? -2.498 14.820 18.206 1.00 80.50 372 ASP A N 1
ATOM 2904 C CA . ASP A 1 372 ? -1.473 15.851 17.970 1.00 80.50 372 ASP A CA 1
ATOM 2905 C C . ASP A 1 372 ? -0.695 15.626 16.665 1.00 80.50 372 ASP A C 1
ATOM 2907 O O . ASP A 1 372 ? -0.359 16.562 15.939 1.00 80.50 372 ASP A O 1
ATOM 2911 N N . ARG A 1 373 ? -0.371 14.365 16.344 1.00 72.25 373 ARG A N 1
ATOM 2912 C CA . ARG A 1 373 ? 0.321 14.024 15.090 1.00 72.25 373 ARG A CA 1
ATOM 2913 C C . ARG A 1 373 ? -0.557 14.255 13.869 1.00 72.25 373 ARG A C 1
ATOM 2915 O O . ARG A 1 373 ? -0.034 14.645 12.831 1.00 72.25 373 ARG A O 1
ATOM 2922 N N . ARG A 1 374 ? -1.861 13.986 13.977 1.00 66.12 374 ARG A N 1
ATOM 2923 C CA . ARG A 1 374 ? -2.822 14.247 12.899 1.00 66.12 374 ARG A CA 1
ATOM 2924 C C . ARG A 1 374 ? -3.024 15.742 12.693 1.00 66.12 374 ARG A C 1
ATOM 2926 O O . ARG A 1 374 ? -3.151 16.151 11.549 1.00 66.12 374 ARG A O 1
ATOM 2933 N N . GLU A 1 375 ? -3.025 16.528 13.765 1.00 68.94 375 GLU A N 1
ATOM 2934 C CA . GLU A 1 375 ? -3.125 17.986 13.691 1.00 68.94 375 GLU A CA 1
ATOM 2935 C C . GLU A 1 375 ? -1.883 18.602 13.042 1.00 68.94 375 GLU A C 1
ATOM 2937 O O . GLU A 1 375 ? -2.019 19.389 12.122 1.00 68.94 375 GLU A O 1
ATOM 2942 N N . LYS A 1 376 ? -0.676 18.157 13.414 1.00 70.56 376 LYS A N 1
ATOM 2943 C CA . LYS A 1 376 ? 0.584 18.627 12.799 1.00 70.56 376 LYS A CA 1
ATOM 2944 C C . LYS A 1 376 ? 0.792 18.199 11.344 1.00 70.56 376 LYS A C 1
ATOM 2946 O O . LYS A 1 376 ? 1.682 18.724 10.684 1.00 70.56 376 LYS A O 1
ATOM 2951 N N . ALA A 1 377 ? 0.070 17.177 10.889 1.00 56.47 377 ALA A N 1
ATOM 2952 C CA . ALA A 1 377 ? 0.148 16.673 9.519 1.00 56.47 377 ALA A CA 1
ATOM 2953 C C . ALA A 1 377 ? -0.890 17.314 8.582 1.00 56.47 377 ALA A C 1
ATOM 2955 O O . ALA A 1 377 ? -0.852 17.052 7.380 1.00 56.47 377 ALA A O 1
ATOM 2956 N N . ARG A 1 378 ? -1.836 18.080 9.134 1.00 49.22 378 ARG A N 1
ATOM 2957 C CA . ARG A 1 378 ? -2.750 18.950 8.389 1.00 49.22 378 ARG A CA 1
ATOM 2958 C C . ARG A 1 378 ? -2.119 20.328 8.268 1.00 49.22 378 ARG A C 1
ATOM 2960 O O . ARG A 1 378 ? -2.372 20.956 7.219 1.00 49.22 378 ARG A O 1
#

Radius of gyration: 30.56 Å; chains: 1; bounding box: 86×81×86 Å

Secondary structure (DSSP, 8-state):
-------------------S----S----------PPP--PPPTT--TTPPPSSHHHHHHHHHHHHTT--HHHHHHHHHHHHHHHHHHHHHHHHHHHHHHHHHHHHHHHHTT-HHHHHHHHHHHHHHHHHHHHTT-SS-THHHHHHHHHTT--HHHHHHHHHHHHHHHHHHSTHHHHHHHHHHHHHHTT--HHHHHHHHHHHHHHHHHHHHHHHHHHHHHHHHHHHHHHHHTT-HHHHHHHHHHHHHHS--HHHHHHHHHHHHGGGS-HHHHHHHHHHHHHHHTTTTHHHHHHHHHHHHHHTTS---HHHHHHHHHHHHHHHHHHHHS-TT-HHHHHHHHHHHHHHHHHHS-HHHHHHHHHHHHHHHHHHHHHHHHT-

Sequence (378 aa):
MSISSLKAVLVAPAVASLAVFAALAAASLAPGQVAQPPATRPAPGAQPGALPRNRFEMIQRRLERELDLDEPQKAQLAALAARHAELVAEDRRAGRKIAALYRELRDARQAADAPRVEQLQAQIAELESRRRADGLEGDPLGPFLQAAGGLMRPEQREKFEAIRHELVDQTRDGTALRELVRTLPDELKLDEPQRSKFDELVAQMREQAGVEAGRGDELRQLYEEQHAAREAGDEARAASLAAKIEELRPNPRRRFEKLFDELEPVLNDGQKAALAEIRESTLAGGGHAEGDELRLMLRLAKRIELSDEQKQKLREIERATATLERRLARRDAAGRKTLGENVKRDLLEMMTEPQRQEFEKLLEEARARAGDRREKAR

Foldseek 3Di:
DDDDDDDDDDDDDDDDDDDDDDPDPDDDDDPDPPPDDPDPPPDPPPDPPPDPPDPLVVLLVVCVVQQVDDPVLSVVSVVLSVVLRVVVVVLVVLVVVLVVLVVVLVVCVVVVVVVSNVVSVVVNVVSVVVSVVSVCPPPSVVVSLVVSLVSHDPVRNVVSVVSVVVVVCVVDPNVVVVVCLVCLCVLLVDDPVLVVQSVVLVVVLVVVVVVLVVCPVVLVVLVVQLVVCVVVVNVVSNVVSVVVSVVSPDDVLVSVVVSLVSSLVVGDPVSNVSSVVVNCCVNVPQQCVLVVLLVQLLVLLVVFDDDPVLVVLSVVLVVVLVVQVVVDDSPPPVSSVVNSVVSLVSSCVSDDPVRNVSSVVSSVVVVVVVVVVVVVVD

pLDDT: mean 83.37, std 18.48, range [35.62, 98.38]